Protein AF-A0A3B8M242-F1 (afdb_monomer_lite)

pLDDT: mean 89.9, std 10.39, range [32.81, 98.81]

Structure (mmCIF, N/CA/C/O backbone):
data_AF-A0A3B8M242-F1
#
_entry.id   AF-A0A3B8M242-F1
#
loop_
_atom_site.group_PDB
_atom_site.id
_atom_site.type_symbol
_atom_site.label_atom_id
_atom_site.label_alt_id
_atom_site.label_comp_id
_atom_site.label_asym_id
_atom_site.label_entity_id
_atom_site.label_seq_id
_atom_site.pdbx_PDB_ins_code
_atom_site.Cartn_x
_atom_site.Cartn_y
_atom_site.Cartn_z
_atom_site.occupancy
_atom_site.B_iso_or_equiv
_atom_site.auth_seq_id
_atom_site.auth_comp_id
_atom_site.auth_asym_id
_atom_site.auth_atom_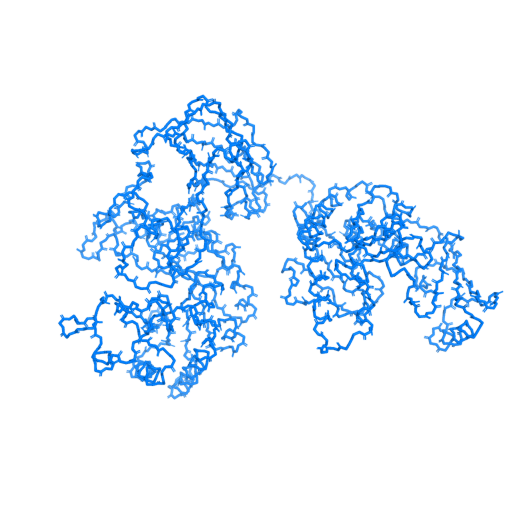id
_atom_site.pdbx_PDB_model_num
ATOM 1 N N . ALA A 1 1 ? 37.044 -14.499 -2.536 1.00 59.44 1 ALA A N 1
ATOM 2 C CA . ALA A 1 1 ? 37.801 -15.006 -1.365 1.00 59.44 1 ALA A CA 1
ATOM 3 C C . ALA A 1 1 ? 36.931 -15.316 -0.136 1.00 59.44 1 ALA A C 1
ATOM 5 O O . ALA A 1 1 ? 37.162 -16.343 0.475 1.00 59.44 1 ALA A O 1
ATOM 6 N N . LYS A 1 2 ? 35.937 -14.489 0.243 1.00 83.69 2 LYS A N 1
ATOM 7 C CA . LYS A 1 2 ? 35.113 -14.708 1.462 1.00 83.69 2 LYS A CA 1
ATOM 8 C C . LYS A 1 2 ? 33.635 -15.059 1.195 1.00 83.69 2 LYS A C 1
ATOM 10 O O . LYS A 1 2 ? 32.794 -14.796 2.044 1.00 83.69 2 LYS A O 1
ATOM 15 N N . GLY A 1 3 ? 33.305 -15.555 -0.004 1.00 87.12 3 GLY A N 1
ATOM 16 C CA . GLY A 1 3 ? 31.914 -15.853 -0.393 1.00 87.12 3 GLY A CA 1
ATOM 17 C C . GLY A 1 3 ? 30.988 -14.629 -0.471 1.00 87.12 3 GLY A C 1
ATOM 18 O O . GLY A 1 3 ? 29.780 -14.775 -0.344 1.00 87.12 3 GLY A O 1
ATOM 19 N N . LYS A 1 4 ? 31.550 -13.424 -0.639 1.00 89.69 4 LYS A N 1
ATOM 20 C CA . LYS A 1 4 ? 30.805 -12.168 -0.785 1.00 89.69 4 LYS A CA 1
ATOM 21 C C . LYS A 1 4 ? 30.819 -11.717 -2.236 1.00 89.69 4 LYS A C 1
ATOM 23 O O . LYS A 1 4 ? 31.873 -11.789 -2.865 1.00 89.69 4 LYS A O 1
ATOM 28 N N . GLU A 1 5 ? 29.680 -11.217 -2.693 1.00 92.62 5 GLU A N 1
ATOM 29 C CA . GLU A 1 5 ? 29.557 -10.488 -3.950 1.00 92.62 5 GLU A CA 1
ATOM 30 C C . GLU A 1 5 ? 30.087 -9.055 -3.779 1.00 92.62 5 GLU A C 1
ATOM 32 O O . GLU A 1 5 ? 29.845 -8.410 -2.752 1.00 92.62 5 GLU A O 1
ATOM 37 N N . VAL A 1 6 ? 30.836 -8.564 -4.763 1.00 94.75 6 VAL A N 1
ATOM 38 C CA . VAL A 1 6 ? 31.438 -7.228 -4.770 1.00 94.75 6 VAL A CA 1
ATOM 39 C C . VAL A 1 6 ? 30.874 -6.425 -5.934 1.00 94.75 6 VAL A C 1
ATOM 41 O O . VAL A 1 6 ? 31.208 -6.664 -7.091 1.00 94.75 6 VAL A O 1
ATOM 44 N N . LEU A 1 7 ? 30.045 -5.431 -5.624 1.00 96.44 7 LEU A N 1
ATOM 45 C CA . LEU A 1 7 ? 29.427 -4.554 -6.616 1.00 96.44 7 LEU A CA 1
ATOM 46 C C . LEU A 1 7 ? 30.032 -3.153 -6.546 1.00 96.44 7 LEU A C 1
ATOM 48 O O . LEU A 1 7 ? 30.237 -2.614 -5.455 1.00 96.44 7 LEU A O 1
ATOM 52 N N . ALA A 1 8 ? 30.261 -2.529 -7.700 1.00 97.69 8 ALA A N 1
ATOM 53 C CA . ALA A 1 8 ? 30.601 -1.111 -7.749 1.00 97.69 8 ALA A CA 1
ATOM 54 C C . ALA A 1 8 ? 29.322 -0.262 -7.722 1.00 97.69 8 ALA A C 1
ATOM 56 O O . ALA A 1 8 ? 28.504 -0.313 -8.642 1.00 97.69 8 ALA A O 1
ATOM 57 N N . ALA A 1 9 ? 29.143 0.528 -6.662 1.00 95.81 9 ALA A N 1
ATOM 58 C CA . ALA A 1 9 ? 27.991 1.414 -6.516 1.00 95.81 9 ALA A CA 1
ATOM 59 C C . ALA A 1 9 ? 28.267 2.795 -7.132 1.00 95.81 9 ALA A C 1
ATOM 61 O O . ALA A 1 9 ? 29.099 3.558 -6.639 1.00 95.81 9 ALA A O 1
ATOM 62 N N . ILE A 1 10 ? 27.537 3.140 -8.191 1.00 96.50 10 ILE A N 1
ATOM 63 C CA . ILE A 1 10 ? 27.750 4.344 -8.999 1.00 96.50 10 ILE A CA 1
ATOM 64 C C . ILE A 1 10 ? 26.741 5.420 -8.607 1.00 96.50 10 ILE A C 1
ATOM 66 O O . ILE A 1 10 ? 25.535 5.238 -8.761 1.00 96.50 10 ILE A O 1
ATOM 70 N N . ARG A 1 11 ? 27.216 6.575 -8.130 1.00 94.31 11 ARG A N 1
ATOM 71 C CA . ARG A 1 11 ? 26.359 7.753 -7.916 1.00 94.31 11 ARG A CA 1
ATOM 72 C C . ARG A 1 11 ? 26.086 8.417 -9.259 1.00 94.31 11 ARG A C 1
ATOM 74 O O . ARG A 1 11 ? 27.020 8.888 -9.900 1.00 94.31 11 ARG A O 1
ATOM 81 N N . LEU A 1 12 ? 24.825 8.459 -9.682 1.00 93.56 12 LEU A N 1
ATOM 82 C CA . LEU A 1 12 ? 24.495 8.960 -11.018 1.00 93.56 12 LEU A CA 1
ATOM 83 C C . LEU A 1 12 ? 24.522 10.488 -11.132 1.00 93.56 12 LEU A C 1
ATOM 85 O O . LEU A 1 12 ? 24.799 10.998 -12.217 1.00 93.56 12 LEU A O 1
ATOM 89 N N . SER A 1 13 ? 24.288 11.207 -10.034 1.00 87.94 13 SER A N 1
ATOM 90 C CA . SER A 1 13 ? 24.188 12.670 -10.031 1.00 87.94 13 SER A CA 1
ATOM 91 C C . SER A 1 13 ? 24.663 13.260 -8.702 1.00 87.94 13 SER A C 1
ATOM 93 O O . SER A 1 13 ? 23.896 13.920 -7.994 1.00 87.94 13 SER A O 1
ATOM 95 N N . ASP A 1 14 ? 25.902 12.962 -8.300 1.00 88.12 14 ASP A N 1
ATOM 96 C CA . ASP A 1 14 ? 26.467 13.549 -7.083 1.00 88.12 14 ASP A CA 1
ATOM 97 C C . ASP A 1 14 ? 26.704 15.062 -7.244 1.00 88.12 14 ASP A C 1
ATOM 99 O O . ASP A 1 14 ? 27.369 15.487 -8.182 1.00 88.12 14 ASP A O 1
ATOM 103 N N . THR A 1 15 ? 26.142 15.865 -6.334 1.00 85.94 15 THR A N 1
ATOM 104 C CA . THR A 1 15 ? 26.262 17.334 -6.329 1.00 85.94 15 THR A CA 1
ATOM 105 C C . THR A 1 15 ? 26.648 17.846 -4.939 1.00 85.94 15 THR A C 1
ATOM 107 O O . THR A 1 15 ? 25.952 18.685 -4.358 1.00 85.94 15 THR A O 1
ATOM 110 N N . HIS A 1 16 ? 27.674 17.259 -4.312 1.00 84.56 16 HIS A N 1
ATOM 111 C CA . HIS A 1 16 ? 28.218 17.824 -3.069 1.00 84.56 16 HIS A CA 1
ATOM 112 C C . HIS A 1 16 ? 28.873 19.192 -3.296 1.00 84.56 16 HIS A C 1
ATOM 114 O O . HIS A 1 16 ? 28.738 20.053 -2.427 1.00 84.56 16 HIS A O 1
ATOM 120 N N . HIS A 1 17 ? 29.492 19.396 -4.462 1.00 83.81 17 HIS A N 1
ATOM 121 C CA . HIS A 1 17 ? 29.905 20.710 -4.942 1.00 83.81 17 HIS A CA 1
ATOM 122 C C . HIS A 1 17 ? 28.659 21.546 -5.288 1.00 83.81 17 HIS A C 1
ATOM 124 O O . HIS A 1 17 ? 27.693 21.049 -5.877 1.00 83.81 17 HIS A O 1
ATOM 130 N N . THR A 1 18 ? 28.654 22.820 -4.897 1.00 77.56 18 THR A N 1
ATOM 131 C CA . THR A 1 18 ? 27.490 23.723 -5.028 1.00 77.56 18 THR A CA 1
ATOM 132 C C . THR A 1 18 ? 27.589 24.693 -6.204 1.00 77.56 18 THR A C 1
ATOM 134 O O . THR A 1 18 ? 26.662 25.464 -6.445 1.00 77.56 18 THR A O 1
ATOM 137 N N . ARG A 1 19 ? 28.709 24.663 -6.930 1.00 85.56 19 ARG A N 1
ATOM 138 C CA . ARG A 1 19 ? 28.984 25.450 -8.138 1.00 85.56 19 ARG A CA 1
ATOM 139 C C . ARG A 1 19 ? 30.021 24.728 -8.993 1.00 85.56 19 ARG A C 1
ATOM 141 O O . ARG A 1 19 ? 30.874 24.036 -8.438 1.00 85.56 19 ARG A O 1
ATOM 148 N N . LEU A 1 20 ? 29.972 24.918 -10.308 1.00 89.19 20 LEU A N 1
ATOM 149 C CA . LEU A 1 20 ? 31.036 24.463 -11.204 1.00 89.19 20 LEU A CA 1
ATOM 150 C C . LEU A 1 20 ? 32.272 25.335 -10.979 1.00 89.19 20 LEU A C 1
ATOM 152 O O . LEU A 1 20 ? 32.170 26.561 -11.027 1.00 89.19 20 LEU A O 1
ATOM 156 N N . ASN A 1 21 ? 33.403 24.720 -10.647 1.00 88.94 21 ASN A N 1
ATOM 157 C CA . ASN A 1 21 ? 34.646 25.430 -10.361 1.00 88.94 21 ASN A CA 1
ATOM 158 C C . ASN A 1 21 ? 35.853 24.482 -10.432 1.00 88.94 21 ASN A C 1
ATOM 160 O O . ASN A 1 21 ? 35.679 23.272 -10.333 1.00 88.94 21 ASN A O 1
ATOM 164 N N . THR A 1 22 ? 37.057 25.039 -10.573 1.00 90.88 22 THR A N 1
ATOM 165 C CA . THR A 1 22 ? 38.318 24.295 -10.748 1.00 90.88 22 THR A CA 1
ATOM 166 C C . THR A 1 22 ? 39.098 24.042 -9.453 1.00 90.88 22 THR A C 1
ATOM 168 O O . THR A 1 22 ? 40.159 23.434 -9.504 1.00 90.88 22 THR A O 1
ATOM 171 N N . PHE A 1 23 ? 38.612 24.516 -8.301 1.00 89.50 23 PHE A N 1
ATOM 172 C CA . PHE A 1 23 ? 39.305 24.407 -7.006 1.00 89.50 23 PHE A CA 1
ATOM 173 C C . PHE A 1 23 ? 38.638 23.423 -6.029 1.00 89.50 23 PHE A C 1
ATOM 175 O O . PHE A 1 23 ? 39.131 23.222 -4.923 1.00 89.50 23 PHE A O 1
ATOM 182 N N . ASP A 1 24 ? 37.495 22.846 -6.401 1.00 84.88 24 ASP A N 1
ATOM 183 C CA . ASP A 1 24 ? 36.798 21.790 -5.670 1.00 84.88 24 ASP A CA 1
ATOM 184 C C . ASP A 1 24 ? 37.025 20.462 -6.393 1.00 84.88 24 ASP A C 1
ATOM 186 O O . ASP A 1 24 ? 36.422 20.208 -7.437 1.00 84.88 24 ASP A O 1
ATOM 190 N N . ASP A 1 25 ? 37.856 19.597 -5.811 1.00 86.12 25 ASP A N 1
ATOM 191 C CA . ASP A 1 25 ? 38.204 18.282 -6.368 1.00 86.12 25 ASP A CA 1
ATOM 192 C C . ASP A 1 25 ? 36.984 17.359 -6.573 1.00 86.12 25 ASP A C 1
ATOM 194 O O . ASP A 1 25 ? 37.064 16.347 -7.272 1.00 86.12 25 ASP A O 1
ATOM 198 N N . LEU A 1 26 ? 35.829 17.675 -5.969 1.00 86.75 26 LEU A N 1
ATOM 199 C CA . LEU A 1 26 ? 34.577 16.942 -6.183 1.00 86.75 26 LEU A CA 1
ATOM 200 C C . LEU A 1 26 ? 33.826 17.381 -7.451 1.00 86.75 26 LEU A C 1
ATOM 202 O O . LEU A 1 26 ? 32.803 16.772 -7.791 1.00 86.75 26 LEU A O 1
ATOM 206 N N . CYS A 1 27 ? 34.270 18.442 -8.126 1.00 89.12 27 CYS A N 1
ATOM 207 C CA . CYS A 1 27 ? 33.698 18.915 -9.378 1.00 89.12 27 CYS A CA 1
ATOM 208 C C . CYS A 1 27 ? 34.391 18.220 -10.557 1.00 89.12 27 CYS A C 1
ATOM 210 O O . CYS A 1 27 ? 35.584 18.381 -10.785 1.00 89.12 27 CYS A O 1
ATOM 212 N N . SER A 1 28 ? 33.647 17.430 -11.334 1.00 89.44 28 SER A N 1
ATOM 213 C CA . SER A 1 28 ? 34.240 16.728 -12.477 1.00 89.44 28 SER A CA 1
ATOM 214 C C . SER A 1 28 ? 34.637 17.705 -13.582 1.00 89.44 28 SER A C 1
ATOM 216 O O . SER A 1 28 ? 33.789 18.497 -13.999 1.00 89.44 28 SER A O 1
ATOM 218 N N . GLN A 1 29 ? 35.839 17.548 -14.144 1.00 92.88 29 GLN A N 1
ATOM 219 C CA . GLN A 1 29 ? 36.315 18.334 -15.290 1.00 92.88 29 GLN A CA 1
ATOM 220 C C . GLN A 1 29 ? 35.313 18.339 -16.457 1.00 92.88 29 GLN A C 1
ATOM 222 O O . GLN A 1 29 ? 35.010 19.388 -17.002 1.00 92.88 29 GLN A O 1
ATOM 227 N N . PHE A 1 30 ? 34.667 17.201 -16.740 1.00 95.12 30 PHE A N 1
ATOM 228 C CA . PHE A 1 30 ? 33.619 17.097 -17.767 1.00 95.12 30 PHE A CA 1
ATOM 229 C C . PHE A 1 30 ? 32.459 18.095 -17.590 1.00 95.12 30 PHE A C 1
ATOM 231 O O . PHE A 1 30 ? 31.911 18.578 -18.572 1.00 95.12 30 PHE A O 1
ATOM 238 N N . ALA A 1 31 ? 32.068 18.404 -16.350 1.00 93.25 31 ALA A N 1
ATOM 239 C CA . ALA A 1 31 ? 31.015 19.386 -16.080 1.00 93.25 31 ALA A CA 1
ATOM 240 C C . ALA A 1 31 ? 31.533 20.832 -16.163 1.00 93.25 31 ALA A C 1
ATOM 242 O O . ALA A 1 31 ? 30.757 21.731 -16.463 1.00 93.25 31 ALA A O 1
ATOM 243 N N . ILE A 1 32 ? 32.826 21.046 -15.893 1.00 94.31 32 ILE A N 1
ATOM 244 C CA . ILE A 1 32 ? 33.499 22.347 -16.018 1.00 94.31 32 ILE A CA 1
ATOM 245 C C . ILE A 1 32 ? 33.657 22.715 -17.495 1.00 94.31 32 ILE A C 1
ATOM 247 O O . ILE A 1 32 ? 33.335 23.837 -17.870 1.00 94.31 32 ILE A O 1
ATOM 251 N N . ASP A 1 33 ? 34.099 21.763 -18.319 1.00 96.50 33 ASP A N 1
ATOM 252 C CA . ASP A 1 33 ? 34.319 21.955 -19.757 1.00 96.50 33 ASP A CA 1
ATOM 253 C C . ASP A 1 33 ? 33.003 22.080 -20.535 1.00 96.50 33 ASP A C 1
ATOM 255 O O . ASP A 1 33 ? 32.962 22.725 -21.580 1.00 96.50 33 ASP A O 1
ATOM 259 N N . HIS A 1 34 ? 31.925 21.484 -20.012 1.00 96.75 34 HIS A N 1
ATOM 260 C CA . HIS A 1 34 ? 30.601 21.473 -20.634 1.00 96.75 34 HIS A CA 1
ATOM 261 C C . HIS A 1 34 ? 29.504 21.973 -19.682 1.00 96.75 34 HIS A C 1
ATOM 263 O O . HIS A 1 34 ? 28.622 21.202 -19.274 1.00 96.75 34 HIS A O 1
ATOM 269 N N . PRO A 1 35 ? 29.504 23.264 -19.308 1.00 94.69 35 PRO A N 1
ATOM 270 C CA . PRO A 1 35 ? 28.464 23.828 -18.449 1.00 94.69 35 PRO A CA 1
ATOM 271 C C . PRO A 1 35 ? 27.065 23.742 -19.086 1.00 94.69 35 PRO A C 1
ATOM 273 O O . PRO A 1 35 ? 26.058 23.684 -18.379 1.00 94.69 35 PRO A O 1
ATOM 276 N N . GLU A 1 36 ? 26.968 23.670 -20.417 1.00 95.56 36 GLU A N 1
ATOM 277 C CA . GLU A 1 36 ? 25.728 23.435 -21.157 1.00 95.56 36 GLU A CA 1
ATOM 278 C C . GLU A 1 36 ? 25.108 22.053 -20.903 1.00 95.56 36 GLU A C 1
ATOM 280 O O . GLU A 1 36 ? 23.924 21.859 -21.190 1.00 95.56 36 GLU A O 1
ATOM 285 N N . TYR A 1 37 ? 25.871 21.109 -20.339 1.00 96.69 37 TYR A N 1
ATOM 286 C CA . TYR A 1 37 ? 25.388 19.779 -19.968 1.00 96.69 37 TYR A CA 1
ATOM 287 C C . TYR A 1 37 ? 24.749 19.713 -18.581 1.00 96.69 37 TYR A C 1
ATOM 289 O O . TYR A 1 37 ? 24.203 18.671 -18.209 1.00 96.69 37 TYR A O 1
ATOM 297 N N . VAL A 1 38 ? 24.781 20.800 -17.814 1.00 93.75 38 VAL A N 1
ATOM 298 C CA . VAL A 1 38 ? 24.122 20.894 -16.510 1.00 93.75 38 VAL A CA 1
ATOM 299 C C . VAL A 1 38 ? 22.632 21.200 -16.670 1.00 93.75 38 VAL A C 1
ATOM 301 O O . VAL A 1 38 ? 22.202 21.934 -17.561 1.00 93.75 38 VAL A O 1
ATOM 304 N N . ILE A 1 39 ? 21.816 20.618 -15.790 1.00 91.88 39 ILE A N 1
ATOM 305 C CA . ILE A 1 39 ? 20.366 20.813 -15.757 1.00 91.88 39 ILE A CA 1
ATOM 306 C C . ILE A 1 39 ? 20.031 22.303 -15.615 1.00 91.88 39 ILE A C 1
ATOM 308 O O . ILE A 1 39 ? 20.429 22.964 -14.657 1.00 91.88 39 ILE A O 1
ATOM 312 N N . LYS A 1 40 ? 19.194 22.806 -16.526 1.00 89.00 40 LYS A N 1
ATOM 313 C CA . LYS A 1 40 ? 18.588 24.139 -16.428 1.00 89.00 40 LYS A CA 1
ATOM 314 C C . LYS A 1 40 ? 17.227 24.039 -15.744 1.00 89.00 40 LYS A C 1
ATOM 316 O O . LYS A 1 40 ? 16.337 23.337 -16.229 1.00 89.00 40 LYS A O 1
ATOM 321 N N . GLN A 1 41 ? 17.067 24.717 -14.608 1.00 84.75 41 GLN A N 1
ATOM 322 C CA . GLN A 1 41 ? 15.817 24.704 -13.847 1.00 84.75 41 GLN A CA 1
ATOM 323 C C . GLN A 1 41 ? 14.797 25.700 -14.434 1.00 84.75 41 GLN A C 1
ATOM 325 O O . GLN A 1 41 ? 15.181 26.783 -14.878 1.00 84.75 41 GLN A O 1
ATOM 330 N N . PRO A 1 42 ? 13.492 25.373 -14.430 1.00 79.75 42 PRO A N 1
ATOM 331 C CA . PRO A 1 42 ? 12.459 26.192 -15.065 1.00 79.75 42 PRO A CA 1
ATOM 332 C C . PRO A 1 42 ? 12.151 27.505 -14.325 1.00 79.75 42 PRO A C 1
ATOM 334 O O . PRO A 1 42 ? 11.512 28.373 -14.903 1.00 79.75 42 PRO A O 1
ATOM 337 N N . ASP A 1 43 ? 12.596 27.685 -13.076 1.00 77.69 43 ASP A N 1
ATOM 338 C CA . ASP A 1 43 ? 12.530 28.972 -12.356 1.00 77.69 43 ASP A CA 1
ATOM 339 C C . ASP A 1 43 ? 13.769 29.854 -12.540 1.00 77.69 43 ASP A C 1
ATOM 341 O O . ASP A 1 43 ? 13.971 30.795 -11.776 1.00 77.69 43 ASP A O 1
ATOM 345 N N . GLY A 1 44 ? 14.630 29.543 -13.510 1.00 74.19 44 GLY A N 1
ATOM 346 C CA . GLY A 1 44 ? 15.801 30.364 -13.820 1.00 74.19 44 GLY A CA 1
ATOM 347 C C . GLY A 1 44 ? 16.914 30.301 -12.772 1.00 74.19 44 GLY A C 1
ATOM 348 O O . GLY A 1 44 ? 17.857 31.086 -12.835 1.00 74.19 44 GLY A O 1
ATOM 349 N N . ARG A 1 45 ? 16.846 29.377 -11.805 1.00 75.38 45 ARG A N 1
ATOM 350 C CA . ARG A 1 45 ? 17.893 29.231 -10.787 1.00 75.38 45 ARG A CA 1
ATOM 351 C C . ARG A 1 45 ? 19.169 28.639 -11.384 1.00 75.38 45 ARG A C 1
ATOM 353 O O . ARG A 1 45 ? 19.121 27.670 -12.137 1.00 75.38 45 ARG A O 1
ATOM 360 N N . THR A 1 46 ? 20.309 29.209 -10.993 1.00 76.50 46 THR A N 1
ATOM 361 C CA . THR A 1 46 ? 21.618 28.975 -11.632 1.00 76.50 46 THR A CA 1
ATOM 362 C C . THR A 1 46 ? 22.599 28.152 -10.797 1.00 76.50 46 THR A C 1
ATOM 364 O O . THR A 1 46 ? 23.649 27.773 -11.295 1.00 76.50 46 THR A O 1
ATOM 367 N N . ASN A 1 47 ? 22.272 27.826 -9.543 1.00 78.69 47 ASN A N 1
ATOM 368 C CA . ASN A 1 47 ? 23.138 27.042 -8.651 1.00 78.69 47 ASN A CA 1
ATOM 369 C C . ASN A 1 47 ? 22.995 25.516 -8.826 1.00 78.69 47 ASN A C 1
ATOM 371 O O . ASN A 1 47 ? 23.241 24.757 -7.888 1.00 78.69 47 ASN A O 1
ATOM 375 N N . GLU A 1 48 ? 22.510 25.062 -9.984 1.00 85.81 48 GLU A N 1
ATOM 376 C CA . GLU A 1 48 ? 22.474 23.635 -10.308 1.00 85.81 48 GLU A CA 1
ATOM 377 C C . GLU A 1 48 ? 23.840 23.174 -10.782 1.00 85.81 48 GLU A C 1
ATOM 379 O O . GLU A 1 48 ? 24.545 23.905 -11.469 1.00 85.81 48 GLU A O 1
ATOM 384 N N . THR A 1 49 ? 24.193 21.948 -10.417 1.00 89.12 49 THR A N 1
ATOM 385 C CA . THR A 1 49 ? 25.442 21.314 -10.849 1.00 89.12 49 THR A CA 1
ATOM 386 C C . THR A 1 49 ? 25.238 19.877 -11.326 1.00 89.12 49 THR A C 1
ATOM 388 O O . THR A 1 49 ? 26.159 19.261 -11.854 1.00 89.12 49 THR A O 1
ATOM 391 N N . ALA A 1 50 ? 24.024 19.323 -11.198 1.00 91.19 50 ALA A N 1
ATOM 392 C CA . ALA A 1 50 ? 23.705 18.005 -11.736 1.00 91.19 50 ALA A CA 1
ATOM 393 C C . ALA A 1 50 ? 23.649 18.016 -13.271 1.00 91.19 50 ALA A C 1
ATOM 395 O O . ALA A 1 50 ? 23.018 18.881 -13.876 1.00 91.19 50 ALA A O 1
ATOM 396 N N . LEU A 1 51 ? 24.251 17.001 -13.893 1.00 94.31 51 LEU A N 1
ATOM 397 C CA . LEU A 1 51 ? 24.216 16.800 -15.344 1.00 94.31 51 LEU A CA 1
ATOM 398 C C . LEU A 1 51 ? 22.818 16.386 -15.838 1.00 94.31 51 LEU A C 1
ATOM 400 O O . LEU A 1 51 ? 22.117 15.614 -15.177 1.00 94.31 51 LEU A O 1
ATOM 404 N N . ASP A 1 52 ? 22.434 16.850 -17.029 1.00 95.69 52 ASP A N 1
ATOM 405 C CA . ASP A 1 52 ? 21.161 16.530 -17.680 1.00 95.69 52 ASP A CA 1
ATOM 406 C C . ASP A 1 52 ? 21.282 15.264 -18.540 1.00 95.69 52 ASP A C 1
ATOM 408 O O . ASP A 1 52 ? 21.857 15.252 -19.631 1.00 95.69 52 ASP A O 1
ATOM 412 N N . TYR A 1 53 ? 20.649 14.183 -18.085 1.00 97.50 53 TYR A N 1
ATOM 413 C CA . TYR A 1 53 ? 20.612 12.899 -18.782 1.00 97.50 53 TYR A CA 1
ATOM 414 C C . TYR A 1 53 ? 19.778 12.927 -20.066 1.00 97.50 53 TYR A C 1
ATOM 416 O O . TYR A 1 53 ? 19.711 11.915 -20.765 1.00 97.50 53 TYR A O 1
ATOM 424 N N . SER A 1 54 ? 19.149 14.047 -20.424 1.00 97.56 54 SER A N 1
ATOM 425 C CA . SER A 1 54 ? 18.558 14.252 -21.756 1.00 97.56 54 SER A CA 1
ATOM 426 C C . SER A 1 54 ? 19.627 14.265 -22.843 1.00 97.56 54 SER A C 1
ATOM 428 O O . SER A 1 54 ? 19.381 13.817 -23.965 1.00 97.56 54 SER A O 1
ATOM 430 N N . ILE A 1 55 ? 20.834 14.699 -22.493 1.00 98.38 55 ILE A N 1
ATOM 431 C CA . ILE A 1 55 ? 21.950 14.884 -23.411 1.00 98.38 55 ILE A CA 1
ATOM 432 C C . ILE A 1 55 ? 22.675 13.549 -23.591 1.00 98.38 55 ILE A C 1
ATOM 434 O O . ILE A 1 55 ? 23.003 12.859 -22.626 1.00 98.38 55 ILE A O 1
ATOM 438 N N . ALA A 1 56 ? 22.893 13.147 -24.844 1.00 98.31 56 ALA A N 1
ATOM 439 C CA . ALA A 1 56 ? 23.523 11.864 -25.154 1.00 98.31 56 ALA A CA 1
ATOM 440 C C . ALA A 1 56 ? 24.955 11.776 -24.608 1.00 98.31 56 ALA A C 1
ATOM 442 O O . ALA A 1 56 ? 25.266 10.799 -23.933 1.00 98.31 56 ALA A O 1
ATOM 443 N N . ALA A 1 57 ? 25.755 12.835 -24.781 1.00 98.38 57 ALA A N 1
ATOM 444 C CA . ALA A 1 57 ? 27.131 12.911 -24.291 1.00 98.38 57 ALA A CA 1
ATOM 445 C C . ALA A 1 57 ? 27.247 12.659 -22.776 1.00 98.38 57 ALA A C 1
ATOM 447 O O . ALA A 1 57 ? 28.134 11.930 -22.344 1.00 98.38 57 ALA A O 1
ATOM 448 N N . VAL A 1 58 ? 26.306 13.168 -21.967 1.00 98.25 58 VAL A N 1
ATOM 449 C CA . VAL A 1 58 ? 26.248 12.896 -20.518 1.00 98.25 58 VAL A CA 1
ATOM 450 C C . VAL A 1 58 ? 26.079 11.401 -20.245 1.00 98.25 58 VAL A C 1
ATOM 452 O O . VAL A 1 58 ? 26.806 10.818 -19.439 1.00 98.25 58 VAL A O 1
ATOM 455 N N . ARG A 1 59 ? 25.126 10.758 -20.928 1.00 98.38 59 ARG A N 1
ATOM 456 C CA . ARG A 1 59 ? 24.856 9.322 -20.768 1.00 98.38 59 ARG A CA 1
ATOM 457 C C . ARG A 1 59 ? 26.033 8.469 -21.234 1.00 98.38 59 ARG A C 1
ATOM 459 O O . ARG A 1 59 ? 26.369 7.484 -20.576 1.00 98.38 59 ARG A O 1
ATOM 466 N N . ASP A 1 60 ? 26.653 8.846 -22.345 1.00 98.44 60 ASP A N 1
ATOM 467 C CA . ASP A 1 60 ? 27.776 8.123 -22.935 1.00 98.44 60 ASP A CA 1
ATOM 468 C C . ASP A 1 60 ? 29.030 8.239 -22.058 1.00 98.44 60 ASP A C 1
ATOM 470 O O . ASP A 1 60 ? 29.649 7.218 -21.762 1.00 98.44 60 ASP A O 1
ATOM 474 N N . HIS A 1 61 ? 29.319 9.428 -21.519 1.00 97.44 61 HIS A N 1
ATOM 475 C CA . HIS A 1 61 ? 30.387 9.641 -20.538 1.00 97.44 61 HIS A CA 1
ATOM 476 C C . HIS A 1 61 ? 30.209 8.748 -19.298 1.00 97.44 61 HIS A C 1
ATOM 478 O O . HIS A 1 61 ? 31.111 8.004 -18.914 1.00 97.44 61 HIS A O 1
ATOM 484 N N . ARG A 1 62 ? 29.010 8.741 -18.699 1.00 96.88 62 ARG A N 1
ATOM 485 C CA . ARG A 1 62 ? 28.717 7.905 -17.520 1.00 96.88 62 ARG A CA 1
ATOM 486 C C . ARG A 1 62 ? 28.795 6.409 -17.835 1.00 96.88 62 ARG A C 1
ATOM 488 O O . ARG A 1 62 ? 29.238 5.623 -17.000 1.00 96.88 62 ARG A O 1
ATOM 495 N N . MET A 1 63 ? 28.400 6.011 -19.044 1.00 97.81 63 MET A N 1
ATOM 496 C CA . MET A 1 63 ? 28.469 4.622 -19.498 1.00 97.81 63 MET A CA 1
ATOM 497 C C . MET A 1 63 ? 29.907 4.160 -19.744 1.00 97.81 63 MET A C 1
ATOM 499 O O . MET A 1 63 ? 30.199 2.998 -19.475 1.00 97.81 63 MET A O 1
ATOM 503 N N . ALA A 1 64 ? 30.795 5.037 -20.220 1.00 98.06 64 ALA A N 1
ATOM 504 C CA . ALA A 1 64 ? 32.210 4.724 -20.408 1.00 98.06 64 ALA A CA 1
ATOM 505 C C . ALA A 1 64 ? 32.882 4.348 -19.079 1.00 98.06 64 ALA A C 1
ATOM 507 O O . ALA A 1 64 ? 33.505 3.294 -19.002 1.00 98.06 64 ALA A O 1
ATOM 508 N N . ILE A 1 65 ? 32.629 5.121 -18.015 1.00 97.06 65 ILE A N 1
ATOM 509 C CA . ILE A 1 65 ? 33.112 4.822 -16.655 1.00 97.06 65 ILE A CA 1
ATOM 510 C C . ILE A 1 65 ? 32.586 3.461 -16.177 1.00 97.06 65 ILE A C 1
ATOM 512 O O . ILE A 1 65 ? 33.336 2.619 -15.697 1.00 97.06 65 ILE A O 1
ATOM 516 N N . MET A 1 66 ? 31.283 3.205 -16.334 1.00 98.19 66 MET A N 1
ATOM 517 C CA . MET A 1 66 ? 30.699 1.913 -15.954 1.00 98.19 66 MET A CA 1
ATOM 518 C C . MET A 1 66 ? 31.285 0.746 -16.750 1.00 98.19 66 MET A C 1
ATOM 520 O O . MET A 1 66 ? 31.432 -0.344 -16.203 1.00 98.19 66 MET A O 1
ATOM 524 N N . LYS A 1 67 ? 31.600 0.962 -18.031 1.00 97.56 67 LYS A N 1
ATOM 525 C CA . LYS A 1 67 ? 32.218 -0.042 -18.895 1.00 97.56 67 LYS A CA 1
ATOM 526 C C . LYS A 1 67 ? 33.625 -0.379 -18.410 1.00 97.56 67 LYS A C 1
ATOM 528 O O . LYS A 1 67 ? 33.874 -1.558 -18.203 1.00 97.56 67 LYS A O 1
ATOM 533 N N . GLU A 1 68 ? 34.468 0.629 -18.183 1.00 97.69 68 GLU A N 1
ATOM 534 C CA . GLU A 1 68 ? 35.815 0.473 -17.612 1.00 97.69 68 GLU A CA 1
ATOM 535 C C . GLU A 1 68 ? 35.764 -0.343 -16.313 1.00 97.69 68 GLU A C 1
ATOM 537 O O . GLU A 1 68 ? 36.436 -1.361 -16.181 1.00 97.69 68 GLU A O 1
ATOM 542 N N . ILE A 1 69 ? 34.853 0.009 -15.397 1.00 97.25 69 ILE A N 1
ATOM 543 C CA . ILE A 1 69 ? 34.678 -0.708 -14.128 1.00 97.25 69 ILE A CA 1
ATOM 544 C C . ILE A 1 69 ? 34.382 -2.200 -14.341 1.00 97.25 69 ILE A C 1
ATOM 546 O O . ILE A 1 69 ? 34.983 -3.051 -13.686 1.00 97.25 69 ILE A O 1
ATOM 550 N N . VAL A 1 70 ? 33.449 -2.551 -15.233 1.00 95.56 70 VAL A N 1
ATOM 551 C CA . VAL A 1 70 ? 33.062 -3.961 -15.419 1.00 95.56 70 VAL A CA 1
ATOM 552 C C . VAL A 1 70 ? 34.037 -4.761 -16.283 1.00 95.56 70 VAL A C 1
ATOM 554 O O . VAL A 1 70 ? 33.978 -5.995 -16.242 1.00 95.56 70 VAL A O 1
ATOM 557 N N . THR A 1 71 ? 34.885 -4.110 -17.082 1.00 93.44 71 THR A N 1
ATOM 558 C CA . THR A 1 71 ? 35.888 -4.789 -17.916 1.00 93.44 71 THR A CA 1
ATOM 559 C C . THR A 1 71 ? 37.221 -4.946 -17.204 1.00 93.44 71 THR A C 1
ATOM 561 O O . THR A 1 71 ? 37.805 -6.026 -17.282 1.00 93.44 71 THR A O 1
ATOM 564 N N . ASP A 1 72 ? 37.656 -3.921 -16.475 1.00 94.62 72 ASP A N 1
ATOM 565 C CA . ASP A 1 72 ? 39.049 -3.801 -16.040 1.00 94.62 72 ASP A CA 1
ATOM 566 C C . ASP A 1 72 ? 39.217 -4.148 -14.554 1.00 94.62 72 ASP A C 1
ATOM 568 O O . ASP A 1 72 ? 40.321 -4.452 -14.102 1.00 94.62 72 ASP A O 1
ATOM 572 N N . TYR A 1 73 ? 38.113 -4.192 -13.795 1.00 93.25 73 TYR A N 1
ATOM 573 C CA . TYR A 1 73 ? 38.117 -4.531 -12.373 1.00 93.25 73 TYR A CA 1
ATOM 574 C C . TYR A 1 73 ? 37.341 -5.826 -12.076 1.00 93.25 73 TYR A C 1
ATOM 576 O O . TYR A 1 73 ? 36.317 -6.120 -12.706 1.00 93.25 73 TYR A O 1
ATOM 584 N N . PRO A 1 74 ? 37.771 -6.610 -11.067 1.00 89.94 74 PRO A N 1
ATOM 585 C CA . PRO A 1 74 ? 37.151 -7.884 -10.702 1.00 89.94 74 PRO A CA 1
ATOM 586 C C . PRO A 1 74 ? 35.882 -7.691 -9.850 1.00 89.94 74 PRO A C 1
ATOM 588 O O . PRO A 1 74 ? 35.769 -8.233 -8.753 1.00 89.94 74 PRO A O 1
ATOM 591 N N . VAL A 1 75 ? 34.927 -6.899 -10.343 1.00 94.25 75 VAL A N 1
ATOM 592 C CA . VAL A 1 75 ? 33.612 -6.690 -9.713 1.00 94.25 75 VAL A CA 1
ATOM 593 C C . VAL A 1 75 ? 32.603 -7.715 -10.217 1.00 94.25 75 VAL A C 1
ATOM 595 O O . VAL A 1 75 ? 32.623 -8.072 -11.393 1.00 94.25 75 VAL A O 1
ATOM 598 N N . ASP A 1 76 ? 31.682 -8.157 -9.371 1.00 95.06 76 ASP A N 1
ATOM 599 C CA . ASP A 1 76 ? 30.587 -9.066 -9.736 1.00 95.06 76 ASP A CA 1
ATOM 600 C C . ASP A 1 76 ? 29.428 -8.339 -10.444 1.00 95.06 76 ASP A C 1
ATOM 602 O O . ASP A 1 76 ? 28.570 -8.965 -11.071 1.00 95.06 76 ASP A O 1
ATOM 606 N N . GLY A 1 77 ? 29.427 -7.005 -10.409 1.00 97.19 77 GLY A N 1
ATOM 607 C CA . GLY A 1 77 ? 28.379 -6.202 -11.017 1.00 97.19 77 GLY A CA 1
ATOM 608 C C . GLY A 1 77 ? 28.376 -4.739 -10.582 1.00 97.19 77 GLY A C 1
ATOM 609 O O . GLY A 1 77 ? 29.361 -4.228 -10.043 1.00 97.19 77 GLY A O 1
ATOM 610 N N . LEU A 1 78 ? 27.251 -4.069 -10.829 1.00 98.50 78 LEU A N 1
ATOM 611 C CA . LEU A 1 78 ? 27.036 -2.648 -10.551 1.00 98.50 78 LEU A CA 1
ATOM 612 C C . LEU A 1 78 ? 25.786 -2.434 -9.683 1.00 98.50 78 LEU A C 1
ATOM 614 O O . LEU A 1 78 ? 24.780 -3.119 -9.857 1.00 98.50 78 LEU A O 1
ATOM 618 N N . GLU A 1 79 ? 25.815 -1.420 -8.816 1.00 98.38 79 GLU A N 1
ATOM 619 C CA . GLU A 1 79 ? 24.613 -0.804 -8.231 1.00 98.38 79 GLU A CA 1
ATOM 620 C C . GLU A 1 79 ? 24.477 0.624 -8.777 1.00 98.38 79 GLU A C 1
ATOM 622 O O . GLU A 1 79 ? 25.342 1.466 -8.540 1.00 98.38 79 GLU A O 1
ATOM 627 N N . LEU A 1 80 ? 23.388 0.941 -9.481 1.00 98.38 80 LEU A N 1
ATOM 628 C CA . LEU A 1 80 ? 23.127 2.309 -9.942 1.00 98.38 80 LEU A CA 1
ATOM 629 C C . LEU A 1 80 ? 22.378 3.090 -8.863 1.00 98.38 80 LEU A C 1
ATOM 631 O O . LEU A 1 80 ? 21.227 2.789 -8.546 1.00 98.38 80 LEU A O 1
ATOM 635 N N . ASN A 1 81 ? 23.012 4.115 -8.303 1.00 96.25 81 ASN A N 1
ATOM 636 C CA . ASN A 1 81 ? 22.443 4.919 -7.232 1.00 96.25 81 ASN A CA 1
ATOM 637 C C . ASN A 1 81 ? 21.782 6.190 -7.774 1.00 96.25 81 ASN A C 1
ATOM 639 O O . ASN A 1 81 ? 22.430 7.228 -7.943 1.00 96.25 81 ASN A O 1
ATOM 643 N N . PHE A 1 82 ? 20.465 6.108 -7.974 1.00 94.44 82 PHE A N 1
ATOM 644 C CA . PHE A 1 82 ? 19.620 7.222 -8.402 1.00 94.44 82 PHE A CA 1
ATOM 645 C C . PHE A 1 82 ? 19.288 8.187 -7.262 1.00 94.44 82 PHE A C 1
ATOM 647 O O . PHE A 1 82 ? 18.803 9.276 -7.520 1.00 94.44 82 PHE A O 1
ATOM 654 N N . VAL A 1 83 ? 19.547 7.844 -5.998 1.00 91.25 83 VAL A N 1
ATOM 655 C CA . VAL A 1 83 ? 19.192 8.678 -4.826 1.00 91.25 83 VAL A CA 1
ATOM 656 C C . VAL A 1 83 ? 20.318 9.646 -4.447 1.00 91.25 83 VAL A C 1
ATOM 658 O O . VAL A 1 83 ? 20.207 10.454 -3.523 1.00 91.25 83 VAL A O 1
ATOM 661 N N . ARG A 1 84 ? 21.430 9.609 -5.181 1.00 88.62 84 ARG A N 1
ATOM 662 C CA . ARG A 1 84 ? 22.529 10.572 -5.093 1.00 88.62 84 ARG A CA 1
ATOM 663 C C . ARG A 1 84 ? 22.600 11.353 -6.403 1.00 88.62 84 ARG A C 1
ATOM 665 O O . ARG A 1 84 ? 23.312 10.938 -7.305 1.00 88.62 84 ARG A O 1
ATOM 672 N N . TRP A 1 85 ? 21.865 12.457 -6.565 1.00 81.56 85 TRP A N 1
ATOM 673 C CA . TRP A 1 85 ? 20.899 13.100 -5.645 1.00 81.56 85 TRP A CA 1
ATOM 674 C C . TRP A 1 85 ? 19.452 13.089 -6.163 1.00 81.56 85 TRP A C 1
ATOM 676 O O . TRP A 1 85 ? 18.664 13.953 -5.790 1.00 81.56 85 TRP A O 1
ATOM 686 N N . ALA A 1 86 ? 19.098 12.122 -7.013 1.00 87.75 86 ALA A N 1
ATOM 687 C CA . ALA A 1 86 ? 17.802 12.039 -7.699 1.00 87.75 86 ALA A CA 1
ATOM 688 C C . ALA A 1 86 ? 17.506 13.217 -8.635 1.00 87.75 86 ALA A C 1
ATOM 690 O O . ALA A 1 86 ? 16.354 13.594 -8.839 1.00 87.75 86 ALA A O 1
ATOM 691 N N . LYS A 1 87 ? 18.563 13.771 -9.237 1.00 87.69 87 LYS A N 1
ATOM 692 C CA . LYS A 1 87 ? 18.496 14.858 -10.215 1.00 87.69 87 LYS A CA 1
ATOM 693 C C . LYS A 1 87 ? 19.097 14.388 -11.530 1.00 87.69 87 LYS A C 1
ATOM 695 O O . LYS A 1 87 ? 20.312 14.358 -11.678 1.00 87.69 87 LYS A O 1
ATOM 700 N N . HIS A 1 88 ? 18.255 13.981 -12.464 1.00 92.19 88 HIS A N 1
ATOM 701 C CA . HIS A 1 88 ? 18.713 13.494 -13.773 1.00 92.19 88 HIS A CA 1
ATOM 702 C C . HIS A 1 88 ? 18.173 14.350 -14.920 1.00 92.19 88 HIS A C 1
ATOM 704 O O . HIS A 1 88 ? 18.679 14.291 -16.033 1.00 92.19 88 HIS A O 1
ATOM 710 N N . PHE A 1 89 ? 17.147 15.149 -14.637 1.00 93.00 89 PHE A N 1
ATOM 711 C CA . PHE A 1 89 ? 16.410 15.976 -15.578 1.00 93.00 89 PHE A CA 1
ATOM 712 C C . PHE A 1 89 ? 16.001 17.280 -14.875 1.00 93.00 89 PHE A C 1
ATOM 714 O O . PHE A 1 89 ? 15.969 17.297 -13.637 1.00 93.00 89 PHE A O 1
ATOM 721 N N . PRO A 1 90 ? 15.627 18.341 -15.621 1.00 89.31 90 PRO A N 1
ATOM 722 C CA . PRO A 1 90 ? 14.940 19.495 -15.045 1.00 89.31 90 PRO A CA 1
ATOM 723 C C . PRO A 1 90 ? 13.787 19.058 -14.143 1.00 89.31 90 PRO A C 1
ATOM 725 O O . PRO A 1 90 ? 13.115 18.058 -14.433 1.00 89.31 90 PRO A O 1
ATOM 728 N N . ARG A 1 91 ? 13.558 19.791 -13.048 1.00 79.62 91 ARG A N 1
ATOM 729 C CA . ARG A 1 91 ? 12.464 19.457 -12.127 1.00 79.62 91 ARG A CA 1
ATOM 730 C C . ARG A 1 91 ? 11.133 19.377 -12.881 1.00 79.62 91 ARG A C 1
ATOM 732 O O . ARG A 1 91 ? 10.947 20.031 -13.907 1.00 79.62 91 ARG A O 1
ATOM 739 N N . ASP A 1 92 ? 10.248 18.508 -12.407 1.00 81.50 92 ASP A N 1
ATOM 740 C CA . ASP A 1 92 ? 8.941 18.193 -13.006 1.00 81.50 92 ASP A CA 1
ATOM 741 C C . ASP A 1 92 ? 8.983 17.473 -14.369 1.00 81.50 92 ASP A C 1
ATOM 743 O O . ASP A 1 92 ? 7.966 16.951 -14.828 1.00 81.50 92 ASP A O 1
ATOM 747 N N . LYS A 1 93 ? 10.156 17.346 -15.005 1.00 90.38 93 LYS A N 1
ATOM 748 C CA . LYS A 1 93 ? 10.317 16.635 -16.285 1.00 90.38 93 LYS A CA 1
ATOM 749 C C . LYS A 1 93 ? 10.645 15.154 -16.145 1.00 90.38 93 LYS A C 1
ATOM 751 O O . LYS A 1 93 ? 10.668 14.456 -17.156 1.00 90.38 93 LYS A O 1
ATOM 756 N N . GLY A 1 94 ? 10.862 14.644 -14.932 1.00 91.12 94 GLY A N 1
ATOM 757 C CA . GLY A 1 94 ? 11.255 13.247 -14.724 1.00 91.12 94 GLY A CA 1
ATOM 758 C C . GLY A 1 94 ? 10.294 12.249 -15.367 1.00 91.12 94 GLY A C 1
ATOM 759 O O . GLY A 1 94 ? 10.733 11.377 -16.109 1.00 91.12 94 GLY A O 1
ATOM 760 N N . ARG A 1 95 ? 8.978 12.425 -15.190 1.00 92.56 95 ARG A N 1
ATOM 761 C CA . ARG A 1 95 ? 7.979 11.503 -15.756 1.00 92.56 95 ARG A CA 1
ATOM 762 C C . ARG A 1 95 ? 7.963 11.520 -17.286 1.00 92.56 95 ARG A C 1
ATOM 764 O O . ARG A 1 95 ? 7.924 10.463 -17.904 1.00 92.56 95 ARG A O 1
ATOM 771 N N . GLU A 1 96 ? 8.022 12.711 -17.879 1.00 95.44 96 GLU A N 1
ATOM 772 C CA . GLU A 1 96 ? 8.094 12.913 -19.334 1.00 95.44 96 GLU A CA 1
ATOM 773 C C . GLU A 1 96 ? 9.371 12.288 -19.921 1.00 95.44 96 GLU A C 1
ATOM 775 O O . GLU A 1 96 ? 9.338 11.659 -20.977 1.00 95.44 96 GLU A O 1
ATOM 780 N N . LYS A 1 97 ? 10.495 12.409 -19.203 1.00 96.25 97 LYS A N 1
ATOM 781 C CA . LYS A 1 97 ? 11.822 11.965 -19.651 1.00 96.25 97 LYS A CA 1
ATOM 782 C C . LYS A 1 97 ? 12.207 10.552 -19.197 1.00 96.25 97 LYS A C 1
ATOM 784 O O . LYS A 1 97 ? 13.237 10.037 -19.633 1.00 96.25 97 LYS A O 1
ATOM 789 N N . ALA A 1 98 ? 11.369 9.865 -18.419 1.00 96.88 98 ALA A N 1
ATOM 790 C CA . ALA A 1 98 ? 11.584 8.480 -17.991 1.00 96.88 98 ALA A CA 1
ATOM 791 C C . ALA A 1 98 ? 11.883 7.492 -19.146 1.00 96.88 98 ALA A C 1
ATOM 793 O O . ALA A 1 98 ? 12.732 6.612 -18.960 1.00 96.88 98 ALA A O 1
ATOM 794 N N . PRO A 1 99 ? 11.306 7.628 -20.365 1.00 98.44 99 PRO A N 1
ATOM 795 C CA . PRO A 1 99 ? 11.693 6.792 -21.504 1.00 98.44 99 PRO A CA 1
ATOM 796 C C . PRO A 1 99 ? 13.168 6.935 -21.914 1.00 98.44 99 PRO A C 1
ATOM 798 O O . PRO A 1 99 ? 13.768 5.965 -22.374 1.00 98.44 99 PRO A O 1
ATOM 801 N N . ILE A 1 100 ? 13.773 8.118 -21.737 1.00 98.62 100 ILE A N 1
ATOM 802 C CA . ILE A 1 100 ? 15.200 8.349 -22.017 1.00 98.62 100 ILE A CA 1
ATOM 803 C C . ILE A 1 100 ? 16.050 7.543 -21.034 1.00 98.62 100 ILE A C 1
ATOM 805 O O . ILE A 1 100 ? 16.936 6.799 -21.457 1.00 98.62 100 ILE A O 1
ATOM 809 N N . MET A 1 101 ? 15.743 7.643 -19.737 1.00 98.38 101 MET A N 1
ATOM 810 C CA . MET A 1 101 ? 16.453 6.897 -18.696 1.00 98.38 101 MET A CA 1
ATOM 811 C C . MET A 1 101 ? 16.258 5.383 -18.845 1.00 98.38 101 MET A C 1
ATOM 813 O O . MET A 1 101 ? 17.195 4.609 -18.688 1.00 98.38 101 MET A O 1
ATOM 817 N N . THR A 1 102 ? 15.062 4.947 -19.232 1.00 98.69 102 THR A N 1
ATOM 818 C CA . THR A 1 102 ? 14.757 3.526 -19.450 1.00 98.69 102 THR A CA 1
ATOM 819 C C . THR A 1 102 ? 15.584 2.929 -20.586 1.00 98.69 102 THR A C 1
ATOM 821 O O . THR A 1 102 ? 16.186 1.871 -20.411 1.00 98.69 102 THR A O 1
ATOM 824 N N . ARG A 1 103 ? 15.700 3.628 -21.724 1.00 98.75 103 ARG A N 1
ATOM 825 C CA . ARG A 1 103 ? 16.604 3.210 -22.813 1.00 98.75 103 ARG A CA 1
ATOM 826 C C . ARG A 1 103 ? 18.070 3.218 -22.384 1.00 98.75 103 ARG A C 1
ATOM 828 O O . ARG A 1 103 ? 18.863 2.424 -22.878 1.00 98.75 103 ARG A O 1
ATOM 835 N N . TYR A 1 104 ? 18.449 4.113 -21.477 1.00 98.69 104 TYR A N 1
ATOM 836 C CA . TYR A 1 104 ? 19.804 4.149 -20.941 1.00 98.69 104 TYR A CA 1
ATOM 837 C C . TYR A 1 104 ? 20.119 2.927 -20.068 1.00 98.69 104 TYR A C 1
ATOM 839 O O . TYR A 1 104 ? 21.141 2.279 -20.282 1.00 98.69 104 TYR A O 1
ATOM 847 N N . VAL A 1 105 ? 19.213 2.547 -19.164 1.00 98.69 105 VAL A N 1
ATOM 848 C CA . VAL A 1 105 ? 19.350 1.324 -18.353 1.00 98.69 105 VAL A CA 1
ATOM 849 C C . VAL A 1 105 ? 19.377 0.071 -19.230 1.00 98.69 105 VAL A C 1
ATOM 851 O O . VAL A 1 105 ? 20.189 -0.820 -18.991 1.00 98.69 105 VAL A O 1
ATOM 854 N N . GLU A 1 106 ? 18.585 0.023 -20.305 1.00 98.75 106 GLU A N 1
ATOM 855 C CA . GLU A 1 106 ? 18.675 -1.053 -21.300 1.00 98.75 106 GLU A CA 1
ATOM 856 C C . GLU A 1 106 ? 20.080 -1.151 -21.920 1.00 98.75 106 GLU A C 1
ATOM 858 O O . GLU A 1 106 ? 20.648 -2.242 -22.011 1.00 98.75 106 GLU A O 1
ATOM 863 N N . ARG A 1 107 ? 20.667 -0.015 -22.329 1.00 98.62 107 ARG A N 1
ATOM 864 C CA . ARG A 1 107 ? 22.036 0.033 -22.874 1.00 98.62 107 ARG A CA 1
ATOM 865 C C . ARG A 1 107 ? 23.067 -0.457 -21.858 1.00 98.62 107 ARG A C 1
ATOM 867 O O . ARG A 1 107 ? 23.961 -1.211 -22.241 1.00 98.62 107 ARG A O 1
ATOM 874 N N . ILE A 1 108 ? 22.931 -0.073 -20.586 1.00 98.62 108 ILE A N 1
ATOM 875 C CA . ILE A 1 108 ? 23.800 -0.544 -19.495 1.00 98.62 108 ILE A CA 1
ATOM 876 C C . ILE A 1 108 ? 23.681 -2.062 -19.345 1.00 98.62 108 ILE A C 1
ATOM 878 O O . ILE A 1 108 ? 24.700 -2.750 -19.369 1.00 98.62 108 ILE A O 1
ATOM 882 N N . ARG A 1 109 ? 22.458 -2.603 -19.276 1.00 98.38 109 ARG A N 1
ATOM 883 C CA . ARG A 1 109 ? 22.228 -4.050 -19.160 1.00 98.38 109 ARG A CA 1
ATOM 884 C C . ARG A 1 109 ? 22.870 -4.823 -20.308 1.00 98.38 109 ARG A C 1
ATOM 886 O O . ARG A 1 109 ? 23.609 -5.773 -20.061 1.00 98.38 109 ARG A O 1
ATOM 893 N N . ARG A 1 110 ? 22.649 -4.386 -21.554 1.00 98.19 110 ARG A N 1
ATOM 894 C CA . ARG A 1 110 ? 23.252 -5.010 -22.747 1.00 98.19 110 ARG A CA 1
ATOM 895 C C . ARG A 1 110 ? 24.780 -4.969 -22.702 1.00 98.19 110 ARG A C 1
ATOM 897 O O . ARG A 1 110 ? 25.427 -5.958 -23.035 1.00 98.19 110 ARG A O 1
ATOM 904 N N . MET A 1 111 ? 25.360 -3.843 -22.284 1.00 97.81 111 MET A N 1
ATOM 905 C CA . MET A 1 111 ? 26.809 -3.711 -22.117 1.00 97.81 111 MET A CA 1
ATOM 906 C C . MET A 1 111 ? 27.338 -4.702 -21.076 1.00 97.81 111 MET A C 1
ATOM 908 O O . MET A 1 111 ? 28.277 -5.437 -21.369 1.00 97.81 111 MET A O 1
ATOM 912 N N . MET A 1 112 ? 26.693 -4.794 -19.912 1.00 97.44 112 MET A N 1
ATOM 913 C CA . MET A 1 112 ? 27.087 -5.724 -18.853 1.00 97.44 112 MET A CA 1
ATOM 914 C C . MET A 1 112 ? 26.925 -7.190 -19.261 1.00 97.44 112 MET A C 1
ATOM 916 O O . MET A 1 112 ? 27.784 -8.001 -18.931 1.00 97.44 112 MET A O 1
ATOM 920 N N . ASP A 1 113 ? 25.869 -7.541 -19.998 1.00 95.94 113 ASP A N 1
ATOM 921 C CA . ASP A 1 113 ? 25.669 -8.904 -20.510 1.00 95.94 113 ASP A CA 1
ATOM 922 C C . ASP A 1 113 ? 26.769 -9.296 -21.499 1.00 95.94 113 ASP A C 1
ATOM 924 O O . ASP A 1 113 ? 27.324 -10.393 -21.412 1.00 95.94 113 ASP A O 1
ATOM 928 N N . ASN A 1 114 ? 27.137 -8.383 -22.400 1.00 94.81 114 ASN A N 1
ATOM 929 C CA . ASN A 1 114 ? 28.236 -8.598 -23.336 1.00 94.81 114 ASN A CA 1
ATOM 930 C C . ASN A 1 114 ? 29.581 -8.746 -22.612 1.00 94.81 114 ASN A C 1
ATOM 932 O O . ASN A 1 114 ? 30.368 -9.620 -22.972 1.00 94.81 114 ASN A O 1
ATOM 936 N N . SER A 1 115 ? 29.843 -7.928 -21.589 1.00 93.00 115 SER A N 1
ATOM 937 C CA . SER A 1 115 ? 31.057 -8.032 -20.771 1.00 93.00 115 SER A CA 1
ATOM 938 C C . SER A 1 115 ? 31.089 -9.330 -19.958 1.00 93.00 115 SER A C 1
ATOM 940 O O . SER A 1 115 ? 32.108 -10.013 -19.946 1.00 93.00 115 SER A O 1
ATOM 942 N N . GLY A 1 116 ? 29.970 -9.725 -19.342 1.00 91.94 116 GLY A N 1
ATOM 943 C CA . GLY A 1 116 ? 29.851 -10.964 -18.566 1.00 91.94 116 GLY A CA 1
ATOM 944 C C . GLY A 1 116 ? 30.099 -12.223 -19.401 1.00 91.94 116 GLY A C 1
ATOM 945 O O . GLY A 1 116 ? 30.857 -13.093 -18.980 1.00 91.94 116 GLY A O 1
ATOM 946 N N . ARG A 1 117 ? 29.563 -12.284 -20.631 1.00 90.62 117 ARG A N 1
ATOM 947 C CA . ARG A 1 117 ? 29.800 -13.402 -21.571 1.00 90.62 117 ARG A CA 1
ATOM 948 C C . ARG A 1 117 ? 31.272 -13.592 -21.941 1.00 90.62 117 ARG A C 1
ATOM 950 O O . ARG A 1 117 ? 31.671 -14.707 -22.251 1.00 90.62 117 ARG A O 1
ATOM 957 N N . LYS A 1 118 ? 32.071 -12.521 -21.923 1.00 87.62 118 LYS A N 1
ATOM 958 C CA . LYS A 1 118 ? 33.510 -12.570 -22.230 1.00 87.62 118 LYS A CA 1
ATOM 959 C C . LYS A 1 118 ? 34.364 -13.021 -21.043 1.00 87.62 118 LYS A C 1
ATOM 961 O O . LYS A 1 118 ? 35.545 -13.307 -21.223 1.00 87.62 118 LYS A O 1
ATOM 966 N N . ARG A 1 119 ? 33.809 -13.071 -19.827 1.00 87.31 119 ARG A N 1
ATOM 967 C CA . ARG A 1 119 ? 34.540 -13.536 -18.643 1.00 87.31 119 ARG A CA 1
ATOM 968 C C . ARG A 1 119 ? 34.675 -15.055 -18.668 1.00 87.31 119 ARG A C 1
ATOM 970 O O . ARG A 1 119 ? 33.767 -15.757 -19.099 1.00 87.31 119 ARG A O 1
ATOM 977 N N . LYS A 1 120 ? 35.775 -15.572 -18.110 1.00 75.62 120 LYS A N 1
ATOM 978 C CA . LYS A 1 120 ? 36.092 -17.016 -18.081 1.00 75.62 120 LYS A CA 1
ATOM 979 C C . LYS A 1 120 ? 34.987 -17.900 -17.482 1.00 75.62 120 LYS A C 1
ATOM 981 O O . LYS A 1 120 ? 34.903 -19.069 -17.824 1.00 75.62 120 LYS A O 1
ATOM 986 N N . ASN A 1 121 ? 34.156 -17.361 -16.587 1.00 77.31 121 ASN A N 1
ATOM 987 C CA . ASN A 1 121 ? 33.058 -18.094 -15.950 1.00 77.31 121 ASN A CA 1
ATOM 988 C C . ASN A 1 121 ? 31.689 -17.890 -16.631 1.00 77.31 121 ASN A C 1
ATOM 990 O O . ASN A 1 121 ? 30.711 -18.473 -16.170 1.00 77.31 121 ASN A O 1
ATOM 994 N N . GLY A 1 122 ? 31.601 -17.039 -17.664 1.00 76.94 122 GLY A N 1
ATOM 995 C CA . GLY A 1 122 ? 30.375 -16.730 -18.409 1.00 76.94 122 GLY A CA 1
ATOM 996 C C . GLY A 1 122 ? 29.209 -16.196 -17.568 1.00 76.94 122 GLY A C 1
ATOM 997 O O . GLY A 1 122 ? 28.076 -16.164 -18.050 1.00 76.94 122 GLY A O 1
ATOM 998 N N . LYS A 1 123 ? 29.445 -15.815 -16.304 1.00 84.44 123 LYS A N 1
ATOM 999 C CA . LYS A 1 123 ? 28.374 -15.438 -15.378 1.00 84.44 123 LYS A CA 1
ATOM 1000 C C . LYS A 1 123 ? 27.781 -14.086 -15.763 1.00 84.44 123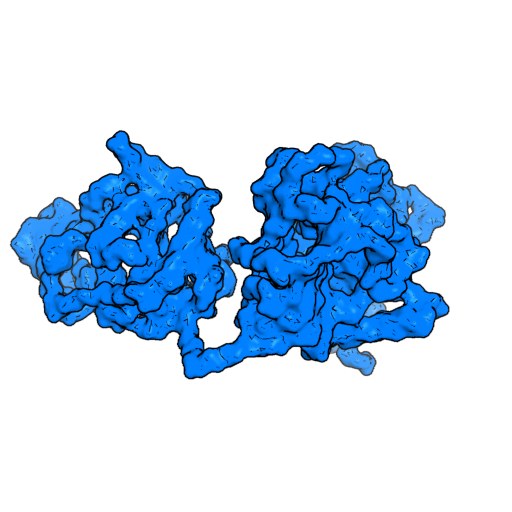 LYS A C 1
ATOM 1002 O O . LYS A 1 123 ? 28.499 -13.135 -16.077 1.00 84.44 123 LYS A O 1
ATOM 1007 N N . ARG A 1 124 ? 26.450 -13.994 -15.691 1.00 93.38 124 ARG A N 1
ATOM 1008 C CA . ARG A 1 124 ? 25.734 -12.720 -15.809 1.00 93.38 124 ARG A CA 1
ATOM 1009 C C . ARG A 1 124 ? 26.138 -11.817 -14.645 1.00 93.38 124 ARG A C 1
ATOM 1011 O O . ARG A 1 124 ? 26.092 -12.247 -13.500 1.00 93.38 124 ARG A O 1
ATOM 1018 N N . LEU A 1 125 ? 26.532 -10.585 -14.961 1.00 96.62 125 LEU A N 1
ATOM 1019 C CA . LEU A 1 125 ? 26.878 -9.581 -13.956 1.00 96.62 125 LEU A CA 1
ATOM 1020 C C . LEU A 1 125 ? 25.619 -9.030 -13.296 1.00 96.62 125 LEU A C 1
ATOM 1022 O O . LEU A 1 125 ? 24.662 -8.683 -14.004 1.00 96.62 125 LEU A O 1
ATOM 1026 N N . THR A 1 126 ? 25.666 -8.899 -11.977 1.00 97.69 126 THR A N 1
ATOM 1027 C CA . THR A 1 126 ? 24.563 -8.394 -11.161 1.00 97.69 126 THR A CA 1
ATOM 1028 C C . THR A 1 126 ? 24.351 -6.907 -11.419 1.00 97.69 126 THR A C 1
ATOM 1030 O O . THR A 1 126 ? 25.296 -6.119 -11.412 1.00 97.69 126 THR A O 1
ATOM 1033 N N . LEU A 1 127 ? 23.111 -6.502 -11.674 1.00 98.62 127 LEU A N 1
ATOM 1034 C CA . LEU A 1 127 ? 22.726 -5.100 -11.797 1.00 98.62 127 LEU A CA 1
ATOM 1035 C C . LEU A 1 127 ? 21.661 -4.763 -10.759 1.00 98.62 127 LEU A C 1
ATOM 1037 O O . LEU A 1 127 ? 20.489 -5.096 -10.915 1.00 98.62 127 LEU A O 1
ATOM 1041 N N . GLY A 1 128 ? 22.075 -4.061 -9.714 1.00 98.56 128 GLY A N 1
ATOM 1042 C CA . GLY A 1 128 ? 21.181 -3.479 -8.726 1.00 98.56 128 GLY A CA 1
ATOM 1043 C C . GLY A 1 128 ? 20.875 -2.019 -9.015 1.00 98.56 128 GLY A C 1
ATOM 1044 O O . GLY A 1 128 ? 21.651 -1.318 -9.670 1.00 98.56 128 GLY A O 1
ATOM 1045 N N . VAL A 1 129 ? 19.766 -1.519 -8.478 1.00 98.56 129 VAL A N 1
ATOM 1046 C CA . VAL A 1 129 ? 19.456 -0.084 -8.516 1.00 98.56 129 VAL A CA 1
ATOM 1047 C C . VAL A 1 129 ? 18.973 0.405 -7.159 1.00 98.56 129 VAL A C 1
ATOM 1049 O O . VAL A 1 129 ? 18.122 -0.218 -6.531 1.00 98.56 129 VAL A O 1
ATOM 1052 N N . ARG A 1 130 ? 19.480 1.554 -6.712 1.00 98.00 130 ARG A N 1
ATOM 1053 C CA . ARG A 1 130 ? 18.975 2.267 -5.537 1.00 98.00 130 ARG A CA 1
ATOM 1054 C C . ARG A 1 130 ? 18.090 3.414 -5.975 1.00 98.00 130 ARG A C 1
ATOM 1056 O O . ARG A 1 130 ? 18.528 4.267 -6.746 1.00 98.00 130 ARG A O 1
ATOM 1063 N N . ILE A 1 131 ? 16.871 3.440 -5.457 1.00 96.62 131 ILE A N 1
ATOM 1064 C CA . ILE A 1 131 ? 15.777 4.271 -5.960 1.00 96.62 131 ILE A CA 1
ATOM 1065 C C . ILE A 1 131 ? 15.091 5.073 -4.845 1.00 96.62 131 ILE A C 1
ATOM 1067 O O . ILE A 1 131 ? 15.239 4.720 -3.670 1.00 96.62 131 ILE A O 1
ATOM 1071 N N . PRO A 1 132 ? 14.354 6.143 -5.203 1.00 94.06 132 PRO A N 1
ATOM 1072 C CA . PRO A 1 132 ? 13.559 6.930 -4.261 1.00 94.06 132 PRO A CA 1
ATOM 1073 C C . PRO A 1 132 ? 12.529 6.127 -3.443 1.00 94.06 132 PRO A C 1
ATOM 1075 O O . PRO A 1 132 ? 12.236 4.967 -3.724 1.00 94.06 132 PRO A O 1
ATOM 1078 N N . GLU A 1 133 ? 11.965 6.773 -2.421 1.00 92.00 133 GLU A N 1
ATOM 1079 C CA . GLU A 1 133 ? 11.169 6.164 -1.344 1.00 92.00 133 GLU A CA 1
ATOM 1080 C C . GLU A 1 133 ? 9.863 5.497 -1.782 1.00 92.00 133 GLU A C 1
ATOM 1082 O O . GLU A 1 133 ? 9.386 4.602 -1.088 1.00 92.00 133 GLU A O 1
ATOM 1087 N N . SER A 1 134 ? 9.257 5.949 -2.880 1.00 92.62 134 SER A N 1
ATOM 1088 C CA . SER A 1 134 ? 7.973 5.454 -3.378 1.00 92.62 134 SER A CA 1
ATOM 1089 C C . SER A 1 134 ? 7.948 5.419 -4.898 1.00 92.62 134 SER A C 1
ATOM 1091 O O . SER A 1 134 ? 8.781 6.032 -5.575 1.00 92.62 134 SER A O 1
ATOM 1093 N N . LEU A 1 135 ? 6.963 4.726 -5.473 1.00 91.75 135 LEU A N 1
ATOM 1094 C CA . LEU A 1 135 ? 6.795 4.727 -6.926 1.00 91.75 135 LEU A CA 1
ATOM 1095 C C . LEU A 1 135 ? 6.520 6.132 -7.459 1.00 91.75 135 LEU A C 1
ATOM 1097 O O . LEU A 1 135 ? 6.984 6.488 -8.542 1.00 91.75 135 LEU A O 1
ATOM 1101 N N . HIS A 1 136 ? 5.797 6.947 -6.690 1.00 89.44 136 HIS A N 1
ATOM 1102 C CA . HIS A 1 136 ? 5.552 8.339 -7.041 1.00 89.44 136 HIS A CA 1
ATOM 1103 C C . HIS A 1 136 ? 6.866 9.117 -7.195 1.00 89.44 136 HIS A C 1
ATOM 1105 O O . HIS A 1 136 ? 7.080 9.736 -8.239 1.00 89.44 136 HIS A O 1
ATOM 1111 N N . THR A 1 137 ? 7.769 9.034 -6.213 1.00 90.44 137 THR A N 1
ATOM 1112 C CA . THR A 1 137 ? 9.049 9.754 -6.261 1.00 90.44 137 THR A CA 1
ATOM 1113 C C . THR A 1 137 ? 10.018 9.162 -7.289 1.00 90.44 137 THR A C 1
ATOM 1115 O O . THR A 1 137 ? 10.773 9.909 -7.909 1.00 90.44 137 THR A O 1
ATOM 1118 N N . CYS A 1 138 ? 9.936 7.858 -7.583 1.00 93.75 138 CYS A N 1
ATOM 1119 C CA . CYS A 1 138 ? 10.649 7.247 -8.713 1.00 93.75 138 CYS A CA 1
ATOM 1120 C C . CYS A 1 138 ? 10.245 7.885 -10.048 1.00 93.75 138 CYS A C 1
ATOM 1122 O O . CYS A 1 138 ? 11.107 8.323 -10.811 1.00 93.75 138 CYS A O 1
ATOM 1124 N N . TRP A 1 139 ? 8.942 8.024 -10.309 1.00 91.25 139 TRP A N 1
ATOM 1125 C CA . TRP A 1 139 ? 8.453 8.682 -11.524 1.00 91.25 139 TRP A CA 1
ATOM 1126 C C . TRP A 1 139 ? 8.878 10.150 -11.607 1.00 91.25 139 TRP A C 1
ATOM 1128 O O . TRP A 1 139 ? 9.261 10.607 -12.684 1.00 91.25 139 TRP A O 1
ATOM 1138 N N . LEU A 1 140 ? 8.862 10.880 -10.487 1.00 87.50 140 LEU A N 1
ATOM 1139 C CA . LEU A 1 140 ? 9.364 12.259 -10.437 1.00 87.50 140 LEU A CA 1
ATOM 1140 C C . LEU A 1 140 ? 10.867 12.349 -10.740 1.00 87.50 140 LEU A C 1
ATOM 1142 O O . LEU A 1 140 ? 11.300 13.318 -11.356 1.00 87.50 140 LEU A O 1
ATOM 1146 N N . ALA A 1 141 ? 11.649 11.332 -10.374 1.00 90.56 141 ALA A N 1
ATOM 1147 C CA . ALA A 1 141 ? 13.081 11.246 -10.662 1.00 90.56 141 ALA A CA 1
ATOM 1148 C C . ALA A 1 141 ? 13.412 10.680 -12.061 1.00 90.56 141 ALA A C 1
ATOM 1150 O O . ALA A 1 141 ? 14.591 10.581 -12.414 1.00 90.56 141 ALA A O 1
ATOM 1151 N N . GLY A 1 142 ? 12.399 10.305 -12.854 1.00 94.25 142 GLY A N 1
ATOM 1152 C CA . GLY A 1 142 ? 12.561 9.680 -14.171 1.00 94.25 142 GLY A CA 1
ATOM 1153 C C . GLY A 1 142 ? 12.988 8.211 -14.133 1.00 94.25 142 GLY A C 1
ATOM 1154 O O . GLY A 1 142 ? 13.615 7.727 -15.073 1.00 94.25 142 GLY A O 1
ATOM 1155 N N . VAL A 1 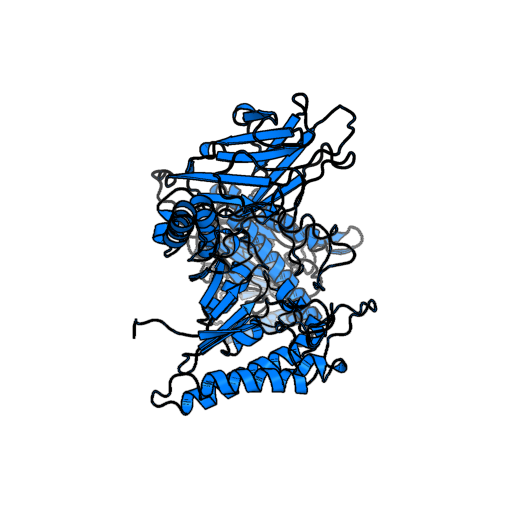143 ? 12.654 7.509 -13.052 1.00 96.31 143 VAL A N 1
ATOM 1156 C CA . VAL A 1 143 ? 12.978 6.101 -12.800 1.00 96.31 143 VAL A CA 1
ATOM 1157 C C . VAL A 1 143 ? 11.726 5.242 -13.001 1.00 96.31 143 VAL A C 1
ATOM 1159 O O . VAL A 1 143 ? 10.841 5.208 -12.148 1.00 96.31 143 VAL A O 1
ATOM 1162 N N . ASP A 1 144 ? 11.654 4.528 -14.127 1.00 97.31 144 ASP A N 1
ATOM 1163 C CA . ASP A 1 144 ? 10.580 3.567 -14.428 1.00 97.31 144 ASP A CA 1
ATOM 1164 C C . ASP A 1 144 ? 10.972 2.154 -13.970 1.00 97.31 144 ASP A C 1
ATOM 1166 O O . ASP A 1 144 ? 11.271 1.252 -14.759 1.00 97.31 144 ASP A O 1
ATOM 1170 N N . ILE A 1 145 ? 11.013 1.985 -12.650 1.00 98.12 145 ILE A N 1
ATOM 1171 C CA . ILE A 1 145 ? 11.469 0.745 -12.021 1.00 98.12 145 ILE A CA 1
ATOM 1172 C C . ILE A 1 145 ? 10.602 -0.469 -12.391 1.00 98.12 145 ILE A C 1
ATOM 1174 O O . ILE A 1 145 ? 11.132 -1.567 -12.565 1.00 98.12 145 ILE A O 1
ATOM 1178 N N . GLU A 1 146 ? 9.286 -0.286 -12.562 1.00 95.12 146 GLU A N 1
ATOM 1179 C CA . GLU A 1 146 ? 8.368 -1.375 -12.920 1.00 95.12 146 GLU A CA 1
ATOM 1180 C C . GLU A 1 146 ? 8.734 -1.967 -14.289 1.00 95.12 146 GLU A C 1
ATOM 1182 O O . GLU A 1 146 ? 8.772 -3.192 -14.446 1.00 95.12 146 GLU A O 1
ATOM 1187 N N . THR A 1 147 ? 9.069 -1.121 -15.272 1.00 97.69 147 THR A N 1
ATOM 1188 C CA . THR A 1 147 ? 9.533 -1.584 -16.586 1.00 97.69 147 THR A CA 1
ATOM 1189 C C . THR A 1 147 ? 10.849 -2.349 -16.481 1.00 97.69 147 THR A C 1
ATOM 1191 O O . THR A 1 147 ? 10.980 -3.407 -17.100 1.00 97.69 147 THR A O 1
ATOM 1194 N N . TRP A 1 148 ? 11.815 -1.864 -15.696 1.00 98.56 148 TRP A N 1
ATOM 1195 C CA . TRP A 1 148 ? 13.140 -2.491 -15.596 1.00 98.56 148 TRP A CA 1
ATOM 1196 C C . TRP A 1 148 ? 13.067 -3.877 -14.946 1.00 98.56 148 TRP A C 1
ATOM 1198 O O . TRP A 1 148 ? 13.696 -4.816 -15.438 1.00 98.56 148 TRP A O 1
ATOM 1208 N N . VAL A 1 149 ? 12.232 -4.026 -13.910 1.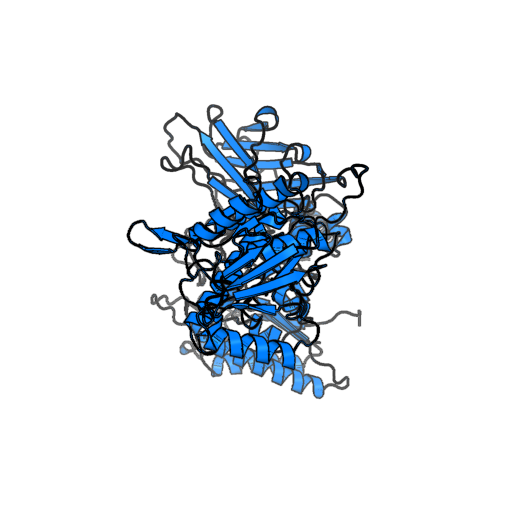00 97.62 149 VAL A N 1
ATOM 1209 C CA . VAL A 1 149 ? 11.927 -5.325 -13.290 1.00 97.62 149 VAL A CA 1
ATOM 1210 C C . VAL A 1 149 ? 11.219 -6.245 -14.277 1.00 97.62 149 VAL A C 1
ATOM 1212 O O . VAL A 1 149 ? 11.664 -7.365 -14.507 1.00 97.62 149 VAL A O 1
ATOM 1215 N N . LYS A 1 150 ? 10.152 -5.769 -14.931 1.00 94.50 150 LYS A N 1
ATOM 1216 C CA . LYS A 1 150 ? 9.379 -6.573 -15.892 1.00 94.50 150 LYS A CA 1
ATOM 1217 C C . LYS A 1 150 ? 10.229 -7.089 -17.056 1.00 94.50 150 LYS A C 1
ATOM 1219 O O . LYS A 1 150 ? 9.928 -8.137 -17.621 1.00 94.50 150 LYS A O 1
ATOM 1224 N N . LYS A 1 151 ? 11.254 -6.337 -17.454 1.00 97.56 151 LYS A N 1
ATOM 1225 C CA . LYS A 1 151 ? 12.178 -6.706 -18.530 1.00 97.56 151 LYS A CA 1
ATOM 1226 C C . LYS A 1 151 ? 13.325 -7.615 -18.072 1.00 97.56 151 LYS A C 1
ATOM 1228 O O . LYS A 1 151 ? 14.097 -8.043 -18.925 1.00 97.56 151 LYS A O 1
ATOM 1233 N N . GLY A 1 152 ? 13.445 -7.906 -16.774 1.00 97.31 152 GLY A N 1
ATOM 1234 C CA . GLY A 1 152 ? 14.533 -8.718 -16.222 1.00 97.31 152 GLY A CA 1
ATOM 1235 C C . GLY A 1 152 ? 15.902 -8.045 -16.344 1.00 97.31 152 GLY A C 1
ATOM 1236 O O . GLY A 1 152 ? 16.921 -8.716 -16.518 1.00 97.31 152 GLY A O 1
ATOM 1237 N N . TRP A 1 153 ? 15.945 -6.710 -16.338 1.00 98.38 153 TRP A N 1
ATOM 1238 C CA . TRP A 1 153 ? 17.203 -5.973 -16.486 1.00 98.38 153 TRP A CA 1
ATOM 1239 C C . TRP A 1 153 ? 17.973 -5.847 -15.178 1.00 98.38 153 TRP A C 1
ATOM 1241 O O . TRP A 1 153 ? 19.196 -5.754 -15.210 1.00 98.38 153 TRP A O 1
ATOM 1251 N N . ILE A 1 154 ? 17.279 -5.868 -14.046 1.00 98.50 154 ILE A N 1
ATOM 1252 C CA . ILE A 1 154 ? 17.876 -5.692 -12.724 1.00 98.50 154 ILE A CA 1
ATOM 1253 C C . ILE A 1 154 ? 17.645 -6.926 -11.859 1.00 98.50 154 ILE A C 1
ATOM 1255 O O . ILE A 1 154 ? 16.681 -7.657 -12.076 1.00 98.50 154 ILE A O 1
ATOM 1259 N N . ASP A 1 155 ? 18.526 -7.120 -10.887 1.00 98.19 155 ASP A N 1
ATOM 1260 C CA . ASP A 1 155 ? 18.559 -8.279 -9.990 1.00 98.19 155 ASP A CA 1
ATOM 1261 C C . ASP A 1 155 ? 18.050 -7.937 -8.590 1.00 98.19 155 ASP A C 1
ATOM 1263 O O . ASP A 1 155 ? 17.424 -8.760 -7.927 1.00 98.19 155 ASP A O 1
ATOM 1267 N N . PHE A 1 156 ? 18.237 -6.687 -8.166 1.00 98.69 156 PHE A N 1
ATOM 1268 C CA . PHE A 1 156 ? 17.663 -6.180 -6.928 1.00 98.69 156 PHE A CA 1
ATOM 1269 C C . PHE A 1 156 ? 17.333 -4.693 -7.013 1.00 98.69 156 PHE A C 1
ATOM 1271 O O . PHE A 1 156 ? 17.932 -3.924 -7.774 1.00 98.69 156 PHE A O 1
ATOM 1278 N N . VAL A 1 157 ? 16.389 -4.281 -6.173 1.00 98.56 157 VAL A N 1
ATOM 1279 C CA . VAL A 1 157 ? 16.054 -2.881 -5.936 1.00 98.56 157 VAL A CA 1
ATOM 1280 C C . VAL A 1 157 ? 16.387 -2.512 -4.496 1.00 98.56 157 VAL A C 1
ATOM 1282 O O . VAL A 1 157 ? 16.098 -3.271 -3.578 1.00 98.56 157 VAL A O 1
ATOM 1285 N N . VAL A 1 158 ? 16.968 -1.334 -4.282 1.00 98.31 158 VAL A N 1
ATOM 1286 C CA . VAL A 1 158 ? 17.210 -0.771 -2.953 1.00 98.31 158 VAL A CA 1
ATOM 1287 C C . VAL A 1 158 ? 16.344 0.470 -2.769 1.00 98.31 158 VAL A C 1
ATOM 1289 O O . VAL A 1 158 ? 16.653 1.540 -3.294 1.00 98.31 158 VAL A O 1
ATOM 1292 N N . ILE A 1 159 ? 15.262 0.343 -2.006 1.00 97.31 159 ILE A N 1
ATOM 1293 C CA . ILE A 1 159 ? 14.377 1.457 -1.655 1.00 97.31 159 ILE A CA 1
ATOM 1294 C C . ILE A 1 159 ? 15.125 2.344 -0.663 1.00 97.31 159 ILE A C 1
ATOM 1296 O O . ILE A 1 159 ? 15.602 1.870 0.375 1.00 97.31 159 ILE A O 1
ATOM 1300 N N . SER A 1 160 ? 15.279 3.625 -0.980 1.00 93.19 160 SER A N 1
ATOM 1301 C CA . SER A 1 160 ? 16.085 4.536 -0.177 1.00 93.19 160 SER A CA 1
ATOM 1302 C C . SER A 1 160 ? 15.383 5.866 0.014 1.00 93.19 160 SER A C 1
ATOM 1304 O O . SER A 1 160 ? 15.109 6.600 -0.931 1.00 93.19 160 SER A O 1
ATOM 1306 N N . THR A 1 161 ? 15.215 6.220 1.279 1.00 87.00 161 THR A N 1
ATOM 1307 C CA . THR A 1 161 ? 15.149 7.612 1.721 1.00 87.00 161 THR A CA 1
ATOM 1308 C C . THR A 1 161 ? 16.406 8.372 1.329 1.00 87.00 161 THR A C 1
ATOM 1310 O O . THR A 1 161 ? 17.461 7.808 1.013 1.00 87.00 161 THR A O 1
ATOM 1313 N N . TRP A 1 162 ? 16.307 9.694 1.390 1.00 76.81 162 TRP A N 1
ATOM 1314 C CA . TRP A 1 162 ? 17.437 10.563 1.114 1.00 76.81 162 TRP A CA 1
ATOM 1315 C C . TRP A 1 162 ? 18.604 10.361 2.112 1.00 76.81 162 TRP A C 1
ATOM 1317 O O . TRP A 1 162 ? 19.717 10.040 1.677 1.00 76.81 162 TRP A O 1
ATOM 1327 N N . ASN A 1 163 ? 18.376 10.497 3.431 1.00 77.94 163 ASN A N 1
ATOM 1328 C CA . ASN A 1 163 ? 19.443 10.372 4.448 1.00 77.94 163 ASN A CA 1
ATOM 1329 C C . ASN A 1 163 ? 18.966 9.984 5.871 1.00 77.94 163 ASN A C 1
ATOM 1331 O O . ASN A 1 163 ? 19.594 10.360 6.860 1.00 77.94 163 ASN A O 1
ATOM 1335 N N . ASN A 1 164 ? 17.845 9.275 6.008 1.00 85.62 164 ASN A N 1
ATOM 1336 C CA . ASN A 1 164 ? 17.286 8.884 7.310 1.00 85.62 164 ASN A CA 1
ATOM 1337 C C . ASN A 1 164 ? 16.601 7.514 7.251 1.00 85.62 164 ASN A C 1
ATOM 1339 O O . ASN A 1 164 ? 16.356 6.982 6.183 1.00 85.62 164 ASN A O 1
ATOM 1343 N N . THR A 1 165 ? 16.306 6.902 8.384 1.00 91.25 165 THR A N 1
ATOM 1344 C CA . THR A 1 165 ? 15.578 5.633 8.447 1.00 91.25 165 THR A CA 1
ATOM 1345 C C . THR A 1 165 ? 14.136 5.946 8.784 1.00 91.25 165 THR A C 1
ATOM 1347 O O . THR A 1 165 ? 13.840 6.308 9.919 1.00 91.25 165 THR A O 1
ATOM 1350 N N . ASP A 1 166 ? 13.245 5.820 7.805 1.00 91.81 166 ASP A N 1
ATOM 1351 C CA . ASP A 1 166 ? 11.808 5.939 8.034 1.00 91.81 166 ASP A CA 1
ATOM 1352 C C . ASP A 1 166 ? 11.196 4.535 8.164 1.00 91.81 166 ASP A C 1
ATOM 1354 O O . ASP A 1 166 ? 11.224 3.775 7.193 1.00 91.81 166 ASP A O 1
ATOM 1358 N N . PRO A 1 167 ? 10.640 4.150 9.329 1.00 92.75 167 PRO A N 1
ATOM 1359 C CA . PRO A 1 167 ? 9.993 2.851 9.482 1.00 92.75 167 PRO A CA 1
ATOM 1360 C C . PRO A 1 167 ? 8.710 2.702 8.644 1.00 92.75 167 PRO A C 1
ATOM 1362 O O . PRO A 1 167 ? 8.158 1.603 8.613 1.00 92.75 167 PRO A O 1
ATOM 1365 N N . GLN A 1 168 ? 8.210 3.761 7.995 1.00 90.50 168 GLN A N 1
ATOM 1366 C CA . GLN A 1 168 ? 6.992 3.751 7.173 1.00 90.50 168 GLN A CA 1
ATOM 1367 C C . GLN A 1 168 ? 7.245 3.762 5.665 1.00 90.50 168 GLN A C 1
ATOM 1369 O O . GLN A 1 168 ? 6.321 4.048 4.904 1.00 90.50 168 GLN A O 1
ATOM 1374 N N . LEU A 1 169 ? 8.455 3.424 5.210 1.00 92.25 169 LEU A N 1
ATOM 1375 C CA . LEU A 1 169 ? 8.691 3.243 3.778 1.00 92.25 169 LEU A CA 1
ATOM 1376 C C . LEU A 1 169 ? 7.646 2.276 3.170 1.00 92.25 169 LEU A C 1
ATOM 1378 O O . LEU A 1 169 ? 7.399 1.206 3.745 1.00 92.25 169 LEU A O 1
ATOM 1382 N N . PRO A 1 170 ? 7.032 2.618 2.022 1.00 91.94 170 PRO A N 1
ATOM 1383 C CA . PRO A 1 170 ? 6.010 1.802 1.367 1.00 91.94 170 PRO A CA 1
ATOM 1384 C C . PRO A 1 170 ? 6.641 0.618 0.612 1.00 91.94 170 PRO A C 1
ATOM 1386 O O . PRO A 1 170 ? 6.575 0.513 -0.609 1.00 91.94 170 PRO A O 1
ATOM 1389 N N . VAL A 1 171 ? 7.296 -0.287 1.343 1.00 95.69 171 VAL A N 1
ATOM 1390 C CA . VAL A 1 171 ? 8.021 -1.445 0.782 1.00 95.69 171 VAL A CA 1
ATOM 1391 C C . VAL A 1 171 ? 7.111 -2.351 -0.053 1.00 95.69 171 VAL A C 1
ATOM 1393 O O . VAL A 1 171 ? 7.535 -2.919 -1.060 1.00 95.69 171 VAL A O 1
ATOM 1396 N N . ASP A 1 172 ? 5.845 -2.447 0.336 1.00 90.06 172 ASP A N 1
ATOM 1397 C CA . ASP A 1 172 ? 4.792 -3.204 -0.332 1.00 90.06 172 ASP A CA 1
ATOM 1398 C C . ASP A 1 172 ? 4.446 -2.678 -1.735 1.00 90.06 172 ASP A C 1
ATOM 1400 O O . ASP A 1 172 ? 4.050 -3.466 -2.597 1.00 90.06 172 ASP A O 1
ATOM 1404 N N . GLU A 1 173 ? 4.671 -1.388 -2.022 1.00 90.19 173 GLU A N 1
ATOM 1405 C CA . GLU A 1 173 ? 4.532 -0.852 -3.384 1.00 90.19 173 GLU A CA 1
ATOM 1406 C C . GLU A 1 173 ? 5.512 -1.500 -4.364 1.00 90.19 173 GLU A C 1
ATOM 1408 O O . GLU A 1 173 ? 5.173 -1.674 -5.534 1.00 90.19 173 GLU A O 1
ATOM 1413 N N . PHE A 1 174 ? 6.704 -1.868 -3.892 1.00 96.69 174 PHE A N 1
ATOM 1414 C CA . PHE A 1 174 ? 7.760 -2.459 -4.709 1.00 96.69 174 PHE A CA 1
ATOM 1415 C C . PHE A 1 174 ? 7.700 -3.985 -4.686 1.00 96.69 174 PHE A C 1
ATOM 1417 O O . PHE A 1 174 ? 7.674 -4.618 -5.744 1.00 96.69 174 PHE A O 1
ATOM 1424 N N . SER A 1 175 ? 7.575 -4.571 -3.488 1.00 91.81 175 SER A N 1
ATOM 1425 C CA . SER A 1 175 ? 7.581 -6.028 -3.297 1.00 91.81 175 SER A CA 1
ATOM 1426 C C . SER A 1 175 ? 6.481 -6.744 -4.089 1.00 91.81 175 SER A C 1
ATOM 1428 O O . SER A 1 175 ? 6.657 -7.893 -4.495 1.00 91.81 175 SER A O 1
ATOM 1430 N N . ARG A 1 176 ? 5.370 -6.052 -4.395 1.00 87.62 176 ARG A N 1
ATOM 1431 C CA . ARG A 1 176 ? 4.273 -6.570 -5.231 1.00 87.62 176 ARG A CA 1
ATOM 1432 C C . ARG A 1 176 ? 4.696 -6.975 -6.649 1.00 87.62 176 ARG A C 1
ATOM 1434 O O . ARG A 1 176 ? 4.041 -7.837 -7.227 1.00 87.62 176 ARG A O 1
ATOM 1441 N N . PHE A 1 177 ? 5.731 -6.354 -7.227 1.00 88.50 177 PHE A N 1
ATOM 1442 C CA . PHE A 1 177 ? 6.178 -6.639 -8.599 1.00 88.50 177 PHE A CA 1
ATOM 1443 C C . PHE A 1 177 ? 7.614 -7.161 -8.686 1.00 88.50 177 PHE A C 1
ATOM 1445 O O . PHE A 1 177 ? 7.924 -7.874 -9.636 1.00 88.50 177 PHE A O 1
ATOM 1452 N N . THR A 1 178 ? 8.470 -6.881 -7.703 1.00 95.19 178 THR A N 1
ATOM 1453 C CA . THR A 1 178 ? 9.832 -7.438 -7.626 1.00 95.19 178 THR A CA 1
ATOM 1454 C C . THR A 1 178 ? 9.815 -8.920 -7.250 1.00 95.19 178 THR A C 1
ATOM 1456 O O . THR A 1 178 ? 10.380 -9.739 -7.972 1.00 95.19 178 THR A O 1
ATOM 1459 N N . ARG A 1 179 ? 9.064 -9.303 -6.208 1.00 86.06 179 ARG A N 1
ATOM 1460 C CA . ARG A 1 179 ? 8.965 -10.696 -5.742 1.00 86.06 179 ARG A CA 1
ATOM 1461 C C . ARG A 1 179 ? 8.508 -11.685 -6.825 1.00 86.06 179 ARG A C 1
ATOM 1463 O O . ARG A 1 179 ? 9.195 -12.686 -7.006 1.00 86.06 179 ARG A O 1
ATOM 1470 N N . PRO A 1 180 ? 7.395 -11.468 -7.559 1.00 83.38 180 PRO A N 1
ATOM 1471 C CA . PRO A 1 180 ? 6.998 -12.398 -8.620 1.00 83.38 180 PRO A CA 1
ATOM 1472 C C . PRO A 1 180 ? 7.975 -12.422 -9.806 1.00 83.38 180 PRO A C 1
ATOM 1474 O O . PRO A 1 180 ? 7.945 -13.372 -10.581 1.00 83.38 180 PRO A O 1
ATOM 1477 N N . ALA A 1 181 ? 8.823 -11.400 -9.958 1.00 88.50 181 ALA A N 1
ATOM 1478 C CA . ALA A 1 181 ? 9.860 -11.341 -10.984 1.00 88.50 181 ALA A CA 1
ATOM 1479 C C . ALA A 1 181 ? 11.203 -11.947 -10.530 1.00 88.50 181 ALA A C 1
ATOM 1481 O O . ALA A 1 181 ? 12.143 -11.959 -11.318 1.00 88.50 181 ALA A O 1
ATOM 1482 N N . GLY A 1 182 ? 11.305 -12.434 -9.286 1.00 92.44 182 GLY A N 1
ATOM 1483 C CA . GLY A 1 182 ? 12.562 -12.938 -8.725 1.00 92.44 182 GLY A CA 1
ATOM 1484 C C . GLY A 1 182 ? 13.621 -11.851 -8.518 1.00 92.44 182 GLY A C 1
ATOM 1485 O O . GLY A 1 182 ? 14.805 -12.155 -8.557 1.00 92.44 182 GLY A O 1
ATOM 1486 N N . VAL A 1 183 ? 13.197 -10.595 -8.343 1.00 98.00 183 VAL A N 1
ATOM 1487 C CA . VAL A 1 183 ? 14.072 -9.452 -8.049 1.00 98.00 183 VAL A CA 1
ATOM 1488 C C . VAL A 1 183 ? 14.028 -9.176 -6.550 1.00 98.00 183 VAL A C 1
ATOM 1490 O O . VAL A 1 183 ? 12.939 -9.019 -5.989 1.00 98.00 183 VAL A O 1
ATOM 1493 N N . ASP A 1 184 ? 15.189 -9.072 -5.905 1.00 98.31 184 ASP A N 1
ATOM 1494 C CA . ASP A 1 184 ? 15.251 -8.843 -4.460 1.00 98.31 184 ASP A CA 1
ATOM 1495 C C . ASP A 1 184 ? 14.786 -7.427 -4.096 1.00 98.31 184 ASP A C 1
ATOM 1497 O O . ASP A 1 184 ? 15.159 -6.428 -4.722 1.00 98.31 184 ASP A O 1
ATOM 1501 N N . THR A 1 185 ? 13.983 -7.326 -3.036 1.00 98.25 185 THR A N 1
ATOM 1502 C CA . THR A 1 185 ? 13.495 -6.056 -2.487 1.00 98.25 185 THR A CA 1
ATOM 1503 C C . THR A 1 185 ? 14.298 -5.687 -1.253 1.00 98.25 185 THR A C 1
ATOM 1505 O O . THR A 1 185 ? 14.074 -6.203 -0.161 1.00 98.25 185 THR A O 1
ATOM 1508 N N . ILE A 1 186 ? 15.235 -4.765 -1.397 1.00 98.06 186 ILE A N 1
ATOM 1509 C CA . ILE A 1 186 ? 16.139 -4.348 -0.329 1.00 98.06 186 ILE A CA 1
ATOM 1510 C C . ILE A 1 186 ? 15.723 -2.960 0.160 1.00 98.06 186 ILE A C 1
ATOM 1512 O O . ILE A 1 186 ? 15.286 -2.113 -0.618 1.00 98.06 186 ILE A O 1
ATOM 1516 N N . VAL A 1 187 ? 15.858 -2.699 1.460 1.00 97.50 187 VAL A N 1
ATOM 1517 C CA . VAL A 1 187 ? 15.540 -1.388 2.045 1.00 97.50 187 VAL A CA 1
ATOM 1518 C C . VAL A 1 187 ? 16.778 -0.771 2.669 1.00 97.50 187 VAL A C 1
ATOM 1520 O O . VAL A 1 187 ? 17.542 -1.439 3.362 1.00 97.50 187 VAL A O 1
ATOM 1523 N N . THR A 1 188 ? 16.984 0.518 2.432 1.00 95.00 188 THR A N 1
ATOM 1524 C CA . THR A 1 188 ? 18.093 1.256 3.031 1.00 95.00 188 THR A CA 1
ATOM 1525 C C . THR A 1 188 ? 17.844 1.492 4.515 1.00 95.00 188 THR A C 1
ATOM 1527 O O . THR A 1 188 ? 16.792 1.999 4.896 1.00 95.00 188 THR A O 1
ATOM 1530 N N . MET A 1 189 ? 18.840 1.200 5.349 1.00 94.31 189 MET A N 1
ATOM 1531 C CA . MET A 1 189 ? 18.862 1.611 6.750 1.00 94.31 189 MET A CA 1
ATOM 1532 C C . MET A 1 189 ? 20.101 2.459 7.021 1.00 94.31 189 MET A C 1
ATOM 1534 O O . MET A 1 189 ? 21.240 2.000 6.900 1.00 94.31 189 MET A O 1
ATOM 1538 N N . GLY A 1 190 ? 19.851 3.719 7.366 1.00 90.00 190 GLY A N 1
ATOM 1539 C CA . GLY A 1 190 ? 20.870 4.674 7.772 1.00 90.00 190 GLY A CA 1
ATOM 1540 C C . GLY A 1 190 ? 21.070 4.694 9.281 1.00 90.00 190 GLY A C 1
ATOM 1541 O O . GLY A 1 190 ? 20.236 4.209 10.030 1.00 90.00 190 GLY A O 1
ATOM 1542 N N . ASN A 1 191 ? 22.134 5.331 9.761 1.00 86.44 191 ASN A N 1
ATOM 1543 C CA . ASN A 1 191 ? 22.306 5.574 11.199 1.00 86.44 191 ASN A CA 1
ATOM 1544 C C . ASN A 1 191 ? 21.355 6.640 11.771 1.00 86.44 191 ASN A C 1
ATOM 1546 O O . ASN A 1 191 ? 21.163 6.684 12.981 1.00 86.44 191 ASN A O 1
ATOM 1550 N N . MET A 1 192 ? 20.787 7.506 10.934 1.00 87.06 192 MET A N 1
ATOM 1551 C CA . MET A 1 192 ? 19.844 8.555 11.331 1.00 87.06 192 MET A CA 1
ATOM 1552 C C . MET A 1 192 ? 18.418 8.009 11.349 1.00 87.06 192 MET A C 1
ATOM 1554 O O . MET A 1 192 ? 18.035 7.297 10.428 1.00 87.06 192 MET A O 1
ATOM 1558 N N . ILE A 1 193 ? 17.614 8.390 12.341 1.00 87.44 193 ILE A N 1
ATOM 1559 C CA . ILE A 1 193 ? 16.148 8.202 12.349 1.00 87.44 193 ILE A CA 1
ATOM 1560 C C . ILE A 1 193 ? 15.396 9.543 12.286 1.00 87.44 193 ILE A C 1
ATOM 1562 O O . ILE A 1 193 ? 14.192 9.577 12.073 1.00 87.44 193 ILE A O 1
ATOM 1566 N N . GLY A 1 194 ? 16.119 10.650 12.463 1.00 82.12 194 GLY A N 1
ATOM 1567 C CA . GLY A 1 194 ? 15.594 12.010 12.515 1.00 82.12 194 GLY A CA 1
ATOM 1568 C C . GLY A 1 194 ? 15.127 12.628 11.195 1.00 82.12 194 GLY A C 1
ATOM 1569 O O . GLY A 1 194 ? 15.388 12.115 10.102 1.00 82.12 194 GLY A O 1
ATOM 1570 N N . SER A 1 195 ? 14.474 13.788 11.312 1.00 80.38 195 SER A N 1
ATOM 1571 C CA . SER A 1 195 ? 14.100 14.654 10.187 1.00 80.38 195 SER A CA 1
ATOM 1572 C C . SER A 1 195 ? 15.157 15.726 9.896 1.00 80.38 195 SER A C 1
ATOM 1574 O O . SER A 1 195 ? 16.246 15.718 10.458 1.00 80.38 195 SER A O 1
ATOM 1576 N N . LEU A 1 196 ? 14.849 16.665 9.001 1.00 78.06 196 LEU A N 1
ATOM 1577 C CA . LEU A 1 196 ? 15.730 17.781 8.641 1.00 78.06 196 LEU A CA 1
ATOM 1578 C C . LEU A 1 196 ? 15.662 18.980 9.600 1.00 78.06 196 LEU A C 1
ATOM 1580 O O . LEU A 1 196 ? 16.364 19.971 9.371 1.00 78.06 196 LEU A O 1
ATOM 1584 N N . SER A 1 197 ? 14.819 18.898 10.633 1.00 82.19 197 SER A N 1
ATOM 1585 C CA . SER A 1 197 ? 14.500 19.998 11.542 1.00 82.19 197 SER A CA 1
ATOM 1586 C C . SER A 1 197 ? 15.498 20.112 12.698 1.00 82.19 197 SER A C 1
ATOM 1588 O O . SER A 1 197 ? 15.746 19.135 13.406 1.00 82.19 197 SER A O 1
ATOM 1590 N N . ALA A 1 198 ? 16.033 21.321 12.885 1.00 80.44 198 ALA A N 1
ATOM 1591 C CA . ALA A 1 198 ? 17.027 21.674 13.901 1.00 80.44 198 ALA A CA 1
ATOM 1592 C C . ALA A 1 198 ? 16.453 22.468 15.099 1.00 80.44 198 ALA A C 1
ATOM 1594 O O . ALA A 1 198 ? 17.202 23.033 15.888 1.00 80.44 198 ALA A O 1
ATOM 1595 N N . GLY A 1 199 ? 15.126 22.591 15.184 1.00 78.25 199 GLY A N 1
ATOM 1596 C CA . GLY A 1 199 ? 14.442 23.389 16.204 1.00 78.25 199 GLY A CA 1
ATOM 1597 C C . GLY A 1 199 ? 13.492 22.553 17.061 1.00 78.25 199 GLY A C 1
ATOM 1598 O O . GLY A 1 199 ? 13.372 21.342 16.843 1.00 78.25 199 GLY A O 1
ATOM 1599 N N . PRO A 1 200 ? 12.790 23.186 18.015 1.00 78.88 200 PRO A N 1
ATOM 1600 C CA . PRO A 1 200 ? 11.869 22.492 18.898 1.00 78.88 200 PRO A CA 1
ATOM 1601 C C . PRO A 1 200 ? 10.763 21.702 18.164 1.00 78.88 200 PRO A C 1
ATOM 1603 O O . PRO A 1 200 ? 10.314 22.092 17.074 1.00 78.88 200 PRO A O 1
ATOM 1606 N N . PRO A 1 201 ? 10.291 20.591 18.758 1.00 81.56 201 PRO A N 1
ATOM 1607 C CA . PRO A 1 201 ? 10.677 20.056 20.066 1.00 81.56 201 PRO A CA 1
ATOM 1608 C C . PRO A 1 201 ? 12.060 19.393 20.046 1.00 81.56 201 PRO A C 1
ATOM 1610 O O . PRO A 1 201 ? 12.428 18.723 19.085 1.00 81.56 201 PRO A O 1
ATOM 1613 N N . ILE A 1 202 ? 12.816 19.545 21.138 1.00 82.25 202 ILE A N 1
ATOM 1614 C CA . ILE A 1 202 ? 14.130 18.909 21.306 1.00 82.25 202 ILE A CA 1
ATOM 1615 C C . ILE A 1 202 ? 13.980 17.704 22.247 1.00 82.25 202 ILE A C 1
ATOM 1617 O O . ILE A 1 202 ? 13.774 17.892 23.454 1.00 82.25 202 ILE A O 1
ATOM 1621 N N . PRO A 1 203 ? 14.077 16.457 21.745 1.00 79.38 203 PRO A N 1
ATOM 1622 C CA . PRO A 1 203 ? 13.953 15.278 22.593 1.00 79.38 203 PRO A CA 1
ATOM 1623 C C . PRO A 1 203 ? 15.156 15.122 23.533 1.00 79.38 203 PRO A C 1
ATOM 1625 O O . PRO A 1 203 ? 16.291 15.008 23.068 1.00 79.38 203 PRO A O 1
ATOM 1628 N N . LYS A 1 204 ? 14.915 15.071 24.849 1.00 77.25 204 LYS A N 1
ATOM 1629 C CA . LYS A 1 204 ? 15.948 14.836 25.881 1.00 77.25 204 LYS A CA 1
ATOM 1630 C C . LYS A 1 204 ? 15.779 13.498 26.621 1.00 77.25 204 LYS A C 1
ATOM 1632 O O . LYS A 1 204 ? 16.660 13.094 27.366 1.00 77.25 204 LYS A O 1
ATOM 1637 N N . ASP A 1 205 ? 14.675 12.786 26.392 1.00 69.31 205 ASP A N 1
ATOM 1638 C CA . ASP A 1 205 ? 14.305 11.538 27.084 1.00 69.31 205 ASP A CA 1
ATOM 1639 C C . ASP A 1 205 ? 14.674 10.251 26.327 1.00 69.31 205 ASP A C 1
ATOM 1641 O O . ASP A 1 205 ? 14.159 9.173 26.631 1.00 69.31 205 ASP A O 1
ATOM 1645 N N . ARG A 1 206 ? 15.563 10.352 25.332 1.00 72.62 206 ARG A N 1
ATOM 1646 C CA . ARG A 1 206 ? 16.011 9.223 24.506 1.00 72.62 206 ARG A CA 1
ATOM 1647 C C . ARG A 1 206 ? 17.482 8.898 24.748 1.00 72.62 206 ARG A C 1
ATOM 1649 O O . ARG A 1 206 ? 18.282 9.786 25.023 1.00 72.62 206 ARG A O 1
ATOM 1656 N N . GLY A 1 207 ? 17.850 7.626 24.579 1.00 59.22 207 GLY A N 1
ATOM 1657 C CA . GLY A 1 207 ? 19.228 7.155 24.741 1.00 59.22 207 GLY A CA 1
ATOM 1658 C C . GLY A 1 207 ? 20.239 7.964 23.914 1.00 59.22 207 GLY A C 1
ATOM 1659 O O . GLY A 1 207 ? 20.029 8.183 22.720 1.00 59.22 207 GLY A O 1
ATOM 1660 N N . THR A 1 208 ? 21.340 8.333 24.568 1.00 53.06 208 THR A N 1
ATOM 1661 C CA . THR A 1 208 ? 22.418 9.314 24.282 1.00 53.06 208 THR A CA 1
ATOM 1662 C C . THR A 1 208 ? 23.005 9.472 22.867 1.00 53.06 208 THR A C 1
ATOM 1664 O O . THR A 1 208 ? 23.926 10.269 22.705 1.00 53.06 208 THR A O 1
ATOM 1667 N N . ALA A 1 209 ? 22.534 8.799 21.811 1.00 60.22 209 ALA A N 1
ATOM 1668 C CA . ALA A 1 209 ? 23.051 9.086 20.469 1.00 60.22 209 ALA A CA 1
ATOM 1669 C C . ALA A 1 209 ? 22.336 10.278 19.849 1.00 60.22 209 ALA A C 1
ATOM 1671 O O . ALA A 1 209 ? 21.311 10.161 19.167 1.00 60.22 209 ALA A O 1
ATOM 1672 N N . GLN A 1 210 ? 22.929 11.428 20.100 1.00 64.75 210 GLN A N 1
ATOM 1673 C CA . GLN A 1 210 ? 22.783 12.616 19.288 1.00 64.75 210 GLN A CA 1
ATOM 1674 C C . GLN A 1 210 ? 24.113 12.837 18.575 1.00 64.75 210 GLN A C 1
ATOM 1676 O O . GLN A 1 210 ? 25.184 12.645 19.157 1.00 64.75 210 GLN A O 1
ATOM 1681 N N . SER A 1 211 ? 24.070 13.177 17.291 1.00 65.19 211 SER A N 1
ATOM 1682 C CA . SER A 1 211 ? 25.303 13.542 16.602 1.00 65.19 211 SER A CA 1
ATOM 1683 C C . SER A 1 211 ? 25.795 14.887 17.129 1.00 65.19 211 SER A C 1
ATOM 1685 O O . SER A 1 211 ? 25.107 15.883 16.951 1.00 65.19 211 SER A O 1
ATOM 1687 N N . LYS A 1 212 ? 27.014 14.942 17.688 1.00 62.78 212 LYS A N 1
ATOM 1688 C CA . LYS A 1 212 ? 27.674 16.218 18.038 1.00 62.78 212 LYS A CA 1
ATOM 1689 C C . LYS A 1 212 ? 27.885 17.138 16.822 1.00 62.78 212 LYS A C 1
ATOM 1691 O O . LYS A 1 212 ? 28.118 18.324 16.994 1.00 62.78 212 LYS A O 1
ATOM 1696 N N . LYS A 1 213 ? 27.845 16.586 15.599 1.00 59.97 213 LYS A N 1
ATOM 1697 C CA . LYS A 1 213 ? 28.006 17.327 14.335 1.00 59.97 213 LYS A CA 1
ATOM 1698 C C . LYS A 1 213 ? 26.722 18.004 13.845 1.00 59.97 213 LYS A C 1
ATOM 1700 O O . LYS A 1 213 ? 26.803 18.796 12.911 1.00 59.97 213 LYS A O 1
ATOM 1705 N N . HIS A 1 214 ? 25.563 17.666 14.410 1.00 62.56 214 HIS A N 1
ATOM 1706 C CA . HIS A 1 214 ? 24.272 18.216 13.997 1.00 62.56 214 HIS A CA 1
ATOM 1707 C C . HIS A 1 214 ? 23.700 19.110 15.090 1.00 62.56 214 HIS A C 1
ATOM 1709 O O . HIS A 1 214 ? 23.936 18.870 16.270 1.00 62.56 214 HIS A O 1
ATOM 1715 N N . ALA A 1 215 ? 22.937 20.119 14.676 1.00 71.00 215 ALA A N 1
ATOM 1716 C CA . ALA A 1 215 ? 22.196 20.989 15.581 1.00 71.00 215 ALA A CA 1
ATOM 1717 C C . ALA A 1 215 ? 21.185 20.202 16.442 1.00 71.00 215 ALA A C 1
ATOM 1719 O O . ALA A 1 215 ? 20.869 19.043 16.154 1.00 71.00 215 ALA A O 1
ATOM 1720 N N . ASP A 1 216 ? 20.669 20.847 17.489 1.00 76.62 216 ASP A N 1
ATOM 1721 C CA . ASP A 1 216 ? 19.620 20.300 18.351 1.00 76.62 216 ASP A CA 1
ATOM 1722 C C . ASP A 1 216 ? 18.353 19.882 17.571 1.00 76.62 216 ASP A C 1
ATOM 1724 O O . ASP A 1 216 ? 18.180 20.166 16.389 1.00 76.62 216 ASP A O 1
ATOM 1728 N N . GLY A 1 217 ? 17.444 19.161 18.229 1.00 81.44 217 GLY A N 1
ATOM 1729 C CA . GLY A 1 217 ? 16.169 18.744 17.635 1.00 81.44 217 GLY A CA 1
ATOM 1730 C C . GLY A 1 217 ? 16.246 17.423 16.867 1.00 81.44 217 GLY A C 1
ATOM 1731 O O . GLY A 1 217 ? 17.100 16.570 17.128 1.00 81.44 217 GLY A O 1
ATOM 1732 N N . TYR A 1 218 ? 15.312 17.216 15.936 1.00 86.06 218 TYR A N 1
ATOM 1733 C CA . TYR A 1 218 ? 15.165 15.940 15.232 1.00 86.06 218 TYR A CA 1
ATOM 1734 C C . TYR A 1 218 ? 16.358 15.594 14.337 1.00 86.06 218 TYR A C 1
ATOM 1736 O O . TYR A 1 218 ? 16.691 14.418 14.216 1.00 86.06 218 TYR A O 1
ATOM 1744 N N . VAL A 1 219 ? 17.052 16.580 13.769 1.00 82.31 219 VAL A N 1
ATOM 1745 C CA . VAL A 1 219 ? 18.199 16.370 12.869 1.00 82.31 219 VAL A CA 1
ATOM 1746 C C . VAL A 1 219 ? 19.398 15.686 13.526 1.00 82.31 219 VAL A C 1
ATOM 1748 O O . VAL A 1 219 ? 20.220 15.097 12.834 1.00 82.31 219 VAL A O 1
ATOM 1751 N N . SER A 1 220 ? 19.502 15.683 14.854 1.00 79.25 220 SER A N 1
ATOM 1752 C CA . SER A 1 220 ? 20.579 14.973 15.555 1.00 79.25 220 SER A CA 1
ATOM 1753 C C . SER A 1 220 ? 20.246 13.513 15.879 1.00 79.25 220 SER A C 1
ATOM 1755 O O . SER A 1 220 ? 21.100 12.799 16.411 1.00 79.25 220 SER A O 1
ATOM 1757 N N . MET A 1 221 ? 19.028 13.040 15.584 1.00 85.50 221 MET A N 1
ATOM 1758 C CA . MET A 1 221 ? 18.556 11.742 16.064 1.00 85.50 221 MET A CA 1
ATOM 1759 C C . MET A 1 221 ? 19.168 10.552 15.311 1.00 85.50 221 MET A C 1
ATOM 1761 O O . MET A 1 221 ? 18.798 10.250 14.175 1.00 85.50 221 MET A O 1
ATOM 1765 N N . LEU A 1 222 ? 20.031 9.806 16.004 1.00 86.31 222 LEU A N 1
ATOM 1766 C CA . LEU A 1 222 ? 20.595 8.523 15.575 1.00 86.31 222 LEU A CA 1
ATOM 1767 C C . LEU A 1 222 ? 19.807 7.308 16.100 1.00 86.31 222 LEU A C 1
ATOM 1769 O O . LEU A 1 222 ? 19.205 7.369 17.175 1.00 86.31 222 LEU A O 1
ATOM 1773 N N . LEU A 1 223 ? 19.845 6.191 15.375 1.00 87.56 223 LEU A N 1
ATOM 1774 C CA . LEU A 1 223 ? 19.204 4.933 15.757 1.00 87.56 223 LEU A CA 1
ATOM 1775 C C . LEU A 1 223 ? 19.756 4.381 17.076 1.00 87.56 223 LEU A C 1
ATOM 1777 O O . LEU A 1 223 ? 20.953 4.462 17.379 1.00 87.56 223 LEU A O 1
ATOM 1781 N N . ASN A 1 224 ? 18.874 3.785 17.870 1.00 89.25 224 ASN A N 1
ATOM 1782 C CA . ASN A 1 224 ? 19.235 2.755 18.845 1.00 89.25 224 ASN A CA 1
ATOM 1783 C C . ASN A 1 224 ? 18.796 1.367 18.348 1.00 89.25 224 ASN A C 1
ATOM 1785 O O . ASN A 1 224 ? 18.083 1.246 17.353 1.00 89.25 224 ASN A O 1
ATOM 1789 N N . THR A 1 225 ? 19.195 0.319 19.067 1.00 93.38 225 THR A N 1
ATOM 1790 C CA . THR A 1 225 ? 18.897 -1.074 18.715 1.00 93.38 225 THR A CA 1
ATOM 1791 C C . THR A 1 225 ? 17.400 -1.367 18.597 1.00 93.38 225 THR A C 1
ATOM 1793 O O . THR A 1 225 ? 16.979 -2.006 17.637 1.00 93.38 225 THR A O 1
ATOM 1796 N N . ALA A 1 226 ? 16.574 -0.880 19.528 1.00 94.62 226 ALA A N 1
ATOM 1797 C CA . ALA A 1 226 ? 15.131 -1.114 19.480 1.00 94.62 226 ALA A CA 1
ATOM 1798 C C . ALA A 1 226 ? 14.469 -0.367 18.309 1.00 94.62 226 ALA A C 1
ATOM 1800 O O . ALA A 1 226 ? 13.573 -0.906 17.666 1.00 94.62 226 ALA A O 1
ATOM 1801 N N . GLU A 1 227 ? 14.930 0.845 17.991 1.00 94.69 227 GLU A N 1
ATOM 1802 C CA . GLU A 1 227 ? 14.470 1.623 16.832 1.00 94.69 227 GLU A CA 1
ATOM 1803 C C . GLU A 1 227 ? 14.858 0.959 15.506 1.00 94.69 227 GLU A C 1
ATOM 1805 O O . GLU A 1 227 ? 14.021 0.838 14.611 1.00 94.69 227 GLU A O 1
ATOM 1810 N N . ALA A 1 228 ? 16.089 0.448 15.402 1.00 95.81 228 ALA A N 1
ATOM 1811 C CA . ALA A 1 228 ? 16.535 -0.314 14.239 1.00 95.81 228 ALA A CA 1
ATOM 1812 C C . ALA A 1 228 ? 15.679 -1.575 14.046 1.00 95.81 228 ALA A C 1
ATOM 1814 O O . ALA A 1 228 ? 15.205 -1.839 12.940 1.00 95.81 228 ALA A O 1
ATOM 1815 N N . ARG A 1 229 ? 15.393 -2.309 15.132 1.00 97.69 229 ARG A N 1
ATOM 1816 C CA . ARG A 1 229 ? 14.483 -3.462 15.100 1.00 97.69 229 ARG A CA 1
ATOM 1817 C C . ARG A 1 229 ? 13.063 -3.078 14.699 1.00 97.69 229 ARG A C 1
ATOM 1819 O O . ARG A 1 229 ? 12.474 -3.784 13.894 1.00 97.69 229 ARG A O 1
ATOM 1826 N N . GLY A 1 230 ? 12.512 -1.980 15.217 1.00 97.75 230 GLY A N 1
ATOM 1827 C CA . GLY A 1 230 ? 11.171 -1.512 14.846 1.00 97.75 230 GLY A CA 1
ATOM 1828 C C . GLY A 1 230 ? 11.062 -1.186 13.353 1.00 97.75 230 GLY A C 1
ATOM 1829 O O . GLY A 1 230 ? 10.148 -1.658 12.678 1.00 97.75 230 GLY A O 1
ATOM 1830 N N . ALA A 1 231 ? 12.039 -0.456 12.805 1.00 97.25 231 ALA A N 1
ATOM 1831 C CA . ALA A 1 231 ? 12.099 -0.178 11.371 1.00 97.25 231 ALA A CA 1
ATOM 1832 C C . ALA A 1 231 ? 12.252 -1.461 10.538 1.00 97.25 231 ALA A C 1
ATOM 1834 O O . ALA A 1 231 ? 11.470 -1.697 9.618 1.00 97.25 231 ALA A O 1
ATOM 1835 N N . ALA A 1 232 ? 13.191 -2.337 10.906 1.00 98.25 232 ALA A N 1
ATOM 1836 C CA . ALA A 1 232 ? 13.406 -3.611 10.223 1.00 98.25 232 ALA A CA 1
ATOM 1837 C C . ALA A 1 232 ? 12.175 -4.532 10.281 1.00 98.25 232 ALA A C 1
ATOM 1839 O O . ALA A 1 232 ? 11.842 -5.179 9.290 1.00 98.25 232 ALA A O 1
ATOM 1840 N N . ALA A 1 233 ? 11.472 -4.573 11.417 1.00 98.19 233 ALA A N 1
ATOM 1841 C CA . ALA A 1 233 ? 10.261 -5.367 11.595 1.00 98.19 233 ALA A CA 1
ATOM 1842 C C . ALA A 1 233 ? 9.174 -4.938 10.607 1.00 98.19 233 ALA A C 1
ATOM 1844 O O . ALA A 1 233 ? 8.547 -5.802 9.989 1.00 98.19 233 ALA A O 1
ATOM 1845 N N . ASN A 1 234 ? 9.001 -3.628 10.391 1.00 97.75 234 ASN A N 1
ATOM 1846 C CA . ASN A 1 234 ? 8.154 -3.116 9.317 1.00 97.75 234 ASN A CA 1
ATOM 1847 C C . ASN A 1 234 ? 8.687 -3.536 7.944 1.00 97.75 234 ASN A C 1
ATOM 1849 O O . ASN A 1 234 ? 7.957 -4.184 7.198 1.00 97.75 234 ASN A O 1
ATOM 1853 N N . PHE A 1 235 ? 9.948 -3.252 7.618 1.00 97.81 235 PHE A N 1
ATOM 1854 C CA . PHE A 1 235 ? 10.502 -3.553 6.292 1.00 97.81 235 PHE A CA 1
ATOM 1855 C C . PHE A 1 235 ? 10.286 -5.016 5.888 1.00 97.81 235 PHE A C 1
ATOM 1857 O O . PHE A 1 235 ? 9.677 -5.289 4.852 1.00 97.81 235 PHE A O 1
ATOM 1864 N N . TYR A 1 236 ? 10.682 -5.963 6.741 1.00 96.75 236 TYR A N 1
ATOM 1865 C CA . TYR A 1 236 ? 10.497 -7.391 6.479 1.00 96.75 236 TYR A CA 1
ATOM 1866 C C . TYR A 1 236 ? 9.019 -7.785 6.403 1.00 96.75 236 TYR A C 1
ATOM 1868 O O . TYR A 1 236 ? 8.621 -8.577 5.549 1.00 96.75 236 TYR A O 1
ATOM 1876 N N . SER A 1 237 ? 8.177 -7.209 7.261 1.00 93.19 237 SER A N 1
ATOM 1877 C CA . SER A 1 237 ? 6.745 -7.517 7.300 1.00 93.19 237 SER A CA 1
ATOM 1878 C C . SER A 1 237 ? 5.977 -7.086 6.056 1.00 93.19 237 SER A C 1
ATOM 1880 O O . SER A 1 237 ? 4.952 -7.709 5.761 1.00 93.19 237 SER A O 1
ATOM 1882 N N . TYR A 1 238 ? 6.458 -6.058 5.353 1.00 90.69 238 TYR A N 1
ATOM 1883 C CA . TYR A 1 238 ? 5.859 -5.504 4.132 1.00 90.69 238 TYR A CA 1
ATOM 1884 C C . TYR A 1 238 ? 6.637 -5.859 2.857 1.00 90.69 238 TYR A C 1
ATOM 1886 O O . TYR A 1 238 ? 6.347 -5.356 1.774 1.00 90.69 238 TYR A O 1
ATOM 1894 N N . GLY A 1 239 ? 7.565 -6.810 2.962 1.00 90.19 239 GLY A N 1
ATOM 1895 C CA . GLY A 1 239 ? 8.088 -7.527 1.808 1.00 90.19 239 GLY A CA 1
ATOM 1896 C C . GLY A 1 239 ? 9.547 -7.274 1.470 1.00 90.19 239 GLY A C 1
ATOM 1897 O O . GLY A 1 239 ? 9.966 -7.742 0.420 1.00 90.19 239 GLY A O 1
ATOM 1898 N N . ALA A 1 240 ? 10.316 -6.612 2.339 1.00 96.62 240 ALA A N 1
ATOM 1899 C CA . ALA A 1 240 ? 11.763 -6.564 2.181 1.00 96.62 240 ALA A CA 1
ATOM 1900 C C . ALA A 1 240 ? 12.370 -7.965 2.338 1.00 96.62 240 ALA A C 1
ATOM 1902 O O . ALA A 1 240 ? 12.008 -8.739 3.235 1.00 96.62 240 ALA A O 1
ATOM 1903 N N . ASP A 1 241 ? 13.339 -8.265 1.493 1.00 95.69 241 ASP A N 1
ATOM 1904 C CA . ASP A 1 241 ? 14.148 -9.474 1.536 1.00 95.69 241 ASP A CA 1
ATOM 1905 C C . ASP A 1 241 ? 15.405 -9.241 2.380 1.00 95.69 241 ASP A C 1
ATOM 1907 O O . ASP A 1 241 ? 15.790 -10.117 3.154 1.00 95.69 241 ASP A O 1
ATOM 1911 N N . SER A 1 242 ? 15.969 -8.026 2.339 1.00 95.88 242 SER A N 1
ATOM 1912 C CA . SER A 1 242 ? 17.169 -7.652 3.098 1.00 95.88 242 SER A CA 1
ATOM 1913 C C . SER A 1 242 ? 17.242 -6.150 3.422 1.00 95.88 242 SER A C 1
ATOM 1915 O O . SER A 1 242 ? 16.398 -5.350 3.004 1.00 95.88 242 SER A O 1
ATOM 1917 N N . ILE A 1 243 ? 18.278 -5.761 4.169 1.00 96.44 243 ILE A N 1
ATOM 1918 C CA . ILE A 1 243 ? 18.602 -4.381 4.543 1.00 96.44 243 ILE A CA 1
ATOM 1919 C C . ILE A 1 243 ? 19.955 -3.985 3.937 1.00 96.44 243 ILE A C 1
ATOM 1921 O O . ILE A 1 243 ? 20.963 -4.660 4.131 1.00 96.44 243 ILE A O 1
ATOM 1925 N N . SER A 1 244 ? 19.986 -2.847 3.242 1.00 94.88 244 SER A N 1
ATOM 1926 C CA . SER A 1 244 ? 21.208 -2.203 2.754 1.00 94.88 244 SER A CA 1
ATOM 1927 C C . SER A 1 244 ? 21.633 -1.121 3.742 1.00 94.88 244 SER A C 1
ATOM 1929 O O . SER A 1 244 ? 20.951 -0.108 3.907 1.00 94.88 244 SER A O 1
ATOM 1931 N N . PHE A 1 245 ? 22.764 -1.313 4.411 1.00 93.06 245 PHE A N 1
ATOM 1932 C CA . PHE A 1 245 ? 23.296 -0.298 5.314 1.00 93.06 245 PHE A CA 1
ATOM 1933 C C . PHE A 1 245 ? 23.868 0.896 4.544 1.00 93.06 245 PHE A C 1
ATOM 1935 O O . PHE A 1 245 ? 24.647 0.736 3.606 1.00 93.06 245 PHE A O 1
ATOM 1942 N N . TRP A 1 246 ? 23.523 2.109 4.975 1.00 88.19 246 TRP A N 1
ATOM 1943 C CA . TRP A 1 246 ? 24.004 3.348 4.367 1.00 88.19 246 TRP A CA 1
ATOM 1944 C C . TRP A 1 246 ? 24.492 4.334 5.433 1.00 88.19 246 TRP A C 1
ATOM 1946 O O . TRP A 1 246 ? 23.878 4.482 6.482 1.00 88.19 246 TRP A O 1
ATOM 1956 N N . ASN A 1 247 ? 25.593 5.049 5.185 1.00 84.38 247 ASN A N 1
ATOM 1957 C CA . ASN A 1 247 ? 26.107 6.091 6.091 1.00 84.38 247 ASN A CA 1
ATOM 1958 C C . ASN A 1 247 ? 26.333 5.659 7.558 1.00 84.38 247 ASN A C 1
ATOM 1960 O O . ASN A 1 247 ? 26.398 6.516 8.432 1.00 84.38 247 ASN A O 1
ATOM 1964 N N . VAL A 1 248 ? 26.514 4.368 7.854 1.00 81.81 248 VAL A N 1
ATOM 1965 C CA . VAL A 1 248 ? 26.564 3.839 9.233 1.00 81.81 248 VAL A CA 1
ATOM 1966 C C . VAL A 1 248 ? 27.531 4.612 10.144 1.00 81.81 248 VAL A C 1
ATOM 1968 O O . VAL A 1 248 ? 27.132 5.019 11.231 1.00 81.81 248 VAL A O 1
ATOM 1971 N N . GLY A 1 249 ? 28.751 4.919 9.691 1.00 69.88 249 GLY A N 1
ATOM 1972 C CA . GLY A 1 249 ? 29.755 5.635 10.497 1.00 69.88 249 GLY A CA 1
ATOM 1973 C C . GLY A 1 249 ? 29.674 7.169 10.474 1.00 69.88 249 GLY A C 1
ATOM 1974 O O . GLY A 1 249 ? 30.224 7.831 11.345 1.00 69.88 249 GLY A O 1
ATOM 1975 N N . ILE A 1 250 ? 28.977 7.799 9.522 1.00 74.81 250 ILE A N 1
ATOM 1976 C CA . ILE A 1 250 ? 29.201 9.235 9.241 1.00 74.81 250 ILE A CA 1
ATOM 1977 C C . ILE A 1 250 ? 28.894 10.170 10.432 1.00 74.81 250 ILE A C 1
ATOM 1979 O O . ILE A 1 250 ? 29.566 11.189 10.607 1.00 74.81 250 ILE A O 1
ATOM 1983 N N . HIS A 1 251 ? 27.922 9.804 11.275 1.00 72.56 251 HIS A N 1
ATOM 1984 C CA . HIS A 1 251 ? 27.480 10.591 12.434 1.00 72.56 251 HIS A CA 1
ATOM 1985 C C . HIS A 1 251 ? 27.924 10.021 13.786 1.00 72.56 251 HIS A C 1
ATOM 1987 O O . HIS A 1 251 ? 27.778 10.702 14.800 1.00 72.56 251 HIS A O 1
ATOM 1993 N N . PHE A 1 252 ? 28.487 8.811 13.780 1.00 69.38 252 PHE A N 1
ATOM 1994 C CA . PHE A 1 252 ? 29.056 8.124 14.940 1.00 69.38 252 PHE A CA 1
ATOM 1995 C C . PHE A 1 252 ? 30.592 8.234 14.993 1.00 69.38 252 PHE A C 1
ATOM 1997 O O . PHE A 1 252 ? 31.194 7.696 15.907 1.00 69.38 252 PHE A O 1
ATOM 2004 N N . GLY A 1 253 ? 31.222 8.922 14.035 1.00 62.16 253 GLY A N 1
ATOM 2005 C CA . GLY A 1 253 ? 32.679 8.941 13.868 1.00 62.16 253 GLY A CA 1
ATOM 2006 C C . GLY A 1 253 ? 33.147 7.923 12.821 1.00 62.16 253 GLY A C 1
ATOM 2007 O O . GLY A 1 253 ? 32.497 6.910 12.570 1.00 62.16 253 GLY A O 1
ATOM 2008 N N . ARG A 1 254 ? 34.272 8.207 12.158 1.00 64.69 254 ARG A N 1
ATOM 2009 C CA . ARG A 1 254 ? 34.926 7.239 11.256 1.00 64.69 254 ARG A CA 1
ATOM 2010 C C . ARG A 1 254 ? 35.603 6.161 12.105 1.00 64.69 254 ARG A C 1
ATOM 2012 O O . ARG A 1 254 ? 35.778 6.374 13.295 1.00 64.69 254 ARG A O 1
ATOM 2019 N N . GLU A 1 255 ? 36.022 5.042 11.520 1.00 63.19 255 GLU A N 1
ATOM 2020 C CA . GLU A 1 255 ? 36.690 3.946 12.252 1.00 63.19 255 GLU A CA 1
ATOM 2021 C C . GLU A 1 255 ? 37.779 4.442 13.226 1.00 63.19 255 GLU A C 1
ATOM 2023 O O . GLU A 1 255 ? 37.799 4.048 14.393 1.00 63.19 255 GLU A O 1
ATOM 2028 N N . VAL A 1 256 ? 38.577 5.414 12.771 1.00 69.12 256 VAL A N 1
ATOM 2029 C CA . VAL A 1 256 ? 39.660 6.058 13.532 1.00 69.12 256 VAL A CA 1
ATOM 2030 C C . VAL A 1 256 ? 39.214 7.158 14.510 1.00 69.12 256 VAL A C 1
ATOM 2032 O O . VAL A 1 256 ? 39.982 7.517 15.392 1.00 69.12 256 VAL A O 1
ATOM 2035 N N . THR A 1 257 ? 38.000 7.715 14.381 1.00 72.00 257 THR A N 1
ATOM 2036 C CA . THR A 1 257 ? 37.504 8.821 15.236 1.00 72.00 257 THR A CA 1
ATOM 2037 C C . THR A 1 257 ? 36.294 8.476 16.102 1.00 72.00 257 THR A C 1
ATOM 2039 O O . THR A 1 257 ? 35.898 9.284 16.940 1.00 72.00 257 THR A O 1
ATOM 2042 N N . ALA A 1 258 ? 35.684 7.308 15.908 1.00 76.69 258 ALA A N 1
ATOM 2043 C CA . ALA A 1 258 ? 34.577 6.833 16.724 1.00 76.69 258 ALA A CA 1
ATOM 2044 C C . ALA A 1 258 ? 35.079 6.409 18.112 1.00 76.69 258 ALA A C 1
ATOM 2046 O O . ALA A 1 258 ? 36.073 5.688 18.228 1.00 76.69 258 ALA A O 1
ATOM 2047 N N . THR A 1 259 ? 34.373 6.812 19.169 1.00 82.06 259 THR A N 1
ATOM 2048 C CA . THR A 1 259 ? 34.643 6.309 20.523 1.00 82.06 259 THR A CA 1
ATOM 2049 C C . THR A 1 259 ? 34.281 4.819 20.625 1.00 82.06 259 THR A C 1
ATOM 2051 O O . THR A 1 259 ? 33.480 4.321 19.820 1.00 82.06 259 THR A O 1
ATOM 2054 N N . PRO A 1 260 ? 34.825 4.073 21.605 1.00 84.94 260 PRO A N 1
ATOM 2055 C CA . PRO A 1 260 ? 34.428 2.686 21.849 1.00 84.94 260 PRO A CA 1
ATOM 2056 C C . PRO A 1 260 ? 32.908 2.505 21.986 1.00 84.94 260 PRO A C 1
ATOM 2058 O O . PRO A 1 260 ? 32.345 1.576 21.412 1.00 84.94 260 PRO A O 1
ATOM 2061 N N . GLU A 1 261 ? 32.219 3.435 22.646 1.00 82.50 261 GLU A N 1
ATOM 2062 C CA . GLU A 1 261 ? 30.763 3.411 22.829 1.00 82.50 261 GLU A CA 1
ATOM 2063 C C . GLU A 1 261 ? 30.022 3.610 21.503 1.00 82.50 261 GLU A C 1
ATOM 2065 O O . GLU A 1 261 ? 29.001 2.968 21.251 1.00 82.50 261 GLU A O 1
ATOM 2070 N N . GLN A 1 262 ? 30.535 4.483 20.629 1.00 80.69 262 GLN A N 1
ATOM 2071 C CA . GLN A 1 262 ? 29.970 4.706 19.298 1.00 80.69 262 GLN A CA 1
ATOM 2072 C C . GLN A 1 262 ? 30.142 3.474 18.405 1.00 80.69 262 GLN A C 1
ATOM 2074 O O . GLN A 1 262 ? 29.182 3.072 17.742 1.00 80.69 262 GLN A O 1
ATOM 2079 N N . ARG A 1 263 ? 31.324 2.840 18.426 1.00 84.88 263 ARG A N 1
ATOM 2080 C CA . ARG A 1 263 ? 31.577 1.582 17.704 1.00 84.88 263 ARG A CA 1
ATOM 2081 C C . ARG A 1 263 ? 30.688 0.456 18.214 1.00 84.88 263 ARG A C 1
ATOM 2083 O O . ARG A 1 263 ? 29.992 -0.159 17.411 1.00 84.88 263 ARG A O 1
ATOM 2090 N N . LYS A 1 264 ? 30.628 0.260 19.535 1.00 86.88 264 LYS A N 1
ATOM 2091 C CA . LYS A 1 264 ? 29.754 -0.741 20.156 1.00 86.88 264 LYS A CA 1
ATOM 2092 C C . LYS A 1 264 ? 28.296 -0.513 19.770 1.00 86.88 264 LYS A C 1
ATOM 2094 O O . LYS A 1 264 ? 27.589 -1.451 19.431 1.00 86.88 264 LYS A O 1
ATOM 2099 N N . ARG A 1 265 ? 27.832 0.737 19.757 1.00 84.62 265 ARG A N 1
ATOM 2100 C CA . ARG A 1 265 ? 26.461 1.040 19.344 1.00 84.62 265 ARG A CA 1
ATOM 2101 C C . ARG A 1 265 ? 26.208 0.690 17.884 1.00 84.62 265 ARG A C 1
ATOM 2103 O O . ARG A 1 265 ? 25.164 0.108 17.601 1.00 84.62 265 ARG A O 1
ATOM 2110 N N . ILE A 1 266 ? 27.118 1.060 16.975 1.00 87.31 266 ILE A N 1
ATOM 2111 C CA . ILE A 1 266 ? 27.041 0.673 15.559 1.00 87.31 266 ILE A CA 1
ATOM 2112 C C . ILE A 1 266 ? 26.901 -0.844 15.444 1.00 87.31 266 ILE A C 1
ATOM 2114 O O . ILE A 1 266 ? 25.990 -1.326 14.771 1.00 87.31 266 ILE A O 1
ATOM 2118 N N . GLU A 1 267 ? 27.773 -1.579 16.126 1.00 90.38 267 GLU A N 1
ATOM 2119 C CA . GLU A 1 267 ? 27.763 -3.035 16.155 1.00 90.38 267 GLU A CA 1
ATOM 2120 C C . GLU A 1 267 ? 26.434 -3.581 16.695 1.00 90.38 267 GLU A C 1
ATOM 2122 O O . GLU A 1 267 ? 25.790 -4.386 16.026 1.00 90.38 267 GLU A O 1
ATOM 2127 N N . ASP A 1 268 ? 25.963 -3.088 17.842 1.00 92.25 268 ASP A N 1
ATOM 2128 C CA . ASP A 1 268 ? 24.741 -3.557 18.498 1.00 92.25 268 ASP A CA 1
ATOM 2129 C C . ASP A 1 268 ? 23.515 -3.451 17.572 1.00 92.25 268 ASP A C 1
ATOM 2131 O O . ASP A 1 268 ? 22.761 -4.418 17.419 1.00 92.25 268 ASP A O 1
ATOM 2135 N N . TRP A 1 269 ? 23.285 -2.288 16.945 1.00 91.69 269 TRP A N 1
ATOM 2136 C CA . TRP A 1 269 ? 22.080 -2.099 16.129 1.00 91.69 269 TRP A CA 1
ATOM 2137 C C . TRP A 1 269 ? 22.185 -2.781 14.763 1.00 91.69 269 TRP A C 1
ATOM 2139 O O . TRP A 1 269 ? 21.189 -3.337 14.300 1.00 91.69 269 TRP A O 1
ATOM 2149 N N . THR A 1 270 ? 23.367 -2.790 14.133 1.00 93.69 270 THR A N 1
ATOM 2150 C CA . THR A 1 270 ? 23.565 -3.483 12.847 1.00 93.69 270 THR A CA 1
ATOM 2151 C C . THR A 1 270 ? 23.455 -4.998 13.019 1.00 93.69 270 THR A C 1
ATOM 2153 O O . THR A 1 270 ? 22.761 -5.653 12.238 1.00 93.69 270 THR A O 1
ATOM 2156 N N . ASN A 1 271 ? 24.015 -5.561 14.095 1.00 95.06 271 ASN A N 1
ATOM 2157 C CA . ASN A 1 271 ? 23.871 -6.980 14.424 1.00 95.06 271 ASN A CA 1
ATOM 2158 C C . ASN A 1 271 ? 22.419 -7.366 14.719 1.00 95.06 271 ASN A C 1
ATOM 2160 O O . ASN A 1 271 ? 21.980 -8.441 14.299 1.00 95.06 271 ASN A O 1
ATOM 2164 N N . ALA A 1 272 ? 21.666 -6.499 15.402 1.00 96.00 272 ALA A N 1
ATOM 2165 C CA . ALA A 1 272 ? 20.268 -6.743 15.750 1.00 96.00 272 ALA A CA 1
ATOM 2166 C C . ALA A 1 272 ? 19.325 -6.815 14.542 1.00 96.00 272 ALA A C 1
ATOM 2168 O O . ALA A 1 272 ? 18.250 -7.403 14.659 1.00 96.00 272 ALA A O 1
ATOM 2169 N N . VAL A 1 273 ? 19.714 -6.241 13.399 1.00 96.56 273 VAL A N 1
ATOM 2170 C CA . VAL A 1 273 ? 18.925 -6.273 12.154 1.00 96.56 273 VAL A CA 1
ATOM 2171 C C . VAL A 1 273 ? 19.549 -7.132 11.053 1.00 96.56 273 VAL A C 1
ATOM 2173 O O . VAL A 1 273 ? 18.970 -7.258 9.975 1.00 96.56 273 VAL A O 1
ATOM 2176 N N . GLY A 1 274 ? 20.694 -7.766 11.332 1.00 92.25 274 GLY A N 1
ATOM 2177 C CA . GLY A 1 274 ? 21.421 -8.613 10.382 1.00 92.25 274 GLY A CA 1
ATOM 2178 C C . GLY A 1 274 ? 20.703 -9.911 9.995 1.00 92.25 274 GLY A C 1
ATOM 2179 O O . GLY A 1 274 ? 21.106 -10.564 9.040 1.00 92.25 274 GLY A O 1
ATOM 2180 N N . SER A 1 275 ? 19.639 -10.295 10.706 1.00 92.75 275 SER A N 1
ATOM 2181 C CA . SER A 1 275 ? 18.731 -11.367 10.289 1.00 92.75 275 SER A CA 1
ATOM 2182 C C . SER A 1 275 ? 17.308 -11.108 10.777 1.00 92.75 275 SER A C 1
ATOM 2184 O O . SER A 1 275 ? 17.096 -10.383 11.753 1.00 92.75 275 SER A O 1
ATOM 2186 N N . ARG A 1 276 ? 16.324 -11.736 10.123 1.00 93.62 276 ARG A N 1
ATOM 2187 C CA . ARG A 1 276 ? 14.911 -11.647 10.522 1.00 93.62 276 ARG A CA 1
ATOM 2188 C C . ARG A 1 276 ? 14.709 -12.103 11.968 1.00 93.62 276 ARG A C 1
ATOM 2190 O O . ARG A 1 276 ? 14.079 -11.387 12.736 1.00 93.62 276 ARG A O 1
ATOM 2197 N N . ASP A 1 277 ? 15.302 -13.221 12.371 1.00 93.25 277 ASP A N 1
ATOM 2198 C CA . ASP A 1 277 ? 15.134 -13.749 13.732 1.00 93.25 277 ASP A CA 1
ATOM 2199 C C . ASP A 1 277 ? 15.651 -12.775 14.794 1.00 93.25 277 ASP A C 1
ATOM 2201 O O . ASP A 1 277 ? 14.975 -12.509 15.788 1.00 93.25 277 ASP A O 1
ATOM 2205 N N . ARG A 1 278 ? 16.811 -12.149 14.553 1.00 96.25 278 ARG A N 1
ATOM 2206 C CA . ARG A 1 278 ? 17.394 -11.166 15.479 1.00 96.25 278 ARG A CA 1
ATOM 2207 C C . ARG A 1 278 ? 16.549 -9.904 15.620 1.00 96.25 278 ARG A C 1
ATOM 2209 O O . ARG A 1 278 ? 16.568 -9.302 16.697 1.00 96.25 278 ARG A O 1
ATOM 2216 N N . VAL A 1 279 ? 15.797 -9.527 14.583 1.00 96.69 279 VAL A N 1
ATOM 2217 C CA . VAL A 1 279 ? 14.845 -8.407 14.642 1.00 96.69 279 VAL A CA 1
ATOM 2218 C C . VAL A 1 279 ? 13.719 -8.701 15.628 1.00 96.69 279 VAL A C 1
ATOM 2220 O O . VAL A 1 279 ? 13.367 -7.844 16.441 1.00 96.69 279 VAL A O 1
ATOM 2223 N N . TRP A 1 280 ? 13.182 -9.920 15.592 1.00 95.19 280 TRP A N 1
ATOM 2224 C CA . TRP A 1 280 ? 12.057 -10.333 16.434 1.00 95.19 280 TRP A CA 1
ATOM 2225 C C . TRP A 1 280 ? 12.474 -10.792 17.839 1.00 95.19 280 TRP A C 1
ATOM 2227 O O . TRP A 1 280 ? 11.647 -10.777 18.750 1.00 95.19 280 TRP A O 1
ATOM 2237 N N . ALA A 1 281 ? 13.755 -11.110 18.046 1.00 94.38 281 ALA A N 1
ATOM 2238 C CA . ALA A 1 281 ? 14.302 -11.638 19.300 1.00 94.38 281 ALA A CA 1
ATOM 2239 C C . ALA A 1 281 ? 14.341 -10.654 20.487 1.00 94.38 281 ALA A C 1
ATOM 2241 O O . ALA A 1 281 ? 14.777 -11.020 21.574 1.00 94.38 281 ALA A O 1
ATOM 2242 N N . GLY A 1 282 ? 13.931 -9.397 20.328 1.00 94.19 282 GLY A N 1
ATOM 2243 C CA . GLY A 1 282 ? 13.812 -8.503 21.480 1.00 94.19 282 GLY A CA 1
ATOM 2244 C C . GLY A 1 282 ? 13.137 -7.179 21.156 1.00 94.19 282 GLY A C 1
ATOM 2245 O O . GLY A 1 282 ? 12.529 -7.065 20.094 1.00 94.19 282 GLY A O 1
ATOM 2246 N N . PRO A 1 283 ? 13.232 -6.177 22.046 1.00 96.81 283 PRO A N 1
ATOM 2247 C CA . PRO A 1 283 ? 12.362 -5.007 22.000 1.00 96.81 283 PRO A CA 1
ATOM 2248 C C . PRO A 1 283 ? 12.413 -4.251 20.673 1.00 96.81 283 PRO A C 1
ATOM 2250 O O . PRO A 1 283 ? 13.476 -4.123 20.055 1.00 96.81 283 PRO A O 1
ATOM 2253 N N . ARG A 1 284 ? 11.258 -3.723 20.266 1.00 97.25 284 ARG A N 1
ATOM 2254 C CA . ARG A 1 284 ? 11.062 -2.970 19.021 1.00 97.25 284 ARG A CA 1
ATOM 2255 C C . ARG A 1 284 ? 10.445 -1.619 19.344 1.00 97.25 284 ARG A C 1
ATOM 2257 O O . ARG A 1 284 ? 9.433 -1.547 20.032 1.00 97.25 284 ARG A O 1
ATOM 2264 N N . THR A 1 285 ? 11.038 -0.550 18.834 1.00 96.44 285 THR A N 1
ATOM 2265 C CA . THR A 1 285 ? 10.503 0.808 18.939 1.00 96.44 285 THR A CA 1
ATOM 2266 C C . THR A 1 285 ? 10.167 1.309 17.545 1.00 96.44 285 THR A C 1
ATOM 2268 O O . THR A 1 285 ? 11.060 1.601 16.756 1.00 96.44 285 THR A O 1
ATOM 2271 N N . TYR A 1 286 ? 8.883 1.442 17.240 1.00 96.81 286 TYR A N 1
ATOM 2272 C CA . TYR A 1 286 ? 8.426 2.107 16.026 1.00 96.81 286 TYR A CA 1
ATOM 2273 C C . TYR A 1 286 ? 8.342 3.604 16.305 1.00 96.81 286 TYR A C 1
ATOM 2275 O O . TYR A 1 286 ? 7.573 4.034 17.165 1.00 96.81 286 TYR A O 1
ATOM 2283 N N . ARG A 1 287 ? 9.170 4.390 15.617 1.00 93.44 287 ARG A N 1
ATOM 2284 C CA . ARG A 1 287 ? 9.296 5.833 15.825 1.00 93.44 287 ARG A CA 1
ATOM 2285 C C . ARG A 1 287 ? 8.850 6.578 14.579 1.00 93.44 287 ARG A C 1
ATOM 2287 O O . ARG A 1 287 ? 9.454 6.441 13.522 1.00 93.44 287 ARG A O 1
ATOM 2294 N N . PHE A 1 288 ? 7.847 7.422 14.735 1.00 93.75 288 PHE A N 1
ATOM 2295 C CA . PHE A 1 288 ? 7.267 8.201 13.656 1.00 93.75 288 PHE A CA 1
ATOM 2296 C C . PHE A 1 288 ? 7.559 9.677 13.902 1.00 93.75 288 PHE A C 1
ATOM 2298 O O . PHE A 1 288 ? 7.161 10.229 14.927 1.00 93.75 288 PHE A O 1
ATOM 2305 N N . LEU A 1 289 ? 8.299 10.288 12.976 1.00 90.75 289 LEU A N 1
ATOM 2306 C CA . LEU A 1 289 ? 8.720 11.690 13.023 1.00 90.75 289 LEU A CA 1
ATOM 2307 C C . LEU A 1 289 ? 8.284 12.421 11.749 1.00 90.75 289 LEU A C 1
ATOM 2309 O O . LEU A 1 289 ? 8.084 11.769 10.717 1.00 90.75 289 LEU A O 1
ATOM 2313 N N . PRO A 1 290 ? 8.169 13.759 11.778 1.00 88.75 290 PRO A N 1
ATOM 2314 C CA . PRO A 1 290 ? 7.787 14.534 10.608 1.00 88.75 290 PRO A CA 1
ATOM 2315 C C . PRO A 1 290 ? 9.013 14.716 9.701 1.00 88.75 290 PRO A C 1
ATOM 2317 O O . PRO A 1 290 ? 9.725 15.718 9.766 1.00 88.75 290 PRO A O 1
ATOM 2320 N N . MET A 1 291 ? 9.314 13.713 8.871 1.00 85.56 291 MET A N 1
ATOM 2321 C CA . MET A 1 291 ? 10.579 13.648 8.117 1.00 85.56 291 MET A CA 1
ATOM 2322 C C . MET A 1 291 ? 10.787 14.813 7.139 1.00 85.56 291 MET A C 1
ATOM 2324 O O . MET A 1 291 ? 11.929 15.182 6.873 1.00 85.56 291 MET A O 1
ATOM 2328 N N . GLY A 1 292 ? 9.701 15.404 6.633 1.00 81.75 292 GLY A N 1
ATOM 2329 C CA . GLY A 1 292 ? 9.728 16.592 5.775 1.00 81.75 292 GLY A CA 1
ATOM 2330 C C . GLY A 1 292 ? 9.701 17.932 6.518 1.00 81.75 292 GLY A C 1
ATOM 2331 O O . GLY A 1 292 ? 9.592 18.973 5.874 1.00 81.75 292 GLY A O 1
ATOM 2332 N N . LYS A 1 293 ? 9.750 17.935 7.859 1.00 85.62 293 LYS A N 1
ATOM 2333 C CA . LYS A 1 293 ? 9.754 19.171 8.653 1.00 85.62 293 LYS A CA 1
ATOM 2334 C C . LYS A 1 293 ? 11.069 19.931 8.477 1.00 85.62 293 LYS A C 1
ATOM 2336 O O . LYS A 1 293 ? 12.148 19.341 8.578 1.00 85.62 293 LYS A O 1
ATOM 2341 N N . GLY A 1 294 ? 10.981 21.243 8.288 1.00 78.44 294 GLY A N 1
ATOM 2342 C CA . GLY A 1 294 ? 12.117 22.140 8.092 1.00 78.44 294 GLY A CA 1
ATOM 2343 C C . GLY A 1 294 ? 12.702 22.082 6.683 1.00 78.44 294 GLY A C 1
ATOM 2344 O O . GLY A 1 294 ? 13.846 22.488 6.481 1.00 78.44 294 GLY A O 1
ATOM 2345 N N . VAL A 1 295 ? 11.959 21.549 5.709 1.00 79.44 295 VAL A N 1
ATOM 2346 C CA . VAL A 1 295 ? 12.366 21.590 4.299 1.00 79.44 295 VAL A CA 1
ATOM 2347 C C . VAL A 1 295 ? 12.093 22.977 3.724 1.00 79.44 295 VAL A C 1
ATOM 2349 O O . VAL A 1 295 ? 12.956 23.522 3.032 1.00 79.44 295 VAL A O 1
ATOM 2352 N N . SER A 1 296 ? 10.964 23.604 4.072 1.00 76.62 296 SER A N 1
ATOM 2353 C CA . SER A 1 296 ? 10.606 24.916 3.525 1.00 76.62 296 SER A CA 1
ATOM 2354 C C . SER A 1 296 ? 11.412 26.068 4.122 1.00 76.62 296 SER A C 1
ATOM 2356 O O . SER A 1 296 ? 11.490 27.130 3.509 1.00 76.62 296 SER A O 1
ATOM 2358 N N . SER A 1 297 ? 12.000 25.890 5.311 1.00 70.00 297 SER A N 1
ATOM 2359 C CA . SER A 1 297 ? 12.860 26.895 5.956 1.00 70.00 297 SER A CA 1
ATOM 2360 C C . SER A 1 297 ? 14.254 26.985 5.329 1.00 70.00 297 SER A C 1
ATOM 2362 O O . SER A 1 297 ? 15.018 27.889 5.646 1.00 70.00 297 SER A O 1
ATOM 2364 N N . ARG A 1 298 ? 14.588 26.090 4.393 1.00 67.62 298 ARG A N 1
ATOM 2365 C CA . ARG A 1 298 ? 15.867 26.084 3.669 1.00 67.62 298 ARG A CA 1
ATOM 2366 C C . ARG A 1 298 ? 15.855 27.001 2.430 1.00 67.62 298 ARG A C 1
ATOM 2368 O O . ARG A 1 298 ? 16.450 26.642 1.419 1.00 67.62 298 ARG A O 1
ATOM 2375 N N . LYS A 1 299 ? 15.174 28.156 2.469 1.00 53.44 299 LYS A N 1
ATOM 2376 C CA . LYS A 1 299 ? 15.105 29.144 1.361 1.00 53.44 299 LYS A CA 1
ATOM 2377 C C . LYS A 1 299 ? 16.204 30.226 1.491 1.00 53.44 299 LYS A C 1
ATOM 2379 O O . LYS A 1 299 ? 16.370 30.703 2.609 1.00 53.44 299 LYS A O 1
ATOM 2384 N N . PRO A 1 300 ? 16.876 30.698 0.409 1.00 53.22 300 PRO A N 1
ATOM 2385 C CA . PRO A 1 300 ? 17.055 30.098 -0.919 1.00 53.22 300 PRO A CA 1
ATOM 2386 C C . PRO A 1 300 ? 18.112 28.975 -0.859 1.00 53.22 300 PRO A C 1
ATOM 2388 O O . PRO A 1 300 ? 19.075 29.070 -0.100 1.00 53.22 300 PRO A O 1
ATOM 2391 N N . PRO A 1 301 ? 17.940 27.861 -1.587 1.00 54.03 301 PRO A N 1
ATOM 2392 C CA . PRO A 1 301 ? 18.428 26.595 -1.078 1.00 54.03 301 PRO A CA 1
ATOM 2393 C C . PRO A 1 301 ? 19.891 26.331 -1.386 1.00 54.03 301 PRO A C 1
ATOM 2395 O O . PRO A 1 301 ? 20.366 26.453 -2.513 1.00 54.03 301 PRO A O 1
ATOM 2398 N N . VAL A 1 302 ? 20.555 25.825 -0.352 1.00 51.81 302 VAL A N 1
ATOM 2399 C CA . VAL A 1 302 ? 21.938 25.343 -0.369 1.00 51.81 302 VAL A CA 1
ATOM 2400 C C . VAL A 1 302 ? 22.151 24.226 -1.412 1.00 51.81 302 VAL A C 1
ATOM 2402 O O . VAL A 1 302 ? 23.277 24.013 -1.846 1.00 51.81 302 VAL A O 1
ATOM 2405 N N . ARG A 1 303 ? 21.097 23.492 -1.825 1.00 61.19 303 ARG A N 1
ATOM 2406 C CA . ARG A 1 303 ? 21.147 22.387 -2.813 1.00 61.19 303 ARG A CA 1
ATOM 2407 C C . ARG A 1 303 ? 19.843 22.283 -3.599 1.00 61.19 303 ARG A C 1
ATOM 2409 O O . ARG A 1 303 ? 18.806 22.384 -2.970 1.00 61.19 303 ARG A O 1
ATOM 2416 N N . ASN A 1 304 ? 19.887 21.976 -4.900 1.00 62.84 304 ASN A N 1
ATOM 2417 C CA . ASN A 1 304 ? 18.715 21.926 -5.798 1.00 62.84 304 ASN A CA 1
ATOM 2418 C C . ASN A 1 304 ? 17.862 20.640 -5.762 1.00 62.84 304 ASN A C 1
ATOM 2420 O O . ASN A 1 304 ? 17.864 19.861 -6.707 1.00 62.84 304 ASN A O 1
ATOM 2424 N N . TYR A 1 305 ? 17.131 20.387 -4.682 1.00 71.06 305 TYR A N 1
ATOM 2425 C CA . TYR A 1 305 ? 16.187 19.263 -4.621 1.00 71.06 305 TYR A CA 1
ATOM 2426 C C . TYR A 1 305 ? 14.989 19.422 -5.571 1.00 71.06 305 TYR A C 1
ATOM 2428 O O . TYR A 1 305 ? 14.610 20.554 -5.878 1.00 71.06 305 TYR A O 1
ATOM 2436 N N . PRO A 1 306 ? 14.360 18.312 -6.002 1.00 62.06 306 PRO A N 1
ATOM 2437 C CA . PRO A 1 306 ? 13.129 18.365 -6.787 1.00 62.06 306 PRO A CA 1
ATOM 2438 C C . PRO A 1 306 ? 11.919 18.876 -5.986 1.00 62.06 306 PRO A C 1
ATOM 2440 O O . PRO A 1 306 ? 10.956 19.319 -6.602 1.00 62.06 306 PRO A O 1
ATOM 2443 N N . TRP A 1 307 ? 11.951 18.844 -4.645 1.00 70.69 307 TRP A N 1
ATOM 2444 C CA . TRP A 1 307 ? 10.807 19.211 -3.803 1.00 70.69 307 TRP A CA 1
ATOM 2445 C C . TRP A 1 307 ? 11.204 20.032 -2.563 1.00 70.69 307 TRP A C 1
ATOM 2447 O O . TRP A 1 307 ? 12.167 19.685 -1.877 1.00 70.69 307 TRP A O 1
ATOM 2457 N N . TYR A 1 308 ? 10.446 21.097 -2.256 1.00 72.50 308 TYR A N 1
ATOM 2458 C CA . TYR A 1 308 ? 10.698 21.997 -1.109 1.00 72.50 308 TYR A CA 1
ATOM 2459 C C . TYR A 1 308 ? 9.490 22.258 -0.205 1.00 72.50 308 TYR A C 1
ATOM 2461 O O . TYR A 1 308 ? 9.583 23.072 0.720 1.00 72.50 308 TYR A O 1
ATOM 2469 N N . ASP A 1 309 ? 8.359 21.600 -0.449 1.00 78.62 309 ASP A N 1
ATOM 2470 C CA . ASP A 1 309 ? 7.179 21.847 0.371 1.00 78.62 309 ASP A CA 1
ATOM 2471 C C . ASP A 1 309 ? 7.341 21.231 1.758 1.00 78.62 309 ASP A C 1
ATOM 2473 O O . ASP A 1 309 ? 7.747 20.074 1.914 1.00 78.62 309 ASP A O 1
ATOM 2477 N N . GLU A 1 310 ? 6.965 22.012 2.768 1.00 83.50 310 GLU A N 1
ATOM 2478 C CA . GLU A 1 310 ? 6.966 21.581 4.159 1.00 83.50 310 GLU A CA 1
ATOM 2479 C C . GLU A 1 310 ? 6.137 20.299 4.333 1.00 83.50 310 GLU A C 1
ATOM 2481 O O . GLU A 1 310 ? 5.040 20.155 3.785 1.00 83.50 310 GLU A O 1
ATOM 2486 N N . GLY A 1 311 ? 6.672 19.342 5.094 1.00 81.38 311 GLY A N 1
ATOM 2487 C CA . GLY A 1 311 ? 6.020 18.049 5.327 1.00 81.38 311 GLY A CA 1
ATOM 2488 C C . GLY A 1 311 ? 6.249 17.007 4.226 1.00 81.38 311 GLY A C 1
ATOM 2489 O O . GLY A 1 311 ? 5.753 15.886 4.339 1.00 81.38 311 GLY A O 1
ATOM 2490 N N . SER A 1 312 ? 7.038 17.327 3.200 1.00 84.56 312 SER A N 1
ATOM 2491 C CA . SER A 1 312 ? 7.485 16.367 2.183 1.00 84.56 312 SER A CA 1
ATOM 2492 C C . SER A 1 312 ? 8.994 16.137 2.286 1.00 84.56 312 SER A C 1
ATOM 2494 O O . SER A 1 312 ? 9.741 17.033 2.672 1.00 84.56 312 SER A O 1
ATOM 2496 N N . SER A 1 313 ? 9.468 14.933 1.963 1.00 83.06 313 SER A N 1
ATOM 2497 C CA . SER A 1 313 ? 10.902 14.668 1.837 1.00 83.06 313 SER A CA 1
ATOM 2498 C C . SER A 1 313 ? 11.493 15.510 0.696 1.00 83.06 313 SER A C 1
ATOM 2500 O O . SER A 1 313 ? 10.751 15.937 -0.194 1.00 83.06 313 SER A O 1
ATOM 2502 N N . PRO A 1 314 ? 12.824 15.706 0.646 1.00 79.94 314 PRO A N 1
ATOM 2503 C CA . PRO A 1 314 ? 13.473 16.366 -0.491 1.00 79.94 314 PRO A CA 1
ATOM 2504 C C . PRO A 1 314 ? 13.181 15.722 -1.858 1.00 79.94 314 PRO A C 1
ATOM 2506 O O . PRO A 1 314 ? 13.410 16.346 -2.889 1.00 79.94 314 PRO A O 1
ATOM 2509 N N . LEU A 1 315 ? 12.693 14.476 -1.877 1.00 81.56 315 LEU A N 1
ATOM 2510 C CA . LEU A 1 315 ? 12.320 13.730 -3.081 1.00 81.56 315 LEU A CA 1
ATOM 2511 C C . LEU A 1 315 ? 10.810 13.761 -3.371 1.00 81.56 315 LEU A C 1
ATOM 2513 O O . LEU A 1 315 ? 10.374 13.197 -4.369 1.00 81.56 315 LEU A O 1
ATOM 2517 N N . GLY A 1 316 ? 10.020 14.430 -2.525 1.00 81.69 316 GLY A N 1
ATOM 2518 C CA . GLY A 1 316 ? 8.572 14.599 -2.677 1.00 81.69 316 GLY A CA 1
ATOM 2519 C C . GLY A 1 316 ? 7.721 13.584 -1.913 1.00 81.69 316 GLY A C 1
ATOM 2520 O O . GLY A 1 316 ? 6.494 13.645 -1.980 1.00 81.69 316 GLY A O 1
ATOM 2521 N N . GLN A 1 317 ? 8.324 12.663 -1.154 1.00 86.75 317 GLN A N 1
ATOM 2522 C CA . GLN A 1 317 ? 7.556 11.690 -0.378 1.00 86.75 317 GLN A CA 1
ATOM 2523 C C . GLN A 1 317 ? 6.908 12.372 0.829 1.00 86.75 317 GLN A C 1
ATOM 2525 O O . GLN A 1 317 ? 7.599 12.925 1.686 1.00 86.75 317 GLN A O 1
ATOM 2530 N N . LYS A 1 318 ? 5.579 12.302 0.940 1.00 82.81 318 LYS A N 1
ATOM 2531 C CA . LYS A 1 318 ? 4.886 12.751 2.151 1.00 82.81 318 LYS A CA 1
ATOM 2532 C C . LYS A 1 318 ? 5.104 11.739 3.262 1.00 82.81 318 LYS A C 1
ATOM 2534 O O . LYS A 1 318 ? 4.659 10.598 3.167 1.00 82.81 318 LYS A O 1
ATOM 2539 N N . ASN A 1 319 ? 5.768 12.200 4.309 1.00 76.38 319 ASN A N 1
ATOM 2540 C CA . ASN A 1 319 ? 6.005 11.434 5.522 1.00 76.38 319 ASN A CA 1
ATOM 2541 C C . ASN A 1 319 ? 5.121 11.990 6.645 1.00 76.38 319 ASN A C 1
ATOM 2543 O O . ASN A 1 319 ? 4.435 12.995 6.458 1.00 76.38 319 ASN A O 1
ATOM 2547 N N . ASN A 1 320 ? 5.100 11.301 7.783 1.00 84.38 320 ASN A N 1
ATOM 2548 C CA . ASN A 1 320 ? 4.135 11.472 8.876 1.00 84.38 320 ASN A CA 1
ATOM 2549 C C . ASN A 1 320 ? 3.737 12.939 9.133 1.00 84.38 320 ASN A C 1
ATOM 2551 O O . ASN A 1 320 ? 4.617 13.790 9.291 1.00 84.38 320 ASN A O 1
ATOM 2555 N N . PRO A 1 321 ? 2.430 13.250 9.188 1.00 87.38 321 PRO A N 1
ATOM 2556 C CA . PRO A 1 321 ? 1.961 14.627 9.226 1.00 87.38 321 PRO A CA 1
ATOM 2557 C C . PRO A 1 321 ? 2.153 15.263 10.606 1.00 87.38 321 PRO A C 1
ATOM 2559 O O . PRO A 1 321 ? 1.930 14.614 11.625 1.00 87.38 321 PRO A O 1
ATOM 2562 N N . SER A 1 322 ? 2.413 16.570 10.648 1.00 90.94 322 SER A N 1
ATOM 2563 C CA . SER A 1 322 ? 2.155 17.365 11.853 1.00 90.94 322 SER A CA 1
ATOM 2564 C C . SER A 1 322 ? 0.661 17.710 11.919 1.00 90.94 322 SER A C 1
ATOM 2566 O O . SER A 1 322 ? 0.090 18.330 11.016 1.00 90.94 322 SER A O 1
ATOM 2568 N N . LEU A 1 323 ? -0.011 17.297 12.990 1.00 94.75 323 LEU A N 1
ATOM 2569 C CA . LEU A 1 323 ? -1.406 17.627 13.258 1.00 94.75 323 LEU A CA 1
ATOM 2570 C C . LEU A 1 323 ? -1.490 18.971 13.970 1.00 94.75 323 LEU A C 1
ATOM 2572 O O . LEU A 1 323 ? -1.164 19.059 15.145 1.00 94.75 323 LEU A O 1
ATOM 2576 N N . LEU A 1 324 ? -1.963 19.998 13.265 1.00 94.56 324 LEU A N 1
ATOM 2577 C CA . LEU A 1 324 ? -2.194 21.335 13.817 1.00 94.56 324 LEU A CA 1
ATOM 2578 C C . LEU A 1 324 ? -3.660 21.500 14.245 1.00 94.56 324 LEU A C 1
ATOM 2580 O O . LEU A 1 324 ? -4.562 21.450 13.401 1.00 94.56 324 LEU A O 1
ATOM 2584 N N . PHE A 1 325 ? -3.905 21.744 15.530 1.00 94.94 325 PHE A N 1
ATOM 2585 C CA . PHE A 1 325 ? -5.235 21.977 16.102 1.00 94.94 325 PHE A CA 1
ATOM 2586 C C . PHE A 1 325 ? -5.606 23.468 16.060 1.00 94.94 325 PHE A C 1
ATOM 2588 O O . PHE A 1 325 ? -5.811 24.102 17.088 1.00 94.94 325 PHE A O 1
ATOM 2595 N N . THR A 1 326 ? -5.683 24.037 14.854 1.00 93.69 326 THR A N 1
ATOM 2596 C CA . THR A 1 326 ? -6.164 25.416 14.623 1.00 93.69 326 THR A CA 1
ATOM 2597 C C . THR A 1 326 ? -7.604 25.596 15.110 1.00 93.69 326 THR A C 1
ATOM 2599 O O . THR A 1 326 ? -8.342 24.612 15.129 1.00 93.69 326 THR A O 1
ATOM 2602 N N . ASP A 1 327 ? -8.077 26.827 15.300 1.00 89.62 327 ASP A N 1
ATOM 2603 C CA . ASP A 1 327 ? -9.465 27.119 15.708 1.00 89.62 327 ASP A CA 1
ATOM 2604 C C . ASP A 1 327 ? -10.524 26.407 14.855 1.00 89.62 327 ASP A C 1
ATOM 2606 O O . ASP A 1 327 ? -11.441 25.773 15.369 1.00 89.62 327 ASP A O 1
ATOM 2610 N N . LYS A 1 328 ? -10.328 26.368 13.530 1.00 91.81 328 LYS A N 1
ATOM 2611 C CA . LYS A 1 328 ? -11.224 25.665 12.587 1.00 91.81 328 LYS A CA 1
ATOM 2612 C C . LYS A 1 328 ? -11.220 24.132 12.720 1.00 91.81 328 LYS A C 1
ATOM 2614 O O . LYS A 1 328 ? -12.032 23.459 12.073 1.00 91.81 328 LYS A O 1
ATOM 2619 N N . ARG A 1 329 ? -10.274 23.567 13.472 1.00 94.31 329 ARG A N 1
ATOM 2620 C CA . ARG A 1 329 ? -9.996 22.127 13.627 1.00 94.31 329 ARG A CA 1
ATOM 2621 C C . ARG A 1 329 ? -10.171 21.634 15.065 1.00 94.31 329 ARG A C 1
ATOM 2623 O O . ARG A 1 329 ? -10.265 20.424 15.253 1.00 94.31 329 ARG A O 1
ATOM 2630 N N . ILE A 1 330 ? -10.253 22.524 16.053 1.00 92.94 330 ILE A N 1
ATOM 2631 C CA . ILE A 1 330 ? -10.634 22.171 17.426 1.00 92.94 330 ILE A CA 1
ATOM 2632 C C . ILE A 1 330 ? -12.013 21.496 17.414 1.00 92.94 330 ILE A C 1
ATOM 2634 O O . ILE A 1 330 ? -12.886 21.830 16.614 1.00 92.94 330 ILE A O 1
ATOM 2638 N N . GLY A 1 331 ? -12.186 20.470 18.250 1.00 93.56 331 GLY A N 1
ATOM 2639 C CA . GLY A 1 331 ? -13.396 19.647 18.288 1.00 93.56 331 GLY A CA 1
ATOM 2640 C C . GLY A 1 331 ? -13.566 18.688 17.102 1.00 93.56 331 GLY A C 1
ATOM 2641 O O . GLY A 1 331 ? -14.437 17.821 17.158 1.00 93.56 331 GLY A O 1
ATOM 2642 N N . LYS A 1 332 ? -12.724 18.774 16.061 1.00 96.31 332 LYS A N 1
ATOM 2643 C CA . LYS A 1 332 ? -12.725 17.843 14.923 1.00 96.31 332 LYS A CA 1
ATOM 2644 C C . LYS A 1 332 ? -11.701 16.733 15.127 1.00 96.31 332 LYS A C 1
ATOM 2646 O O . LYS A 1 332 ? -10.656 16.924 15.746 1.00 96.31 332 LYS A O 1
ATOM 2651 N N . ARG A 1 333 ? -11.998 15.563 14.559 1.00 96.75 333 ARG A N 1
ATOM 2652 C CA . ARG A 1 333 ? -11.093 14.411 14.570 1.00 96.75 333 ARG A CA 1
ATOM 2653 C C . ARG A 1 333 ? -9.971 14.608 13.558 1.00 96.75 333 ARG A C 1
ATOM 2655 O O . ARG A 1 333 ? -10.221 14.636 12.354 1.00 96.75 333 ARG A O 1
ATOM 2662 N N . LEU A 1 334 ? -8.743 14.721 14.053 1.00 97.81 334 LEU A N 1
ATOM 2663 C CA . LEU A 1 334 ? -7.519 14.704 13.256 1.00 97.81 334 LEU A CA 1
ATOM 2664 C C . LEU A 1 334 ? -6.898 13.307 13.298 1.00 97.81 334 LEU A C 1
ATOM 2666 O O . LEU A 1 334 ? -7.129 12.561 14.246 1.00 97.81 334 LEU A O 1
ATOM 2670 N N . VAL A 1 335 ? -6.151 12.935 12.259 1.00 95.81 335 VAL A N 1
ATOM 2671 C CA . VAL A 1 335 ? -5.672 11.559 12.077 1.00 95.81 335 VAL A CA 1
ATOM 2672 C C . VAL A 1 335 ? -4.180 11.535 11.801 1.00 95.81 335 VAL A C 1
ATOM 2674 O O . VAL A 1 335 ? -3.735 12.119 10.816 1.00 95.81 335 VAL A O 1
ATOM 2677 N N . TYR A 1 336 ? -3.437 10.809 12.635 1.00 96.75 336 TYR A N 1
ATOM 2678 C CA . TYR A 1 336 ? -2.025 10.505 12.431 1.00 96.75 336 TYR A CA 1
ATOM 2679 C C . TYR A 1 336 ? -1.878 9.042 11.969 1.00 96.75 336 TYR A C 1
ATOM 2681 O O . TYR A 1 336 ? -2.178 8.131 12.749 1.00 96.75 336 TYR A O 1
ATOM 2689 N N . PRO A 1 337 ? -1.484 8.780 10.709 1.00 93.81 337 PRO A N 1
ATOM 2690 C CA . PRO A 1 337 ? -1.257 7.427 10.213 1.00 93.81 337 PRO A CA 1
ATOM 2691 C C . PRO A 1 337 ? 0.050 6.844 10.763 1.00 93.81 337 PRO A C 1
ATOM 2693 O O . PRO A 1 337 ? 1.072 7.531 10.826 1.00 93.81 337 PRO A O 1
ATOM 2696 N N . PHE A 1 338 ? 0.020 5.569 11.148 1.00 95.88 338 PHE A N 1
ATOM 2697 C CA . PHE A 1 338 ? 1.203 4.867 11.632 1.00 95.88 338 PHE A CA 1
ATOM 2698 C C . PHE A 1 338 ? 1.166 3.363 11.331 1.00 95.88 338 PHE A C 1
ATOM 2700 O O . PHE A 1 338 ? 0.171 2.676 11.573 1.00 95.88 338 PHE A O 1
ATOM 2707 N N . ARG A 1 339 ? 2.280 2.840 10.822 1.00 93.88 339 ARG A N 1
ATOM 2708 C CA . ARG A 1 339 ? 2.446 1.445 10.403 1.00 93.88 339 ARG A CA 1
ATOM 2709 C C . ARG A 1 339 ? 3.250 0.656 11.431 1.00 93.88 339 ARG A C 1
ATOM 2711 O O . ARG A 1 339 ? 4.390 1.008 11.712 1.00 93.88 339 ARG A O 1
ATOM 2718 N N . VAL A 1 340 ? 2.685 -0.420 11.974 1.00 96.38 340 VAL A N 1
ATOM 2719 C CA . VAL A 1 340 ? 3.323 -1.270 13.000 1.00 96.38 340 VAL A CA 1
ATOM 2720 C C . VAL A 1 340 ? 3.146 -2.733 12.632 1.00 96.38 340 VAL A C 1
ATOM 2722 O O . VAL A 1 340 ? 2.024 -3.193 12.424 1.00 96.38 340 VAL A O 1
ATOM 2725 N N . ALA A 1 341 ? 4.249 -3.471 12.554 1.00 95.12 341 ALA A N 1
ATOM 2726 C CA . ALA A 1 341 ? 4.215 -4.887 12.227 1.00 95.12 341 ALA A CA 1
ATOM 2727 C C . ALA A 1 341 ? 3.738 -5.770 13.392 1.00 95.12 341 ALA A C 1
ATOM 2729 O O . ALA A 1 341 ? 2.997 -6.724 13.160 1.00 95.12 341 ALA A O 1
ATOM 2730 N N . ASP A 1 342 ? 4.134 -5.454 14.628 1.00 95.50 342 ASP A N 1
ATOM 2731 C C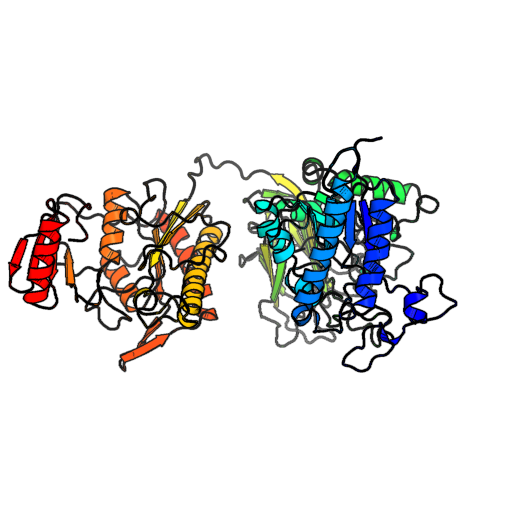A . ASP A 1 342 ? 3.637 -6.128 15.834 1.00 95.50 342 ASP A CA 1
ATOM 2732 C C . ASP A 1 342 ? 2.115 -5.939 16.000 1.00 95.50 342 ASP A C 1
ATOM 2734 O O . ASP A 1 342 ? 1.570 -4.856 15.781 1.00 95.50 342 ASP A O 1
ATOM 2738 N N . GLY A 1 343 ? 1.413 -7.000 16.405 1.00 90.12 343 GLY A N 1
ATOM 2739 C CA . GLY A 1 343 ? -0.026 -6.971 16.692 1.00 90.12 343 GLY A CA 1
ATOM 2740 C C . GLY A 1 343 ? -0.926 -7.047 15.458 1.00 90.12 343 GLY A C 1
ATOM 2741 O O . GLY A 1 343 ? -2.132 -7.228 15.603 1.00 90.12 343 GLY A O 1
ATOM 2742 N N . ARG A 1 344 ? -0.370 -6.958 14.239 1.00 87.44 344 ARG A N 1
ATOM 2743 C CA . ARG A 1 344 ? -1.147 -6.956 12.985 1.00 87.44 344 ARG A CA 1
ATOM 2744 C C . ARG A 1 344 ? -1.925 -8.246 12.723 1.00 87.44 344 ARG A C 1
ATOM 2746 O O . ARG A 1 344 ? -2.833 -8.235 11.897 1.00 87.44 344 ARG A O 1
ATOM 2753 N N . LYS A 1 345 ? -1.562 -9.356 13.374 1.00 78.50 345 LYS A N 1
ATOM 2754 C CA . LYS A 1 345 ? -2.279 -10.638 13.299 1.00 78.50 345 LYS A CA 1
ATOM 2755 C C . LYS A 1 345 ? -3.121 -10.885 14.557 1.00 78.50 345 LYS A C 1
ATOM 2757 O O . LYS A 1 345 ? -3.559 -12.008 14.797 1.00 78.50 345 LYS A O 1
ATOM 2762 N N . GLY A 1 346 ? -3.373 -9.840 15.346 1.00 79.31 346 GLY A N 1
ATOM 2763 C CA . GLY A 1 346 ? -4.163 -9.896 16.570 1.00 79.31 346 GLY A CA 1
ATOM 2764 C C . GLY A 1 346 ? -3.383 -10.359 17.799 1.00 79.31 346 GLY A C 1
ATOM 2765 O O . GLY A 1 346 ? -4.014 -10.754 18.779 1.00 79.31 346 GLY A O 1
ATOM 2766 N N . GLU A 1 347 ? -2.048 -10.345 17.756 1.00 86.31 347 GLU A N 1
ATOM 2767 C CA . GLU A 1 347 ? -1.200 -10.605 18.919 1.00 86.31 347 GLU A CA 1
ATOM 2768 C C . GLU A 1 347 ? -1.438 -9.566 20.024 1.00 86.31 347 GLU A C 1
ATOM 2770 O O . GLU A 1 347 ? -1.687 -8.389 19.755 1.00 86.31 347 GLU A O 1
ATOM 2775 N N . LEU A 1 348 ? -1.334 -10.000 21.281 1.00 89.62 348 LEU A N 1
ATOM 2776 C CA . LEU A 1 348 ? -1.385 -9.104 22.430 1.00 89.62 348 LEU A CA 1
ATOM 2777 C C . LEU A 1 348 ? 0.007 -8.528 22.669 1.00 89.62 348 LEU A C 1
ATOM 2779 O O . LEU A 1 348 ? 0.994 -9.263 22.715 1.00 89.62 348 LEU A O 1
ATOM 2783 N N . LEU A 1 349 ? 0.083 -7.211 22.822 1.00 95.75 349 LEU A N 1
ATOM 2784 C CA . LEU A 1 349 ? 1.347 -6.498 22.932 1.00 95.75 349 LEU A CA 1
ATOM 2785 C C . LEU A 1 349 ? 1.569 -5.990 24.352 1.00 95.75 349 LEU A C 1
ATOM 2787 O O . LEU A 1 349 ? 0.669 -5.436 24.982 1.00 95.75 349 LEU A O 1
ATOM 2791 N N . GLU A 1 350 ? 2.801 -6.125 24.821 1.00 97.38 350 GLU A N 1
ATOM 2792 C CA . GLU A 1 350 ? 3.298 -5.480 26.029 1.00 97.38 350 GLU A CA 1
ATOM 2793 C C . GLU A 1 350 ? 4.212 -4.320 25.651 1.00 97.38 350 GLU A C 1
ATOM 2795 O O . GLU A 1 350 ? 4.975 -4.397 24.684 1.00 97.38 350 GLU A O 1
ATOM 2800 N N . GLY A 1 351 ? 4.136 -3.244 26.429 1.00 97.44 351 GLY A N 1
ATOM 2801 C CA . GLY A 1 351 ? 4.899 -2.025 26.204 1.00 97.44 351 GLY A CA 1
ATOM 2802 C C . GLY A 1 351 ? 3.999 -0.795 26.206 1.00 97.44 351 GLY A C 1
ATOM 2803 O O . GLY A 1 351 ? 2.950 -0.797 26.855 1.00 97.44 351 GLY A O 1
ATOM 2804 N N . ARG A 1 352 ? 4.395 0.270 25.499 1.00 97.56 352 ARG A N 1
ATOM 2805 C CA . ARG A 1 352 ? 3.660 1.547 25.501 1.00 97.56 352 ARG A CA 1
ATOM 2806 C C . ARG A 1 352 ? 3.536 2.186 24.124 1.00 97.56 352 ARG A C 1
ATOM 2808 O O . ARG A 1 352 ? 4.482 2.192 23.342 1.00 97.56 352 ARG A O 1
ATOM 2815 N N . LEU A 1 353 ? 2.382 2.796 23.884 1.00 98.25 353 LEU A N 1
ATOM 2816 C CA . LEU A 1 353 ? 2.169 3.819 22.866 1.00 98.25 353 LEU A CA 1
ATOM 2817 C C . LEU A 1 353 ? 2.356 5.185 23.529 1.00 98.25 353 LEU A C 1
ATOM 2819 O O . LEU A 1 353 ? 1.748 5.449 24.568 1.00 98.25 353 LEU A O 1
ATOM 2823 N N . ARG A 1 354 ? 3.189 6.049 22.944 1.00 96.00 354 ARG A N 1
ATOM 2824 C CA . ARG A 1 354 ? 3.486 7.388 23.463 1.00 96.00 354 ARG A CA 1
ATOM 2825 C C . ARG A 1 354 ? 3.462 8.429 22.356 1.00 96.00 354 ARG A C 1
ATOM 2827 O O . ARG A 1 354 ? 4.028 8.210 21.292 1.00 96.00 354 ARG A O 1
ATOM 2834 N N . PHE A 1 355 ? 2.884 9.587 22.622 1.00 95.75 355 PHE A N 1
ATOM 2835 C CA . PHE A 1 355 ? 2.996 10.746 21.738 1.00 95.75 355 PHE A CA 1
ATOM 2836 C C . PHE A 1 355 ? 2.917 12.035 22.541 1.00 95.75 355 PHE A C 1
ATOM 2838 O O . PHE A 1 355 ? 2.436 12.051 23.676 1.00 95.75 355 PHE A O 1
ATOM 2845 N N . TRP A 1 356 ? 3.385 13.118 21.937 1.00 93.25 356 TRP A N 1
ATOM 2846 C CA . TRP A 1 356 ? 3.306 14.446 22.524 1.00 93.25 356 TRP A CA 1
ATOM 2847 C C . TRP A 1 356 ? 2.285 15.296 21.791 1.00 93.25 356 TRP A C 1
ATOM 2849 O O . TRP A 1 356 ? 2.200 15.271 20.563 1.00 93.25 356 TRP A O 1
ATOM 2859 N N . VAL A 1 357 ? 1.535 16.075 22.562 1.00 94.31 357 VAL A N 1
ATOM 2860 C CA . VAL A 1 357 ? 0.831 17.245 22.048 1.00 94.31 357 VAL A CA 1
ATOM 2861 C C . VAL A 1 357 ? 1.477 18.462 22.698 1.00 94.31 357 VAL A C 1
ATOM 2863 O O . VAL A 1 357 ? 1.588 18.519 23.920 1.00 94.31 357 VAL A O 1
ATOM 2866 N N . TYR A 1 358 ? 1.954 19.404 21.896 1.00 92.19 358 TYR A N 1
ATOM 2867 C CA . TYR A 1 358 ? 2.589 20.641 22.346 1.00 92.19 358 TYR A CA 1
ATOM 2868 C C . TYR A 1 358 ? 1.571 21.778 22.412 1.00 92.19 358 TYR A C 1
ATOM 2870 O O . TYR A 1 358 ? 0.520 21.720 21.770 1.00 92.19 358 TYR A O 1
ATOM 2878 N N . HIS A 1 359 ? 1.880 22.799 23.211 1.00 90.88 359 HIS A N 1
ATOM 2879 C CA . HIS A 1 359 ? 1.020 23.946 23.524 1.00 90.88 359 HIS A CA 1
ATOM 2880 C C . HIS A 1 359 ? -0.363 23.564 24.082 1.00 90.88 359 HIS A C 1
ATOM 2882 O O . HIS A 1 359 ? -1.339 24.302 23.928 1.00 90.88 359 HIS A O 1
ATOM 2888 N N . VAL A 1 360 ? -0.452 22.399 24.729 1.00 89.62 360 VAL A N 1
ATOM 2889 C CA . VAL A 1 360 ? -1.597 22.000 25.557 1.00 89.62 360 VAL A CA 1
ATOM 2890 C C . VAL A 1 360 ? -1.296 22.191 27.032 1.00 89.62 360 VAL A C 1
ATOM 2892 O O . VAL A 1 360 ? -0.141 22.138 27.452 1.00 89.62 360 VAL A O 1
ATOM 2895 N N . THR A 1 361 ? -2.362 22.399 27.791 1.00 84.00 361 THR A N 1
ATOM 2896 C CA . THR A 1 361 ? -2.378 22.584 29.239 1.00 84.00 361 THR A CA 1
ATOM 2897 C C . THR A 1 361 ? -3.148 21.443 29.894 1.00 84.00 361 THR A C 1
ATOM 2899 O O . THR A 1 361 ? -3.856 20.658 29.256 1.00 84.00 361 THR A O 1
ATOM 2902 N N . ASP A 1 362 ? -3.059 21.377 31.210 1.00 81.56 362 ASP A N 1
ATOM 2903 C CA . ASP A 1 362 ? -3.667 20.352 32.053 1.00 81.56 362 ASP A CA 1
ATOM 2904 C C . ASP A 1 362 ? -5.203 20.369 31.931 1.00 81.56 362 ASP A C 1
ATOM 2906 O O . ASP A 1 362 ? -5.862 19.328 31.960 1.00 81.56 362 ASP A O 1
ATOM 2910 N N . THR A 1 363 ? -5.762 21.560 31.693 1.00 84.25 363 THR A N 1
ATOM 2911 C CA . THR A 1 363 ? -7.194 21.821 31.501 1.00 84.25 363 THR A CA 1
ATOM 2912 C C . THR A 1 363 ? -7.742 21.343 30.154 1.00 84.25 363 THR A C 1
ATOM 2914 O O . THR A 1 363 ? -8.959 21.203 30.005 1.00 84.25 363 THR A O 1
ATOM 2917 N N . ASP A 1 364 ? -6.883 21.046 29.173 1.00 89.88 364 ASP A N 1
ATOM 2918 C CA . ASP A 1 364 ? -7.328 20.484 27.900 1.00 89.88 364 ASP A CA 1
ATOM 2919 C C . ASP A 1 364 ? -7.849 19.068 28.049 1.00 89.88 364 ASP A C 1
ATOM 2921 O O . ASP A 1 364 ? -7.305 18.262 28.806 1.00 89.88 364 ASP A O 1
ATOM 2925 N N . LYS A 1 365 ? -8.848 18.724 27.235 1.00 91.88 365 LYS A N 1
ATOM 2926 C CA . LYS A 1 365 ? -9.300 17.343 27.077 1.00 91.88 365 LYS A CA 1
ATOM 2927 C C . LYS A 1 365 ? -8.937 16.844 25.689 1.00 91.88 365 LYS A C 1
ATOM 2929 O O . LYS A 1 365 ? -9.267 17.473 24.686 1.00 91.88 365 LYS A O 1
ATOM 2934 N N . LEU A 1 366 ? -8.300 15.681 25.627 1.00 94.81 366 LEU A N 1
ATOM 2935 C CA . LEU A 1 366 ? -7.949 15.021 24.376 1.00 94.81 366 LEU A CA 1
ATOM 2936 C C . LEU A 1 366 ? -8.666 13.675 24.311 1.00 94.81 366 LEU A C 1
ATOM 2938 O O . LEU A 1 366 ? -8.376 12.782 25.103 1.00 94.81 366 LEU A O 1
ATOM 2942 N N . ALA A 1 367 ? -9.607 13.529 23.378 1.00 97.12 367 ALA A N 1
ATOM 2943 C CA . ALA A 1 367 ? -10.174 12.219 23.086 1.00 97.12 367 ALA A CA 1
ATOM 2944 C C . ALA A 1 367 ? -9.266 11.493 22.090 1.00 97.12 367 ALA A C 1
ATOM 2946 O O . ALA A 1 367 ? -8.861 12.075 21.080 1.00 97.12 367 ALA A O 1
ATOM 2947 N N . ILE A 1 368 ? -8.958 10.234 22.400 1.00 98.25 368 ILE A N 1
ATOM 2948 C CA . ILE A 1 368 ? -8.012 9.405 21.656 1.00 98.25 368 ILE A CA 1
ATOM 2949 C C . ILE A 1 368 ? -8.738 8.150 21.175 1.00 98.25 368 ILE A C 1
ATOM 2951 O O . ILE A 1 368 ? -9.417 7.473 21.952 1.00 98.25 368 ILE A O 1
ATOM 2955 N N . ASP A 1 369 ? -8.592 7.832 19.895 1.00 97.69 369 ASP A N 1
ATOM 2956 C CA . ASP A 1 369 ? -9.026 6.568 19.313 1.00 97.69 369 ASP A CA 1
ATOM 2957 C C . ASP A 1 369 ? -7.907 5.936 18.483 1.00 97.69 369 ASP A C 1
ATOM 2959 O O . ASP A 1 369 ? -7.044 6.624 17.938 1.00 97.69 369 ASP A O 1
ATOM 2963 N N . ILE A 1 370 ? -7.932 4.612 18.387 1.00 96.56 370 ILE A N 1
ATOM 2964 C CA . ILE A 1 370 ? -7.060 3.852 17.495 1.00 96.56 370 ILE A CA 1
ATOM 2965 C C . ILE A 1 370 ? -7.963 3.083 16.543 1.00 96.56 370 ILE A C 1
ATOM 2967 O O . ILE A 1 370 ? -8.841 2.331 16.972 1.00 96.56 370 ILE A O 1
ATOM 2971 N N . ASN A 1 371 ? -7.780 3.297 15.240 1.00 92.06 371 ASN A N 1
ATOM 2972 C CA . ASN A 1 371 ? -8.600 2.691 14.189 1.00 92.06 371 ASN A CA 1
ATOM 2973 C C . ASN A 1 371 ? -10.112 2.955 14.368 1.00 92.06 371 ASN A C 1
ATOM 2975 O O . ASN A 1 371 ? -10.939 2.105 14.041 1.00 92.06 371 ASN A O 1
ATOM 2979 N N . GLY A 1 372 ? -10.484 4.127 14.901 1.00 90.56 372 GLY A N 1
ATOM 2980 C CA . GLY A 1 372 ? -11.875 4.506 15.172 1.00 90.56 372 GLY A CA 1
ATOM 2981 C C . GLY A 1 372 ? -12.437 3.963 16.489 1.00 90.56 372 GLY A C 1
ATOM 2982 O O . GLY A 1 372 ? -13.556 4.310 16.855 1.00 90.56 372 GLY A O 1
ATOM 2983 N N . THR A 1 373 ? -11.680 3.139 17.220 1.00 93.75 373 THR A N 1
ATOM 2984 C CA . THR A 1 373 ? -12.096 2.601 18.521 1.00 93.75 373 THR A CA 1
ATOM 2985 C C . THR A 1 373 ? -11.548 3.479 19.637 1.00 93.75 373 THR A C 1
ATOM 2987 O O . THR A 1 373 ? -10.333 3.637 19.772 1.00 93.75 373 THR A O 1
ATOM 2990 N N . ARG A 1 374 ? -12.442 4.073 20.432 1.00 96.06 374 ARG A N 1
ATOM 2991 C CA . ARG A 1 374 ? -12.074 4.999 21.512 1.00 96.06 374 ARG A CA 1
ATOM 2992 C C . ARG A 1 374 ? -11.273 4.284 22.602 1.00 96.06 374 ARG A C 1
ATOM 2994 O O . ARG A 1 374 ? -11.673 3.221 23.068 1.00 96.06 374 ARG A O 1
ATOM 3001 N N . VAL A 1 375 ? -10.189 4.910 23.051 1.00 96.38 375 VAL A N 1
ATOM 3002 C CA . VAL A 1 375 ? -9.436 4.484 24.237 1.00 96.38 375 VAL A CA 1
ATOM 3003 C C . VAL A 1 375 ? -10.083 5.107 25.475 1.00 96.38 375 VAL A C 1
ATOM 3005 O O . VAL A 1 375 ? -10.409 6.296 25.485 1.00 96.38 375 VAL A O 1
ATOM 3008 N N . SER A 1 376 ? -10.309 4.303 26.515 1.00 95.31 376 SER A N 1
ATOM 3009 C CA . SER A 1 376 ? -10.893 4.793 27.769 1.00 95.31 376 SER A CA 1
ATOM 3010 C C . SER A 1 376 ? -9.935 5.745 28.486 1.00 95.31 376 SER A C 1
ATOM 3012 O O . SER A 1 376 ? -8.750 5.449 28.609 1.00 95.31 376 SER A O 1
ATOM 3014 N N . GLU A 1 377 ? -10.457 6.852 29.019 1.00 93.38 377 GLU A N 1
ATOM 3015 C CA . GLU A 1 377 ? -9.663 7.891 29.695 1.00 93.38 377 GLU A CA 1
ATOM 3016 C C . GLU A 1 377 ? -8.870 7.350 30.894 1.00 93.38 377 GLU A C 1
ATOM 3018 O O . GLU A 1 377 ? -7.744 7.779 31.120 1.00 93.38 377 GLU A O 1
ATOM 3023 N N . LYS A 1 378 ? -9.380 6.321 31.587 1.00 95.62 378 LYS A N 1
ATOM 3024 C CA . LYS A 1 378 ? -8.676 5.653 32.698 1.00 95.62 378 LYS A CA 1
ATOM 3025 C C . LYS A 1 378 ? -7.377 4.944 32.289 1.00 95.62 378 LYS A C 1
ATOM 3027 O O . LYS A 1 378 ? -6.552 4.642 33.142 1.00 95.62 378 LYS A O 1
ATOM 3032 N N . HIS A 1 379 ? -7.207 4.640 31.000 1.00 96.75 379 HIS A N 1
ATOM 3033 C CA . HIS A 1 379 ? -6.014 3.978 30.461 1.00 96.75 379 HIS A CA 1
ATOM 3034 C C . HIS A 1 379 ? -5.016 4.963 29.843 1.00 96.75 379 HIS A C 1
ATOM 3036 O O . HIS A 1 379 ? -3.989 4.539 29.314 1.00 96.75 379 HIS A O 1
ATOM 3042 N N . ILE A 1 380 ? -5.309 6.265 29.894 1.00 96.44 380 ILE A N 1
ATOM 3043 C CA . ILE A 1 380 ? -4.509 7.315 29.270 1.00 96.44 380 ILE A CA 1
ATOM 3044 C C . ILE A 1 380 ? -3.777 8.071 30.373 1.00 96.44 380 ILE A C 1
ATOM 3046 O O . ILE A 1 380 ? -4.382 8.795 31.162 1.00 96.44 380 ILE A O 1
ATOM 3050 N N . ARG A 1 381 ? -2.452 7.934 30.414 1.00 95.19 381 ARG A N 1
ATOM 3051 C CA . ARG A 1 381 ? -1.603 8.690 31.340 1.00 95.19 381 ARG A CA 1
ATOM 3052 C C . ARG A 1 381 ? -1.178 9.994 30.682 1.00 95.19 381 ARG A C 1
ATOM 3054 O O . ARG A 1 381 ? -0.774 9.993 29.520 1.00 95.19 381 ARG A O 1
ATOM 3061 N N . ARG A 1 382 ? -1.247 11.092 31.432 1.00 92.94 382 ARG A N 1
ATOM 3062 C CA . ARG A 1 382 ? -0.856 12.436 30.992 1.00 92.94 382 ARG A CA 1
ATOM 3063 C C . ARG A 1 382 ? 0.324 12.905 31.823 1.00 92.94 382 ARG A C 1
ATOM 3065 O O . ARG A 1 382 ? 0.263 12.858 33.046 1.00 92.94 382 ARG A O 1
ATOM 3072 N N . LEU A 1 383 ? 1.392 13.331 31.162 1.00 89.06 383 LEU A N 1
ATOM 3073 C CA . LEU A 1 383 ? 2.611 13.799 31.814 1.00 89.06 383 LEU A CA 1
ATOM 3074 C C . LEU A 1 383 ? 2.988 15.158 31.214 1.00 89.06 383 LEU A C 1
ATOM 3076 O O . LEU A 1 383 ? 3.142 15.231 29.992 1.00 89.06 383 LEU A O 1
ATOM 3080 N N . PRO A 1 384 ? 3.114 16.230 32.011 1.00 84.38 384 PRO A N 1
ATOM 3081 C CA . PRO A 1 384 ? 3.459 17.544 31.484 1.00 84.38 384 PRO A CA 1
ATOM 3082 C C . PRO A 1 384 ? 4.859 17.544 30.859 1.00 84.38 384 PRO A C 1
ATOM 3084 O O . PRO A 1 384 ? 5.736 16.750 31.217 1.00 84.38 384 PRO A O 1
ATOM 3087 N N . ALA A 1 385 ? 5.071 18.452 29.909 1.00 72.81 385 ALA A N 1
ATOM 3088 C CA . ALA A 1 385 ? 6.399 18.766 29.413 1.00 72.81 385 ALA A CA 1
ATOM 3089 C C . ALA A 1 385 ? 7.250 19.302 30.571 1.00 72.81 385 ALA A C 1
ATOM 3091 O O . ALA A 1 385 ? 6.820 20.154 31.341 1.00 72.81 385 ALA A O 1
ATOM 3092 N N . GLY A 1 386 ? 8.455 18.759 30.696 1.00 68.00 386 GLY A N 1
ATOM 3093 C CA . GLY A 1 386 ? 9.445 19.136 31.701 1.00 68.00 386 GLY A CA 1
ATOM 3094 C C . GLY A 1 386 ? 10.838 18.945 31.111 1.00 68.00 386 GLY A C 1
ATOM 3095 O O . GLY A 1 386 ? 11.031 19.141 29.914 1.00 68.00 386 GLY A O 1
ATOM 3096 N N . LYS A 1 387 ? 11.798 18.433 31.890 1.00 62.16 387 LYS A N 1
ATOM 3097 C CA . LYS A 1 387 ? 13.176 18.163 31.417 1.00 62.16 387 LYS A CA 1
ATOM 3098 C C . LYS A 1 387 ? 13.280 17.213 30.200 1.00 62.16 387 LYS A C 1
ATOM 3100 O O . LYS A 1 387 ? 14.348 17.094 29.614 1.00 62.16 387 LYS A O 1
ATOM 3105 N N . LEU A 1 388 ? 12.193 16.534 29.817 1.00 67.44 388 LEU A N 1
ATOM 3106 C CA . LEU A 1 388 ? 12.132 15.541 28.733 1.00 67.44 388 LEU A CA 1
ATOM 3107 C C . LEU A 1 388 ? 11.965 16.150 27.324 1.00 67.44 388 LEU A C 1
ATOM 3109 O O . LEU A 1 388 ? 12.351 15.524 26.330 1.00 67.44 388 LEU A O 1
ATOM 3113 N N . ARG A 1 389 ? 11.380 17.350 27.217 1.00 75.38 389 ARG A N 1
ATOM 3114 C CA . ARG A 1 389 ? 11.171 18.092 25.961 1.00 75.38 389 ARG A CA 1
ATOM 3115 C C . ARG A 1 389 ? 11.519 19.551 26.224 1.00 75.38 389 ARG A C 1
ATOM 3117 O O . ARG A 1 389 ? 10.735 20.263 26.840 1.00 75.38 389 ARG A O 1
ATOM 3124 N N . ALA A 1 390 ? 12.714 19.964 25.812 1.00 66.50 390 ALA A N 1
ATOM 3125 C CA . ALA A 1 390 ? 13.140 21.342 26.016 1.00 66.50 390 ALA A CA 1
ATOM 3126 C C . ALA A 1 390 ? 12.338 22.294 25.110 1.00 66.50 390 ALA A C 1
ATOM 3128 O O . ALA A 1 390 ? 11.936 21.910 24.008 1.00 66.50 390 ALA A O 1
ATOM 3129 N N . GLU A 1 391 ? 12.137 23.522 25.594 1.00 68.75 391 GLU A N 1
ATOM 3130 C CA . GLU A 1 391 ? 11.717 24.700 24.812 1.00 68.75 391 GLU A CA 1
ATOM 3131 C C . GLU A 1 391 ? 10.275 24.714 24.272 1.00 68.75 391 GLU A C 1
ATOM 3133 O O . GLU A 1 391 ? 9.860 25.723 23.709 1.00 68.75 391 GLU A O 1
ATOM 3138 N N . LEU A 1 392 ? 9.469 23.665 24.490 1.00 79.62 392 LEU A N 1
ATOM 3139 C CA . LEU A 1 392 ? 8.038 23.676 24.156 1.00 79.62 392 LEU A CA 1
ATOM 3140 C C . LEU A 1 392 ? 7.169 23.079 25.275 1.00 79.62 392 LEU A C 1
ATOM 3142 O O . LEU A 1 392 ? 7.307 21.888 25.574 1.00 79.62 392 LEU A O 1
ATOM 3146 N N . PRO A 1 393 ? 6.225 23.851 25.857 1.00 85.56 393 PRO A N 1
ATOM 3147 C CA . PRO A 1 393 ? 5.246 23.297 26.782 1.00 85.56 393 PRO A CA 1
ATOM 3148 C C . PRO A 1 393 ? 4.345 22.298 26.050 1.00 85.56 393 PRO A C 1
ATOM 3150 O O . PRO A 1 393 ? 4.104 22.405 24.845 1.00 85.56 393 PRO A O 1
ATOM 3153 N N . GLY A 1 394 ? 3.820 21.318 26.771 1.00 88.88 394 GLY A N 1
ATOM 3154 C CA . GLY A 1 394 ? 3.007 20.265 26.182 1.00 88.88 394 GLY A CA 1
ATOM 3155 C C . GLY A 1 394 ? 2.652 19.178 27.177 1.00 88.88 394 GLY A C 1
ATOM 3156 O O . GLY A 1 394 ? 2.927 19.274 28.369 1.00 88.88 394 GLY A O 1
ATOM 3157 N N . THR A 1 395 ? 2.035 18.116 26.681 1.00 91.94 395 THR A N 1
ATOM 3158 C CA . THR A 1 395 ? 1.680 16.935 27.462 1.00 91.94 395 THR A CA 1
ATOM 3159 C C . THR A 1 395 ? 2.020 15.687 26.662 1.00 91.94 395 THR A C 1
ATOM 3161 O O . THR A 1 395 ? 1.627 15.548 25.500 1.00 91.94 395 THR A O 1
ATOM 3164 N N . ARG A 1 396 ? 2.736 14.758 27.295 1.00 92.56 396 ARG A N 1
ATOM 3165 C CA . ARG A 1 396 ? 2.926 13.399 26.804 1.00 92.56 396 ARG A CA 1
ATOM 3166 C C . ARG A 1 396 ? 1.728 12.558 27.198 1.00 92.56 396 ARG A C 1
ATOM 3168 O O . ARG A 1 396 ? 1.349 12.520 28.369 1.00 92.56 396 ARG A O 1
ATOM 3175 N N . PHE A 1 397 ? 1.182 11.852 26.225 1.00 95.38 397 PHE A N 1
ATOM 3176 C CA . PHE A 1 397 ? 0.132 10.869 26.416 1.00 95.38 397 PHE A CA 1
ATOM 3177 C C . PHE A 1 397 ? 0.756 9.482 26.310 1.00 95.38 397 PHE A C 1
ATOM 3179 O O . PHE A 1 397 ? 1.467 9.203 25.345 1.00 95.38 397 PHE A O 1
ATOM 3186 N N . GLU A 1 398 ? 0.513 8.627 27.303 1.00 96.75 398 GLU A N 1
ATOM 3187 C CA . GLU A 1 398 ? 0.943 7.229 27.286 1.00 96.75 398 GLU A CA 1
ATOM 3188 C C . GLU A 1 398 ? -0.246 6.286 27.466 1.00 96.75 398 GLU A C 1
ATOM 3190 O O . GLU A 1 398 ? -1.108 6.511 28.318 1.00 96.75 398 GLU A O 1
ATOM 3195 N N . ILE A 1 399 ? -0.259 5.209 26.684 1.00 98.31 399 ILE A N 1
ATOM 3196 C CA . ILE A 1 399 ? -1.234 4.121 26.771 1.00 98.31 399 ILE A CA 1
ATOM 3197 C C . ILE A 1 399 ? -0.446 2.810 26.793 1.00 98.31 399 ILE A C 1
ATOM 3199 O O . ILE A 1 399 ? 0.415 2.592 25.936 1.00 98.31 399 ILE A O 1
ATOM 3203 N N . ASP A 1 400 ? -0.707 1.936 27.767 1.00 98.19 400 ASP A N 1
ATOM 3204 C CA . ASP A 1 400 ? -0.126 0.588 27.743 1.00 98.19 400 ASP A CA 1
ATOM 3205 C C . ASP A 1 400 ? -0.683 -0.174 26.539 1.00 98.19 400 ASP A C 1
ATOM 3207 O O . ASP A 1 400 ? -1.892 -0.157 26.305 1.00 98.19 400 ASP A O 1
ATOM 3211 N N . LEU A 1 401 ? 0.170 -0.876 25.790 1.00 97.94 401 LEU A N 1
ATOM 3212 C CA . LEU A 1 401 ? -0.263 -1.540 24.554 1.00 97.94 401 LEU A CA 1
ATOM 3213 C C . LEU A 1 401 ? -1.345 -2.603 24.784 1.00 97.94 401 LEU A C 1
ATOM 3215 O O . LEU A 1 401 ? -2.187 -2.801 23.914 1.00 97.94 401 LEU A O 1
ATOM 3219 N N . ALA A 1 402 ? -1.391 -3.208 25.973 1.00 95.31 402 ALA A N 1
ATOM 3220 C CA . ALA A 1 402 ? -2.447 -4.135 26.376 1.00 95.31 402 ALA A CA 1
ATOM 3221 C C . ALA A 1 402 ? -3.844 -3.483 26.454 1.00 95.31 402 ALA A C 1
ATOM 3223 O O . ALA A 1 402 ? -4.851 -4.178 26.358 1.00 95.31 402 ALA A O 1
ATOM 3224 N N . ASN A 1 403 ? -3.905 -2.156 26.609 1.00 96.12 403 ASN A N 1
ATOM 3225 C CA . ASN A 1 403 ? -5.139 -1.368 26.658 1.00 96.12 403 ASN A CA 1
ATOM 3226 C C . ASN A 1 403 ? -5.457 -0.678 25.317 1.00 96.12 403 ASN A C 1
ATOM 3228 O O . ASN A 1 403 ? -6.454 0.042 25.213 1.00 96.12 403 ASN A O 1
ATOM 3232 N N . CYS A 1 404 ? -4.621 -0.863 24.292 1.00 95.00 404 CYS A N 1
ATOM 3233 C CA . CYS A 1 404 ? -4.889 -0.364 22.950 1.00 95.00 404 CYS A CA 1
ATOM 3234 C C . CYS A 1 404 ? -5.872 -1.292 22.210 1.00 95.00 404 CYS A C 1
ATOM 3236 O O . CYS A 1 404 ? -5.782 -2.515 22.331 1.00 95.00 404 CYS A O 1
ATOM 3238 N N . PRO A 1 405 ? -6.772 -0.743 21.373 1.00 91.12 405 PRO A N 1
ATOM 3239 C CA . PRO A 1 405 ? -7.470 -1.524 20.359 1.00 91.12 405 PRO A CA 1
ATOM 3240 C C . PRO A 1 405 ? -6.493 -2.297 19.454 1.00 91.12 405 PRO A C 1
ATOM 3242 O O . PRO A 1 405 ? -5.359 -1.845 19.268 1.00 91.12 405 PRO A O 1
ATOM 3245 N N . PRO A 1 406 ? -6.925 -3.415 18.838 1.00 86.00 406 PRO A N 1
ATOM 3246 C CA . PRO A 1 406 ? -6.058 -4.222 17.988 1.00 86.00 406 PRO A CA 1
ATOM 3247 C C . PRO A 1 406 ? -5.407 -3.418 16.858 1.00 86.00 406 PRO A C 1
ATOM 3249 O O . PRO A 1 406 ? -6.074 -2.671 16.129 1.00 86.00 406 PRO A O 1
ATOM 3252 N N . PHE A 1 407 ? -4.100 -3.612 16.692 1.00 90.12 407 PHE A N 1
ATOM 3253 C CA . PHE A 1 407 ? -3.372 -3.101 15.539 1.00 90.12 407 PHE A CA 1
ATOM 3254 C C . PHE A 1 407 ? -3.614 -3.990 14.315 1.00 90.12 407 PHE A C 1
ATOM 3256 O O . PHE A 1 407 ? -3.878 -5.182 14.431 1.00 90.12 407 PHE A O 1
ATOM 3263 N N . ARG A 1 408 ? -3.543 -3.404 13.118 1.00 88.38 408 ARG A N 1
ATOM 3264 C CA . ARG A 1 408 ? -3.866 -4.085 11.848 1.00 88.38 408 ARG A CA 1
ATOM 3265 C C . ARG A 1 408 ? -2.798 -3.902 10.771 1.00 88.38 408 ARG A C 1
ATOM 3267 O O . ARG A 1 408 ? -3.085 -3.986 9.581 1.00 88.38 408 ARG A O 1
ATOM 3274 N N . GLY A 1 409 ? -1.571 -3.605 11.187 1.00 90.06 409 GLY A N 1
ATOM 3275 C CA . GLY A 1 409 ? -0.512 -3.194 10.277 1.00 90.06 409 GLY A CA 1
ATOM 3276 C C . GLY A 1 409 ? -0.556 -1.691 10.035 1.00 90.06 409 GLY A C 1
ATOM 3277 O O . GLY A 1 409 ? 0.201 -0.957 10.664 1.00 90.06 409 GLY A O 1
ATOM 3278 N N . ASP A 1 410 ? -1.486 -1.245 9.191 1.00 90.06 410 ASP A N 1
ATOM 3279 C CA . ASP A 1 410 ? -1.747 0.174 8.926 1.00 90.06 410 ASP A CA 1
ATOM 3280 C C . ASP A 1 410 ? -2.802 0.731 9.881 1.00 90.06 410 ASP A C 1
ATOM 3282 O O . ASP A 1 410 ? -3.995 0.407 9.812 1.00 90.06 410 ASP A O 1
ATOM 3286 N N . ASN A 1 411 ? -2.354 1.580 10.802 1.00 94.75 411 ASN A N 1
ATOM 3287 C CA . ASN A 1 411 ? -3.172 2.096 11.887 1.00 94.75 411 ASN A CA 1
ATOM 3288 C C . ASN A 1 411 ? -3.390 3.603 11.772 1.00 94.75 411 ASN A C 1
ATOM 3290 O O . ASN A 1 411 ? -2.611 4.335 11.162 1.00 94.75 411 ASN A O 1
ATOM 3294 N N . LEU A 1 412 ? -4.468 4.067 12.398 1.00 95.94 412 LEU A N 1
ATOM 3295 C CA . LEU A 1 412 ? -4.829 5.476 12.486 1.00 95.94 412 LEU A CA 1
ATOM 3296 C C . LEU A 1 412 ? -4.962 5.869 13.956 1.00 95.94 412 LEU A C 1
ATOM 3298 O O . LEU A 1 412 ? -5.824 5.329 14.649 1.00 95.94 412 LEU A O 1
ATOM 3302 N N . LEU A 1 413 ? -4.152 6.823 14.414 1.00 98.25 413 LEU A N 1
ATOM 3303 C CA . LEU A 1 413 ? -4.330 7.478 15.709 1.00 98.25 413 LEU A CA 1
ATOM 3304 C C . LEU A 1 413 ? -5.249 8.683 15.499 1.00 98.25 413 LEU A C 1
ATOM 3306 O O . LEU A 1 413 ? -4.870 9.662 14.853 1.00 98.25 413 LEU A O 1
ATOM 3310 N N . GLY A 1 414 ? -6.480 8.582 15.989 1.00 98.12 414 GLY A N 1
ATOM 3311 C CA . GLY A 1 414 ? -7.460 9.656 15.946 1.00 98.12 414 GLY A CA 1
ATOM 3312 C C . GLY A 1 414 ? -7.392 10.512 17.204 1.00 98.12 414 GLY A C 1
ATOM 3313 O O . GLY A 1 414 ? -7.438 9.991 18.316 1.00 98.12 414 GLY A O 1
ATOM 3314 N N . LEU A 1 415 ? -7.288 11.827 17.021 1.00 98.44 415 LEU A N 1
ATOM 3315 C CA . LEU A 1 415 ? -7.185 12.805 18.100 1.00 98.44 415 LEU A CA 1
ATOM 3316 C C . LEU A 1 415 ? -8.262 13.880 17.943 1.00 98.44 415 LEU A C 1
ATOM 3318 O O . LEU A 1 415 ? -8.387 14.494 16.881 1.00 98.44 415 LEU A O 1
ATOM 3322 N N . VAL A 1 416 ? -9.017 14.144 19.009 1.00 97.69 416 VAL A N 1
ATOM 3323 C CA . VAL A 1 416 ? -9.950 15.276 19.097 1.00 97.69 416 VAL A CA 1
ATOM 3324 C C . VAL A 1 416 ? -9.561 16.125 20.296 1.00 97.69 416 VAL A C 1
ATOM 3326 O O . VAL A 1 416 ? -9.816 15.744 21.442 1.00 97.69 416 VAL A O 1
ATOM 3329 N N . LEU A 1 417 ? -8.959 17.284 20.033 1.00 95.44 417 LEU A N 1
ATOM 3330 C CA . LEU A 1 417 ? -8.672 18.262 21.075 1.00 95.44 417 LEU A CA 1
ATOM 3331 C C . LEU A 1 417 ? -9.938 19.062 21.380 1.00 95.44 417 LEU A C 1
ATOM 3333 O O . LEU A 1 417 ? -10.511 19.706 20.498 1.00 95.44 417 LEU A O 1
ATOM 3337 N N . LYS A 1 418 ? -10.366 19.017 22.639 1.00 91.81 418 LYS A N 1
ATOM 3338 C CA . LYS A 1 418 ? -11.436 19.837 23.197 1.00 91.81 418 LYS A CA 1
ATOM 3339 C C . LYS A 1 418 ? -10.803 20.831 24.163 1.00 91.81 418 LYS A C 1
ATOM 3341 O O . LYS A 1 418 ? -10.402 20.463 25.265 1.00 91.81 418 LYS A O 1
ATOM 3346 N N . THR A 1 419 ? -10.744 22.081 23.731 1.00 82.50 419 THR A N 1
ATOM 3347 C CA . THR A 1 419 ? -10.305 23.219 24.543 1.00 82.50 419 THR A CA 1
ATOM 3348 C C . THR A 1 419 ? -11.431 24.247 24.622 1.00 82.50 419 THR A C 1
ATOM 3350 O O . THR A 1 419 ? -12.290 24.299 23.740 1.00 82.50 419 THR A O 1
ATOM 3353 N N . ARG A 1 420 ? -11.438 25.037 25.698 1.00 66.00 420 ARG A N 1
ATOM 3354 C CA . ARG A 1 420 ? -12.317 26.202 25.892 1.00 66.00 420 ARG A CA 1
ATOM 3355 C C . ARG A 1 420 ? -11.537 27.520 26.011 1.00 66.00 420 ARG A C 1
ATOM 3357 O O . ARG A 1 420 ? -12.156 28.559 26.183 1.00 66.00 420 ARG A O 1
ATOM 3364 N N . ALA A 1 421 ? -10.205 27.475 25.940 1.00 67.81 421 ALA A N 1
ATOM 3365 C CA . ALA A 1 421 ? -9.332 28.621 26.181 1.00 67.81 421 ALA A CA 1
ATOM 3366 C C . ALA A 1 421 ? -8.696 29.141 24.884 1.00 67.81 421 ALA A C 1
ATOM 3368 O O . ALA A 1 421 ? -8.238 28.346 24.057 1.00 67.81 421 ALA A O 1
ATOM 3369 N N . THR A 1 422 ? -8.628 30.465 24.748 1.00 69.62 422 THR A N 1
ATOM 3370 C CA . THR A 1 422 ? -7.856 31.189 23.727 1.00 69.62 422 THR A CA 1
ATOM 3371 C C . THR A 1 422 ? -6.356 30.963 23.937 1.00 69.62 422 THR A C 1
ATOM 3373 O O . THR A 1 422 ? -5.907 30.829 25.077 1.00 69.62 422 THR A O 1
ATOM 3376 N N . ARG A 1 423 ? -5.562 30.887 22.858 1.00 73.56 423 ARG A N 1
ATOM 3377 C CA . ARG A 1 423 ? -4.135 30.512 22.935 1.00 73.56 423 ARG A CA 1
ATOM 3378 C C . ARG A 1 423 ? -3.236 31.418 22.123 1.00 73.56 423 ARG A C 1
ATOM 3380 O O . ARG A 1 423 ? -3.588 31.803 21.016 1.00 73.56 423 ARG A O 1
ATOM 3387 N N . ALA A 1 424 ? -2.032 31.640 22.647 1.00 81.38 424 ALA A N 1
ATOM 3388 C CA . ALA A 1 424 ? -0.955 32.315 21.929 1.00 81.38 424 ALA A CA 1
ATOM 3389 C C . ALA A 1 424 ? -0.361 31.455 20.794 1.00 81.38 424 ALA A C 1
ATOM 3391 O O . ALA A 1 424 ? 0.120 31.992 19.800 1.00 81.38 424 ALA A O 1
ATOM 3392 N N . HIS A 1 425 ? -0.407 30.122 20.920 1.00 88.44 425 HIS A N 1
ATOM 3393 C CA . HIS A 1 425 ? 0.167 29.189 19.945 1.00 88.44 425 HIS A CA 1
ATOM 3394 C C . HIS A 1 425 ? -0.793 28.045 19.612 1.00 88.44 425 HIS A C 1
ATOM 3396 O O . HIS A 1 425 ? -1.528 27.559 20.476 1.00 88.44 425 HIS A O 1
ATOM 3402 N N . VAL A 1 426 ? -0.757 27.592 18.355 1.00 92.31 426 VAL A N 1
ATOM 3403 C CA . VAL A 1 426 ? -1.583 26.483 17.860 1.00 92.31 426 VAL A CA 1
ATOM 3404 C C . VAL A 1 426 ? -1.075 25.161 18.449 1.00 92.31 426 VAL A C 1
ATOM 3406 O O . VAL A 1 426 ? 0.083 24.809 18.209 1.00 92.31 426 VAL A O 1
ATOM 3409 N N . PRO A 1 427 ? -1.911 24.389 19.171 1.00 93.62 427 PRO A N 1
ATOM 3410 C CA . PRO A 1 427 ? -1.509 23.077 19.655 1.00 93.62 427 PRO A CA 1
ATOM 3411 C C . PRO A 1 427 ? -1.177 22.135 18.504 1.00 93.62 427 PRO A C 1
ATOM 3413 O O . PRO A 1 427 ? -1.853 22.149 17.470 1.00 93.62 427 PRO A O 1
ATOM 3416 N N . LEU A 1 428 ? -0.158 21.294 18.682 1.00 93.62 428 LEU A N 1
ATOM 3417 C CA . LEU A 1 428 ? 0.275 20.379 17.629 1.00 93.62 428 LEU A CA 1
ATOM 3418 C C . LEU A 1 428 ? 0.761 19.030 18.142 1.00 93.62 428 LEU A C 1
ATOM 3420 O O . LEU A 1 428 ? 1.308 18.933 19.234 1.00 93.62 428 LEU A O 1
ATOM 3424 N N . MET A 1 429 ? 0.599 17.996 17.322 1.00 94.94 429 MET A N 1
ATOM 3425 C CA . MET A 1 429 ? 1.192 16.674 17.526 1.00 94.94 429 MET A CA 1
ATOM 3426 C C . MET A 1 429 ? 1.950 16.264 16.269 1.00 94.94 429 MET A C 1
ATOM 3428 O O . MET A 1 429 ? 1.418 16.377 15.169 1.00 94.94 429 MET A O 1
ATOM 3432 N N . GLU A 1 430 ? 3.184 15.798 16.422 1.00 92.50 430 GLU A N 1
ATOM 3433 C CA . GLU A 1 430 ? 4.022 15.429 15.273 1.00 92.50 430 GLU A CA 1
ATOM 3434 C C . GLU A 1 430 ? 4.909 14.198 15.496 1.00 92.50 430 GLU A C 1
ATOM 3436 O O . GLU A 1 430 ? 5.471 13.672 14.536 1.00 92.50 430 GLU A O 1
ATOM 3441 N N . GLU A 1 431 ? 4.973 13.676 16.725 1.00 92.00 431 GLU A N 1
ATOM 3442 C CA . GLU A 1 431 ? 5.747 12.478 17.054 1.00 92.00 431 GLU A CA 1
ATOM 3443 C C . GLU A 1 431 ? 4.913 11.390 17.728 1.00 92.00 431 GLU A C 1
ATOM 3445 O O . GLU A 1 431 ? 4.140 11.656 18.650 1.00 92.00 431 GLU A O 1
ATOM 3450 N N . LEU A 1 432 ? 5.112 10.150 17.283 1.00 95.56 432 LEU A N 1
ATOM 3451 C CA . LEU A 1 432 ? 4.504 8.950 17.853 1.00 95.56 432 LEU A CA 1
ATOM 3452 C C . LEU A 1 432 ? 5.571 7.866 18.045 1.00 95.56 432 LEU A C 1
ATOM 3454 O O . LEU A 1 432 ? 6.432 7.643 17.195 1.00 95.56 432 LEU A O 1
ATOM 3458 N N . GLU A 1 433 ? 5.499 7.179 19.175 1.00 95.25 433 GLU A N 1
ATOM 3459 C CA . GLU A 1 433 ? 6.351 6.061 19.558 1.00 95.25 433 GLU A CA 1
ATOM 3460 C C . GLU A 1 433 ? 5.482 4.865 19.938 1.00 95.25 433 GLU A C 1
ATOM 3462 O O . GLU A 1 433 ? 4.591 4.988 20.776 1.00 95.25 433 GLU A O 1
ATOM 3467 N N . ILE A 1 434 ? 5.783 3.697 19.378 1.00 97.69 434 ILE A N 1
ATOM 3468 C CA . ILE A 1 434 ? 5.245 2.411 19.826 1.00 97.69 434 ILE A CA 1
ATOM 3469 C C . ILE A 1 434 ? 6.424 1.571 20.294 1.00 97.69 434 ILE A C 1
ATOM 3471 O O . ILE A 1 434 ? 7.205 1.087 19.477 1.00 97.69 434 ILE A O 1
ATOM 3475 N N . HIS A 1 435 ? 6.577 1.419 21.603 1.00 97.31 435 HIS A N 1
ATOM 3476 C CA . HIS A 1 435 ? 7.621 0.599 22.197 1.00 97.31 435 HIS A CA 1
ATOM 3477 C C . HIS A 1 435 ? 7.036 -0.743 22.625 1.00 97.31 435 HIS A C 1
ATOM 3479 O O . HIS A 1 435 ? 6.252 -0.795 23.568 1.00 97.31 435 HIS A O 1
ATOM 3485 N N . VAL A 1 436 ? 7.416 -1.810 21.928 1.00 98.12 436 VAL A N 1
ATOM 3486 C CA . VAL A 1 436 ? 6.999 -3.191 22.181 1.00 98.12 436 VAL A CA 1
ATOM 3487 C C . VAL A 1 436 ? 8.109 -3.909 22.941 1.00 98.12 436 VAL A C 1
ATOM 3489 O O . VAL A 1 436 ? 9.229 -4.042 22.440 1.00 98.12 436 VAL A O 1
ATOM 3492 N N . THR A 1 437 ? 7.797 -4.388 24.142 1.00 97.12 437 THR A N 1
ATOM 3493 C CA . THR A 1 437 ? 8.714 -5.156 25.002 1.00 97.12 437 THR A CA 1
ATOM 3494 C C . THR A 1 437 ? 8.392 -6.643 25.015 1.00 97.12 437 THR A C 1
ATOM 3496 O O . THR A 1 437 ? 9.280 -7.452 25.262 1.00 97.12 437 THR A O 1
ATOM 3499 N N . GLY A 1 438 ? 7.146 -7.006 24.709 1.00 93.31 438 GLY A N 1
ATOM 3500 C CA . GLY A 1 438 ? 6.680 -8.385 24.686 1.00 93.31 438 GLY A CA 1
ATOM 3501 C C . GLY A 1 438 ? 5.553 -8.571 23.679 1.00 93.31 438 GLY A C 1
ATOM 3502 O O . GLY A 1 438 ? 4.770 -7.658 23.415 1.00 93.31 438 GLY A O 1
ATOM 3503 N N . VAL A 1 439 ? 5.484 -9.768 23.104 1.00 90.25 439 VAL A N 1
ATOM 3504 C CA . VAL A 1 439 ? 4.400 -10.189 22.213 1.00 90.25 439 VAL A CA 1
ATOM 3505 C C . VAL A 1 439 ? 3.892 -11.508 22.740 1.00 90.25 439 VAL A C 1
ATOM 3507 O O . VAL A 1 439 ? 4.623 -12.496 22.778 1.00 90.25 439 VAL A O 1
ATOM 3510 N N . LYS A 1 440 ? 2.632 -11.521 23.149 1.00 84.62 440 LYS A N 1
ATOM 3511 C CA . LYS A 1 440 ? 1.935 -12.741 23.514 1.00 84.62 440 LYS A CA 1
ATOM 3512 C C . LYS A 1 440 ? 1.090 -13.156 22.318 1.00 84.62 440 LYS A C 1
ATOM 3514 O O . LYS A 1 440 ? 0.283 -12.351 21.836 1.00 84.62 440 LYS A O 1
ATOM 3519 N N . PRO A 1 441 ? 1.231 -14.401 21.831 1.00 68.69 441 PRO A N 1
ATOM 3520 C CA . PRO A 1 441 ? 0.229 -14.961 20.944 1.00 68.69 441 PRO A CA 1
ATOM 3521 C C . PRO A 1 441 ? -1.123 -14.761 21.617 1.00 68.69 441 PRO A C 1
ATOM 3523 O O . PRO A 1 441 ? -1.252 -14.968 22.828 1.00 68.69 441 PRO A O 1
ATOM 3526 N N . ARG A 1 442 ? -2.130 -14.329 20.861 1.00 57.25 442 ARG A N 1
ATOM 3527 C CA . ARG A 1 442 ? -3.487 -14.313 21.397 1.00 57.25 442 ARG A CA 1
ATOM 3528 C C . ARG A 1 442 ? -3.769 -15.713 21.938 1.00 57.25 442 ARG A C 1
ATOM 3530 O O . ARG A 1 442 ? -3.530 -16.685 21.218 1.00 57.25 442 ARG A O 1
ATOM 3537 N N . ALA A 1 443 ? -4.213 -15.812 23.196 1.00 45.44 443 ALA A N 1
ATOM 3538 C CA . ALA A 1 443 ? -4.610 -17.091 23.771 1.00 45.44 443 ALA A CA 1
ATOM 3539 C C . ALA A 1 443 ? -5.510 -17.784 22.749 1.00 45.44 443 ALA A C 1
ATOM 3541 O O . ALA A 1 443 ? -6.466 -17.168 22.262 1.00 45.44 443 ALA A O 1
ATOM 3542 N N . LYS A 1 444 ? -5.154 -19.016 22.367 1.00 37.78 444 LYS A N 1
ATOM 3543 C CA . LYS A 1 444 ? -6.041 -19.861 21.576 1.00 37.78 444 LYS A CA 1
ATOM 3544 C C . LYS A 1 444 ? -7.318 -19.976 22.399 1.00 37.78 444 LYS A C 1
ATOM 3546 O O . LYS A 1 444 ? -7.382 -20.777 23.324 1.00 37.78 444 LYS A O 1
ATOM 3551 N N . THR A 1 445 ? -8.324 -19.157 22.099 1.00 36.44 445 THR A N 1
ATOM 3552 C CA . THR A 1 445 ? -9.700 -19.510 22.420 1.00 36.44 445 THR A CA 1
ATOM 3553 C C . THR A 1 445 ? -9.854 -20.925 21.896 1.00 36.44 445 THR A C 1
ATOM 3555 O O . THR A 1 445 ? -9.577 -21.160 20.722 1.00 36.44 445 THR A O 1
ATOM 3558 N N . SER A 1 446 ? -10.202 -21.864 22.764 1.00 32.81 446 SER A N 1
ATOM 3559 C CA . SER A 1 446 ? -10.292 -23.305 22.507 1.00 32.81 446 SER A CA 1
ATOM 3560 C C . SER A 1 446 ? -11.318 -23.704 21.432 1.00 32.81 446 SER A C 1
ATOM 3562 O O . SER A 1 446 ? -11.635 -24.876 21.287 1.00 32.81 446 SER A O 1
ATOM 3564 N N . GLY A 1 447 ? -11.799 -22.765 20.618 1.00 36.12 447 GLY A N 1
ATOM 3565 C CA . GLY A 1 447 ? -12.335 -23.057 19.301 1.00 36.12 447 GLY A CA 1
ATOM 3566 C C . GLY A 1 447 ? -11.214 -22.928 18.282 1.00 36.12 447 GLY A C 1
ATOM 3567 O O . GLY A 1 447 ? -10.683 -21.837 18.080 1.00 36.12 447 GLY A O 1
ATOM 3568 N N . THR A 1 448 ? -10.866 -24.020 17.609 1.00 33.94 448 THR A N 1
ATOM 3569 C CA . THR A 1 448 ? -10.200 -23.952 16.308 1.00 33.94 448 THR A CA 1
ATOM 3570 C C . THR A 1 448 ? -10.846 -22.827 15.486 1.00 33.94 448 THR A C 1
ATOM 3572 O O . THR A 1 448 ? -12.016 -22.917 15.116 1.00 33.94 448 THR A O 1
ATOM 3575 N N . SER A 1 449 ? -10.139 -21.712 15.245 1.00 40.81 449 SER A N 1
ATOM 3576 C CA . SER A 1 449 ? -10.669 -20.679 14.354 1.00 40.81 449 SER A CA 1
ATOM 3577 C C . SER A 1 449 ? -10.656 -21.271 12.952 1.00 40.81 449 SER A C 1
ATOM 3579 O O . SER A 1 449 ? -9.648 -21.216 12.247 1.00 40.81 449 SER A O 1
ATOM 3581 N N . ARG A 1 450 ? -11.759 -21.910 12.565 1.00 51.50 450 ARG A N 1
ATOM 3582 C CA . ARG A 1 450 ? -12.035 -22.251 11.172 1.00 51.50 450 ARG A CA 1
ATOM 3583 C C . ARG A 1 450 ? -11.767 -20.989 10.350 1.00 51.50 450 ARG A C 1
ATOM 3585 O O . ARG A 1 450 ? -12.234 -19.913 10.729 1.00 51.50 450 ARG A O 1
ATOM 3592 N N . ALA A 1 451 ? -10.978 -21.105 9.284 1.00 62.16 451 ALA A N 1
ATOM 3593 C CA . ALA A 1 451 ? -10.731 -20.002 8.362 1.00 62.16 451 ALA A CA 1
ATOM 3594 C C . ALA A 1 451 ? -12.067 -19.325 8.000 1.00 62.16 451 ALA A C 1
ATOM 3596 O O . ALA A 1 451 ? -13.000 -19.997 7.562 1.00 62.16 451 ALA A O 1
ATOM 3597 N N . ARG A 1 452 ? -12.185 -18.006 8.207 1.00 85.88 452 ARG A N 1
ATOM 3598 C CA . ARG A 1 452 ? -13.351 -17.225 7.770 1.00 85.88 452 ARG A CA 1
ATOM 3599 C C . ARG A 1 452 ? -13.166 -16.876 6.303 1.00 85.88 452 ARG A C 1
ATOM 3601 O O . ARG A 1 452 ? -12.659 -15.800 5.973 1.00 85.88 452 ARG A O 1
ATOM 3608 N N . LYS A 1 453 ? -13.530 -17.823 5.443 1.00 95.94 453 LYS A N 1
ATOM 3609 C CA . LYS A 1 453 ? -13.487 -17.658 3.993 1.00 95.94 453 LYS A CA 1
ATOM 3610 C C . LYS A 1 453 ? -14.758 -16.971 3.508 1.00 95.94 453 LYS A C 1
ATOM 3612 O O . LYS A 1 453 ? -15.857 -17.379 3.881 1.00 95.94 453 LYS A O 1
ATOM 3617 N N . PHE A 1 454 ? -14.610 -15.964 2.660 1.00 98.31 454 PHE A N 1
ATOM 3618 C CA . PHE A 1 454 ? -15.727 -15.309 1.983 1.00 98.31 454 PHE A CA 1
ATOM 3619 C C . PHE A 1 454 ? -15.546 -15.359 0.474 1.00 98.31 454 PHE A C 1
ATOM 3621 O O . PHE A 1 454 ? -14.425 -15.339 -0.036 1.00 98.31 454 PHE A O 1
ATOM 3628 N N . TYR A 1 455 ? -16.668 -15.451 -0.226 1.00 98.50 455 TYR A N 1
ATOM 3629 C CA . TYR A 1 455 ? -16.719 -15.541 -1.676 1.00 98.50 455 TYR A CA 1
ATOM 3630 C C . TYR A 1 455 ? -17.357 -14.272 -2.236 1.00 98.50 455 TYR A C 1
ATOM 3632 O O . TYR A 1 455 ? -18.393 -13.837 -1.744 1.00 98.50 455 TYR A O 1
ATOM 3640 N N . ILE A 1 456 ? -16.770 -13.693 -3.275 1.00 98.56 456 ILE A N 1
ATOM 3641 C CA . ILE A 1 456 ? -17.318 -12.559 -4.015 1.00 98.56 456 ILE A CA 1
ATOM 3642 C C . ILE A 1 456 ? -17.651 -13.034 -5.429 1.00 98.56 456 ILE A C 1
ATOM 3644 O O . ILE A 1 456 ? -16.747 -13.350 -6.203 1.00 98.56 456 ILE A O 1
ATOM 3648 N N . ALA A 1 457 ? -18.941 -13.067 -5.759 1.00 97.75 457 ALA A N 1
ATOM 3649 C CA . ALA A 1 457 ? -19.409 -13.209 -7.133 1.00 97.75 457 ALA A CA 1
ATOM 3650 C C . ALA A 1 457 ? -19.542 -11.813 -7.742 1.00 97.75 457 ALA A C 1
ATOM 3652 O O . ALA A 1 457 ? -20.071 -10.904 -7.095 1.00 97.75 457 ALA A O 1
ATOM 3653 N N . VAL A 1 458 ? -19.051 -11.639 -8.963 1.00 96.94 458 VAL A N 1
ATOM 3654 C CA . VAL A 1 458 ? -18.985 -10.330 -9.615 1.00 96.94 458 VAL A CA 1
ATOM 3655 C C . VAL A 1 458 ? -19.814 -10.316 -10.883 1.00 96.94 458 VAL A C 1
ATOM 3657 O O . VAL A 1 458 ? -19.656 -11.200 -11.719 1.00 96.94 458 VAL A O 1
ATOM 3660 N N . ASP A 1 459 ? -20.600 -9.261 -11.061 1.00 96.25 459 ASP A N 1
ATOM 3661 C CA . ASP A 1 459 ? -21.376 -9.016 -12.271 1.00 96.25 459 ASP A CA 1
ATOM 3662 C C . ASP A 1 459 ? -21.094 -7.621 -12.872 1.00 96.25 459 ASP A C 1
ATOM 3664 O O . ASP A 1 459 ? -20.500 -6.750 -12.226 1.00 96.25 459 ASP A O 1
ATOM 3668 N N . SER A 1 460 ? -21.411 -7.423 -14.155 1.00 95.38 460 SER A N 1
ATOM 3669 C CA . SER A 1 460 ? -20.960 -6.262 -14.928 1.00 95.38 460 SER A CA 1
ATOM 3670 C C . SER A 1 460 ? -21.925 -5.078 -14.927 1.00 95.38 460 SER A C 1
ATOM 3672 O O . SER A 1 460 ? -21.494 -3.948 -15.142 1.00 95.38 460 SER A O 1
ATOM 3674 N N . GLU A 1 461 ? -23.212 -5.268 -14.677 1.00 95.62 461 GLU A N 1
ATOM 3675 C CA . GLU A 1 461 ? -24.234 -4.258 -14.954 1.00 95.62 461 GLU A CA 1
ATOM 3676 C C . GLU A 1 461 ? -24.491 -3.342 -13.761 1.00 95.62 461 GLU A C 1
ATOM 3678 O O . GLU A 1 461 ? -24.846 -2.177 -13.936 1.00 95.62 461 GLU A O 1
ATOM 3683 N N . GLY A 1 462 ? -24.308 -3.843 -12.543 1.00 96.06 462 GLY A N 1
ATOM 3684 C CA . GLY A 1 462 ? -24.507 -3.155 -11.270 1.00 96.06 462 GLY A CA 1
ATOM 3685 C C . GLY A 1 462 ? -23.404 -2.245 -10.711 1.00 96.06 462 GLY A C 1
ATOM 3686 O O . GLY A 1 462 ? -23.756 -1.479 -9.813 1.00 96.06 462 GLY A O 1
ATOM 3687 N N . PRO A 1 463 ? -22.144 -2.224 -11.192 1.00 97.75 463 PRO A N 1
ATOM 3688 C CA . PRO A 1 463 ? -21.085 -1.418 -10.583 1.00 97.75 463 PRO A CA 1
ATOM 3689 C C . PRO A 1 463 ? -21.362 0.089 -10.553 1.00 97.75 463 PRO A C 1
ATOM 3691 O O . PRO A 1 463 ? -22.203 0.619 -11.300 1.00 97.75 463 PRO A O 1
ATOM 3694 N N . THR A 1 464 ? -20.602 0.780 -9.704 1.00 97.88 464 THR A N 1
ATOM 3695 C CA . THR A 1 464 ? -20.490 2.237 -9.618 1.00 97.88 464 THR A CA 1
ATOM 3696 C C . THR A 1 464 ? -20.270 2.845 -11.001 1.00 97.88 464 THR A C 1
ATOM 3698 O O . THR A 1 464 ? -19.447 2.375 -11.784 1.00 97.88 464 THR A O 1
ATOM 3701 N N . GLY A 1 465 ? -20.991 3.927 -11.303 1.00 96.00 465 GLY A N 1
ATOM 3702 C CA . GLY A 1 465 ? -20.808 4.696 -12.538 1.00 96.00 465 GLY A CA 1
ATOM 3703 C C . GLY A 1 465 ? -21.298 4.016 -13.824 1.00 96.00 465 GLY A C 1
ATOM 3704 O O . GLY A 1 465 ? -21.231 4.636 -14.879 1.00 96.00 465 GLY A O 1
ATOM 3705 N N . VAL A 1 466 ? -21.813 2.783 -13.764 1.00 96.12 466 VAL A N 1
ATOM 3706 C CA . VAL A 1 466 ? -22.316 2.045 -14.934 1.00 96.12 466 VAL A CA 1
ATOM 3707 C C . VAL A 1 466 ? -23.819 2.266 -15.127 1.00 96.12 466 VAL A C 1
ATOM 3709 O O . VAL A 1 466 ? -24.606 2.024 -14.210 1.00 96.12 466 VAL A O 1
ATOM 3712 N N . ASN A 1 467 ? -24.243 2.633 -16.336 1.00 94.75 467 ASN A N 1
ATOM 3713 C CA . ASN A 1 467 ? -25.655 2.703 -16.748 1.00 94.75 467 ASN A CA 1
ATOM 3714 C C . ASN A 1 467 ? -25.926 2.116 -18.150 1.00 94.75 467 ASN A C 1
ATOM 3716 O O . ASN A 1 467 ? -27.016 2.296 -18.686 1.00 94.75 467 ASN A O 1
ATOM 3720 N N . GLU A 1 468 ? -24.966 1.396 -18.734 1.00 94.31 468 GLU A N 1
ATOM 3721 C CA . GLU A 1 468 ? -25.091 0.736 -20.039 1.00 94.31 468 GLU A CA 1
ATOM 3722 C C . GLU A 1 468 ? -24.521 -0.695 -20.001 1.00 94.31 468 GLU A C 1
ATOM 3724 O O . GLU A 1 468 ? -23.687 -1.009 -19.153 1.00 94.31 468 GLU A O 1
ATOM 3729 N N . TYR A 1 469 ? -24.943 -1.567 -20.930 1.00 93.81 469 TYR A N 1
ATOM 3730 C CA . TYR A 1 469 ? -24.450 -2.953 -21.069 1.00 93.81 469 TYR A CA 1
ATOM 3731 C C . TYR A 1 469 ? -23.027 -3.005 -21.654 1.00 93.81 469 TYR A C 1
ATOM 3733 O O . TYR A 1 469 ? -22.793 -3.498 -22.762 1.00 93.81 469 TYR A O 1
ATOM 3741 N N . TRP A 1 470 ? -22.063 -2.451 -20.925 1.00 93.69 470 TRP A N 1
ATOM 3742 C CA . TRP A 1 470 ? -20.726 -2.156 -21.429 1.00 93.69 470 TRP A CA 1
ATOM 3743 C C . TRP A 1 470 ? -19.917 -3.402 -21.798 1.00 93.69 470 TRP A C 1
ATOM 3745 O O . TRP A 1 470 ? -19.292 -3.420 -22.856 1.00 93.69 470 TRP A O 1
ATOM 3755 N N . ALA A 1 471 ? -19.964 -4.457 -20.979 1.00 90.56 471 ALA A N 1
ATOM 3756 C CA . ALA A 1 471 ? -19.207 -5.690 -21.212 1.00 90.56 471 ALA A CA 1
ATOM 3757 C C . ALA A 1 471 ? -19.660 -6.418 -22.490 1.00 90.56 471 ALA A C 1
ATOM 3759 O O . ALA A 1 471 ? -18.877 -7.119 -23.138 1.00 90.56 471 ALA A O 1
ATOM 3760 N N . ARG A 1 472 ? -20.929 -6.224 -22.872 1.00 88.00 472 ARG A N 1
ATOM 3761 C CA . ARG A 1 472 ? -21.524 -6.782 -24.088 1.00 88.00 472 ARG A CA 1
ATOM 3762 C C . ARG A 1 472 ? -21.306 -5.902 -25.314 1.00 88.00 472 ARG A C 1
ATOM 3764 O O . ARG A 1 472 ? -20.992 -6.437 -26.376 1.00 88.00 472 ARG A O 1
ATOM 3771 N N . ASN A 1 473 ? -21.517 -4.595 -25.175 1.00 90.94 473 ASN A N 1
ATOM 3772 C CA . ASN A 1 473 ? -21.678 -3.692 -26.315 1.00 90.94 473 ASN A CA 1
ATOM 3773 C C . ASN A 1 473 ? -20.400 -2.929 -26.687 1.00 90.94 473 ASN A C 1
ATOM 3775 O O . ASN A 1 473 ? -20.258 -2.524 -27.841 1.00 90.94 473 ASN A O 1
ATOM 3779 N N . LEU A 1 474 ? -19.476 -2.706 -25.746 1.00 90.81 474 LEU A N 1
ATOM 3780 C CA . LEU A 1 474 ? -18.253 -1.961 -26.037 1.00 90.81 474 LEU A CA 1
ATOM 3781 C C . LEU A 1 474 ? -17.187 -2.853 -26.679 1.00 90.81 474 LEU A C 1
ATOM 3783 O O . LEU A 1 474 ? -16.968 -3.999 -26.283 1.00 90.81 474 LEU A O 1
ATOM 3787 N N . LYS A 1 475 ? -16.488 -2.289 -27.668 1.00 88.75 475 LYS A N 1
ATOM 3788 C CA . LYS A 1 475 ? -15.325 -2.911 -28.309 1.00 88.75 475 LYS A CA 1
ATOM 3789 C C . LYS A 1 475 ? -14.108 -2.895 -27.376 1.00 88.75 475 LYS A C 1
ATOM 3791 O O . LYS A 1 475 ? -14.015 -2.060 -26.476 1.00 88.75 475 LYS A O 1
ATOM 3796 N N . ALA A 1 476 ? -13.173 -3.816 -27.613 1.00 84.19 476 ALA A N 1
ATOM 3797 C CA . ALA A 1 476 ? -12.001 -4.041 -26.761 1.00 84.19 476 ALA A CA 1
ATOM 3798 C C . ALA A 1 476 ? -11.077 -2.814 -26.616 1.00 84.19 476 ALA A C 1
ATOM 3800 O O . ALA A 1 476 ? -10.410 -2.669 -25.596 1.00 84.19 476 ALA A O 1
ATOM 3801 N N . ASP A 1 477 ? -11.058 -1.940 -27.619 1.00 86.81 477 ASP A N 1
ATOM 3802 C CA . ASP A 1 477 ? -10.272 -0.707 -27.711 1.00 86.81 477 ASP A CA 1
ATOM 3803 C C . ASP A 1 477 ? -10.981 0.524 -27.118 1.00 86.81 477 ASP A C 1
ATOM 3805 O O . ASP A 1 477 ? -10.389 1.598 -27.028 1.00 86.81 477 ASP A O 1
ATOM 3809 N N . SER A 1 478 ? -12.234 0.392 -26.671 1.00 91.06 478 SER A N 1
ATOM 3810 C CA . SER A 1 478 ? -12.989 1.517 -26.125 1.00 91.06 478 SER A CA 1
ATOM 3811 C C . SER A 1 478 ? -12.388 2.017 -24.798 1.00 91.06 478 SER A C 1
ATOM 3813 O O . SER A 1 478 ? -12.301 1.253 -23.828 1.00 91.06 478 SER A O 1
ATOM 3815 N N . PRO A 1 479 ? -12.072 3.319 -24.663 1.00 89.19 479 PRO A N 1
ATOM 3816 C CA . PRO A 1 479 ? -11.642 3.887 -23.384 1.00 89.19 479 PRO A CA 1
ATOM 3817 C C . PRO A 1 479 ? -12.693 3.724 -22.274 1.00 89.19 479 PRO A C 1
ATOM 3819 O O . PRO A 1 479 ? -12.340 3.470 -21.121 1.00 89.19 479 PRO A O 1
ATOM 3822 N N . ARG A 1 480 ? -13.989 3.777 -22.624 1.00 93.31 480 ARG A N 1
ATOM 3823 C CA . ARG A 1 480 ? -15.104 3.551 -21.686 1.00 93.31 480 ARG A CA 1
ATOM 3824 C C . ARG A 1 480 ? -15.099 2.137 -21.110 1.00 93.31 480 ARG A C 1
ATOM 3826 O O . ARG A 1 480 ? -15.305 1.978 -19.912 1.00 93.31 480 ARG A O 1
ATOM 3833 N N . LEU A 1 481 ? -14.783 1.127 -21.928 1.00 93.12 481 LEU A N 1
ATOM 3834 C CA . LEU A 1 481 ? -14.639 -0.258 -21.468 1.00 93.12 481 LEU A CA 1
ATOM 3835 C C . LEU A 1 481 ? -13.566 -0.347 -20.379 1.00 93.12 481 LEU A C 1
ATOM 3837 O O . LEU A 1 481 ? -13.789 -0.942 -19.329 1.00 93.12 481 LEU A O 1
ATOM 3841 N N . THR A 1 482 ? -12.414 0.287 -20.600 1.00 91.75 482 THR A N 1
ATOM 3842 C CA . THR A 1 482 ? -11.341 0.328 -19.597 1.00 91.75 482 THR A CA 1
ATOM 3843 C C . THR A 1 482 ? -11.789 1.043 -18.321 1.00 91.75 482 THR A C 1
ATOM 3845 O O . THR A 1 482 ? -11.542 0.529 -17.230 1.00 91.75 482 THR A O 1
ATOM 3848 N N . GLY A 1 483 ? -12.487 2.176 -18.445 1.00 95.44 483 GLY A N 1
ATOM 3849 C CA . GLY A 1 483 ? -13.034 2.920 -17.307 1.00 95.44 483 GLY A CA 1
ATOM 3850 C C . GLY A 1 483 ? -14.022 2.103 -16.468 1.00 95.44 483 GLY A C 1
ATOM 3851 O O . GLY A 1 483 ? -13.857 2.006 -15.254 1.00 95.44 483 GLY A O 1
ATOM 3852 N N . PHE A 1 484 ? -14.998 1.434 -17.088 1.00 96.81 484 PHE A N 1
ATOM 3853 C CA . PHE A 1 484 ? -15.967 0.610 -16.354 1.00 96.81 484 PHE A CA 1
ATOM 3854 C C . PHE A 1 484 ? -15.335 -0.615 -15.696 1.00 96.81 484 PHE A C 1
ATOM 3856 O O . PHE A 1 484 ? -15.674 -0.942 -14.562 1.00 96.81 484 PHE A O 1
ATOM 3863 N N . ARG A 1 485 ? -14.349 -1.249 -16.344 1.00 96.31 485 ARG A N 1
ATOM 3864 C CA . ARG A 1 485 ? -13.575 -2.333 -15.721 1.00 96.31 485 ARG A CA 1
ATOM 3865 C C . ARG A 1 485 ? -12.801 -1.864 -14.491 1.00 96.31 485 ARG A C 1
ATOM 3867 O O . ARG A 1 485 ? -12.687 -2.617 -13.523 1.00 96.31 485 ARG A O 1
ATOM 3874 N N . GLN A 1 486 ? -12.256 -0.646 -14.522 1.00 97.31 486 GLN A N 1
ATOM 3875 C CA . GLN A 1 486 ? -11.591 -0.048 -13.362 1.00 97.31 486 GLN A CA 1
ATOM 3876 C C . GLN A 1 486 ? -12.588 0.191 -12.230 1.00 97.31 486 GLN A C 1
ATOM 3878 O O . GLN A 1 486 ? -12.334 -0.276 -11.127 1.00 97.31 486 GLN A O 1
ATOM 3883 N N . LEU A 1 487 ? -13.735 0.813 -12.519 1.00 98.00 487 LEU A N 1
ATOM 3884 C CA . LEU A 1 487 ? -14.790 1.064 -11.532 1.00 98.00 487 LEU A CA 1
ATOM 3885 C C . LEU A 1 487 ? -15.311 -0.230 -10.896 1.00 98.00 487 LEU A C 1
ATOM 3887 O O . LEU A 1 487 ? -15.409 -0.315 -9.677 1.00 98.00 487 LEU A O 1
ATOM 3891 N N . LEU A 1 488 ? -15.559 -1.268 -11.698 1.00 98.25 488 LEU A N 1
ATOM 3892 C CA . LEU A 1 488 ? -15.957 -2.575 -11.180 1.00 98.25 488 LEU A CA 1
ATOM 3893 C C . LEU A 1 488 ? -14.871 -3.209 -10.301 1.00 98.25 488 LEU A C 1
ATOM 3895 O O . LEU A 1 488 ? -15.166 -3.741 -9.234 1.00 98.25 488 LEU A O 1
ATOM 3899 N N . THR A 1 489 ? -13.608 -3.155 -10.733 1.00 98.44 489 THR A N 1
ATOM 3900 C CA . THR A 1 489 ? -12.499 -3.695 -9.929 1.00 98.44 489 THR A CA 1
ATOM 3901 C C . THR A 1 489 ? -12.340 -2.915 -8.618 1.00 98.44 489 THR A C 1
ATOM 3903 O O . THR A 1 489 ? -12.012 -3.511 -7.596 1.00 98.44 489 THR A O 1
ATOM 3906 N N . ASP A 1 490 ? -12.619 -1.611 -8.620 1.00 98.31 490 ASP A N 1
ATOM 3907 C CA . ASP A 1 490 ? -12.578 -0.764 -7.425 1.00 98.31 490 ASP A CA 1
ATOM 3908 C C . ASP A 1 490 ? -13.710 -1.086 -6.443 1.00 98.31 490 ASP A C 1
ATOM 3910 O O . ASP A 1 490 ? -13.449 -1.187 -5.245 1.00 98.31 490 ASP A O 1
ATOM 3914 N N . ASP A 1 491 ? -14.929 -1.339 -6.929 1.00 98.75 491 ASP A N 1
ATOM 3915 C CA . ASP A 1 491 ? -16.040 -1.815 -6.094 1.00 98.75 491 ASP A CA 1
ATOM 3916 C C . ASP A 1 491 ? -15.713 -3.169 -5.442 1.00 98.75 491 ASP A C 1
ATOM 3918 O O . ASP A 1 491 ? -15.955 -3.373 -4.249 1.00 98.75 491 ASP A O 1
ATOM 3922 N N . VAL A 1 492 ? -15.112 -4.094 -6.200 1.00 98.75 492 VAL A N 1
ATOM 3923 C CA . VAL A 1 492 ? -14.656 -5.388 -5.668 1.00 98.75 492 VAL A CA 1
ATOM 3924 C C . VAL A 1 492 ? -13.564 -5.199 -4.623 1.00 98.75 492 VAL A C 1
ATOM 3926 O O . VAL A 1 492 ? -13.647 -5.791 -3.550 1.00 98.75 492 VAL A O 1
ATOM 3929 N N . ASN A 1 493 ? -12.573 -4.347 -4.884 1.00 98.69 493 ASN A N 1
ATOM 3930 C CA . ASN A 1 493 ? -11.508 -4.062 -3.925 1.00 98.69 493 ASN A CA 1
ATOM 3931 C C . ASN A 1 493 ? -12.040 -3.415 -2.640 1.00 98.69 493 ASN A C 1
ATOM 3933 O O . ASN A 1 493 ? -11.590 -3.778 -1.556 1.00 98.69 493 ASN A O 1
ATOM 3937 N N . ALA A 1 494 ? -13.030 -2.524 -2.734 1.00 98.38 494 ALA A N 1
ATOM 3938 C CA . ALA A 1 494 ? -13.703 -1.959 -1.566 1.00 98.38 494 ALA A CA 1
ATOM 3939 C C . ALA A 1 494 ? -14.405 -3.052 -0.737 1.00 98.38 494 ALA A C 1
ATOM 3941 O O . ALA A 1 494 ? -14.297 -3.082 0.492 1.00 98.38 494 ALA A O 1
ATOM 3942 N N . ALA A 1 495 ? -15.070 -4.008 -1.395 1.00 98.81 495 ALA A N 1
ATOM 3943 C CA . ALA A 1 495 ? -15.683 -5.146 -0.712 1.00 98.81 495 ALA A CA 1
ATOM 3944 C C . ALA A 1 495 ? -14.629 -6.052 -0.047 1.00 98.81 495 ALA A C 1
ATOM 3946 O O . ALA A 1 495 ? -14.793 -6.433 1.113 1.00 98.81 495 ALA A O 1
ATOM 3947 N N . VAL A 1 496 ? -13.523 -6.350 -0.741 1.00 98.56 496 VAL A N 1
ATOM 3948 C CA . VAL A 1 496 ? -12.383 -7.114 -0.204 1.00 98.56 496 VAL A CA 1
ATOM 3949 C C . VAL A 1 496 ? -11.796 -6.426 1.031 1.00 98.56 496 VAL A C 1
ATOM 3951 O O . VAL A 1 496 ? -11.595 -7.072 2.062 1.00 98.56 496 VAL A O 1
ATOM 3954 N N . GLU A 1 497 ? -11.564 -5.114 0.963 1.00 93.50 497 GLU A N 1
ATOM 3955 C CA . GLU A 1 497 ? -11.063 -4.316 2.081 1.00 93.50 497 GLU A CA 1
ATOM 3956 C C . GLU A 1 497 ? -11.981 -4.438 3.302 1.00 93.50 497 GLU A C 1
ATOM 3958 O O . GLU A 1 497 ? -11.506 -4.730 4.403 1.00 93.50 497 GLU A O 1
ATOM 3963 N N . GLY A 1 498 ? -13.294 -4.279 3.105 1.00 88.69 498 GLY A N 1
ATOM 3964 C CA . GLY A 1 498 ? -14.285 -4.415 4.170 1.00 88.69 498 GLY A CA 1
ATOM 3965 C C . GLY A 1 498 ? -14.317 -5.818 4.779 1.00 88.69 498 GLY A C 1
ATOM 3966 O O . GLY A 1 498 ? -14.419 -5.953 6.000 1.00 88.69 498 GLY A O 1
ATOM 3967 N N . CYS A 1 499 ? -14.148 -6.860 3.958 1.00 97.38 499 CYS A N 1
ATOM 3968 C CA . CYS A 1 499 ? -14.065 -8.242 4.429 1.00 97.38 499 CYS A CA 1
ATOM 3969 C C . CYS A 1 499 ? -12.878 -8.448 5.378 1.00 97.38 499 CYS A C 1
ATOM 3971 O O . CYS A 1 499 ? -13.048 -8.925 6.504 1.00 97.38 499 CYS A O 1
ATOM 3973 N N . PHE A 1 500 ? -11.672 -8.061 4.951 1.00 93.19 500 PHE A N 1
ATOM 3974 C CA . PHE A 1 500 ? -10.467 -8.199 5.774 1.00 93.19 500 PHE A CA 1
ATOM 3975 C C . PHE A 1 500 ? -10.519 -7.313 7.022 1.00 93.19 500 PHE A C 1
ATOM 3977 O O . PHE A 1 500 ? -10.112 -7.750 8.099 1.00 93.19 500 PHE A O 1
ATOM 3984 N N . ALA A 1 501 ? -11.087 -6.108 6.923 1.00 77.75 501 ALA A N 1
ATOM 3985 C CA . ALA A 1 501 ? -11.286 -5.225 8.071 1.00 77.75 501 ALA A CA 1
ATOM 3986 C C . ALA A 1 501 ? -12.204 -5.832 9.153 1.00 77.75 501 ALA A C 1
ATOM 3988 O O . ALA A 1 501 ? -12.089 -5.459 10.319 1.00 77.75 501 ALA A O 1
ATOM 3989 N N . ALA A 1 502 ? -13.080 -6.774 8.787 1.00 83.56 502 ALA A N 1
ATOM 3990 C CA . ALA A 1 502 ? -13.977 -7.497 9.691 1.00 83.56 502 ALA A CA 1
ATOM 3991 C C . ALA A 1 502 ? -13.456 -8.882 10.133 1.00 83.56 502 ALA A C 1
ATOM 3993 O O . ALA A 1 502 ? -14.183 -9.663 10.756 1.00 83.56 502 ALA A O 1
ATOM 3994 N N . GLY A 1 503 ? -12.200 -9.209 9.813 1.00 85.81 503 GLY A N 1
ATOM 3995 C CA . GLY A 1 503 ? -11.563 -10.461 10.219 1.00 85.81 503 GLY A CA 1
ATOM 3996 C C . GLY A 1 503 ? -11.826 -11.650 9.292 1.00 85.81 503 GLY A C 1
ATOM 3997 O O . GLY A 1 503 ? -11.725 -12.791 9.744 1.00 85.81 503 GLY A O 1
ATOM 3998 N N . ALA A 1 504 ? -12.166 -11.421 8.017 1.00 93.69 504 ALA A N 1
ATOM 3999 C CA . ALA A 1 504 ? -12.015 -12.461 7.000 1.00 93.69 504 ALA A CA 1
ATOM 4000 C C . ALA A 1 504 ? -10.539 -12.880 6.901 1.00 93.69 504 ALA A C 1
ATOM 4002 O O . ALA A 1 504 ? -9.645 -12.034 6.925 1.00 93.69 504 ALA A O 1
ATOM 4003 N N . THR A 1 505 ? -10.279 -14.181 6.792 1.00 92.81 505 THR A N 1
ATOM 4004 C CA . THR A 1 505 ? -8.912 -14.712 6.634 1.00 92.81 505 THR A CA 1
ATOM 4005 C C . THR A 1 505 ? -8.580 -15.007 5.180 1.00 92.81 505 THR A C 1
ATOM 4007 O O . THR A 1 505 ? -7.413 -14.988 4.803 1.00 92.81 505 THR A O 1
ATOM 4010 N N . GLU A 1 506 ? -9.599 -15.268 4.361 1.00 96.31 506 GLU A N 1
ATOM 4011 C CA . GLU A 1 506 ? -9.464 -15.482 2.924 1.00 96.31 506 GLU A CA 1
ATOM 4012 C C . GLU A 1 506 ? -10.667 -14.881 2.196 1.00 96.31 506 GLU A C 1
ATOM 4014 O O . GLU A 1 506 ? -11.806 -15.009 2.651 1.00 96.31 506 GLU A O 1
ATOM 4019 N N . VAL A 1 507 ? -10.413 -14.262 1.045 1.00 98.25 507 VAL A N 1
ATOM 4020 C CA . VAL A 1 507 ? -11.454 -13.742 0.158 1.00 98.25 507 VAL A CA 1
ATOM 4021 C C . VAL A 1 507 ? -11.188 -14.259 -1.247 1.00 98.25 507 VAL A C 1
ATOM 4023 O O . VAL A 1 507 ? -10.113 -14.032 -1.805 1.00 98.25 507 VAL A O 1
ATOM 4026 N N . TYR A 1 508 ? -12.162 -14.967 -1.807 1.00 98.31 508 TYR A N 1
ATOM 4027 C CA . TYR A 1 508 ? -12.123 -15.478 -3.172 1.00 98.31 508 TYR A CA 1
ATOM 4028 C C . TYR A 1 508 ? -13.028 -14.627 -4.051 1.00 98.31 508 TYR A C 1
ATOM 4030 O O . TYR A 1 508 ? -14.107 -14.233 -3.624 1.00 98.31 508 TYR A O 1
ATOM 4038 N N . VAL A 1 509 ? -12.591 -14.338 -5.269 1.00 98.00 509 VAL A N 1
ATOM 4039 C CA . VAL A 1 509 ? -13.326 -13.514 -6.230 1.00 98.00 509 VAL A CA 1
ATOM 4040 C C . VAL A 1 509 ? -13.530 -14.331 -7.490 1.00 98.00 509 VAL A C 1
ATOM 4042 O O . VAL A 1 509 ? -12.558 -14.839 -8.047 1.00 98.00 509 VAL A O 1
ATOM 4045 N N . LYS A 1 510 ? -14.766 -14.424 -7.972 1.00 95.81 510 LYS A N 1
ATOM 4046 C CA . LYS A 1 510 ? -15.076 -14.967 -9.292 1.00 95.81 510 LYS A CA 1
ATOM 4047 C C . LYS A 1 510 ? -15.796 -13.915 -10.114 1.00 95.81 510 LYS A C 1
ATOM 4049 O O . LYS A 1 510 ? -16.797 -13.346 -9.691 1.00 95.81 510 LYS A O 1
ATOM 4054 N N . ASP A 1 511 ? -15.255 -13.670 -11.298 1.00 93.25 511 ASP A N 1
ATOM 4055 C CA . ASP A 1 511 ? -15.941 -12.906 -12.330 1.00 93.25 511 ASP A CA 1
ATOM 4056 C C . ASP A 1 511 ? -17.017 -13.805 -12.936 1.00 93.25 511 ASP A C 1
ATOM 4058 O O . ASP A 1 511 ? -16.690 -14.844 -13.507 1.00 93.25 511 ASP A O 1
ATOM 4062 N N . ASP A 1 512 ? -18.281 -13.453 -12.742 1.00 86.62 512 ASP A N 1
ATOM 4063 C CA . ASP A 1 512 ? -19.443 -14.145 -13.299 1.00 86.62 512 ASP A CA 1
ATOM 4064 C C . ASP A 1 512 ? -20.157 -13.306 -14.375 1.00 86.62 512 ASP A C 1
ATOM 4066 O O . ASP A 1 512 ? -21.052 -13.807 -15.058 1.00 86.62 512 ASP A O 1
ATOM 4070 N N . GLY A 1 513 ? -19.724 -12.059 -14.578 1.00 83.00 513 GLY A N 1
ATOM 4071 C CA . GLY A 1 513 ? -20.300 -11.149 -15.560 1.00 83.00 513 GLY A CA 1
ATOM 4072 C C . GLY A 1 513 ? -20.014 -11.557 -17.007 1.00 83.00 513 GLY A C 1
ATOM 4073 O O . GLY A 1 513 ? -19.236 -12.472 -17.315 1.00 83.00 513 GLY A O 1
ATOM 4074 N N . PHE A 1 514 ? -20.608 -10.822 -17.949 1.00 79.12 514 PHE A N 1
ATOM 4075 C CA . PHE A 1 514 ? -20.535 -11.148 -19.374 1.00 79.12 514 PHE A CA 1
ATOM 4076 C C . PHE A 1 514 ? -19.081 -11.302 -19.874 1.00 79.12 514 PHE A C 1
ATOM 4078 O O . PHE A 1 514 ? -18.203 -10.510 -19.538 1.00 79.12 514 PHE A O 1
ATOM 4085 N N . ARG A 1 515 ? -18.808 -12.345 -20.678 1.00 77.50 515 ARG A N 1
ATOM 4086 C CA . ARG A 1 515 ? -17.465 -12.775 -21.154 1.00 77.50 515 ARG A CA 1
ATOM 4087 C C . ARG A 1 515 ? -16.448 -13.160 -20.075 1.00 77.50 515 ARG A C 1
ATOM 4089 O O . ARG A 1 515 ? -15.370 -13.630 -20.448 1.00 77.50 515 ARG A O 1
ATOM 4096 N N . VAL A 1 516 ? -16.782 -13.041 -18.788 1.00 76.25 516 VAL A N 1
ATOM 4097 C CA . VAL A 1 516 ? -15.999 -13.576 -17.666 1.00 76.25 516 VAL A CA 1
ATOM 4098 C C . VAL A 1 516 ? -14.565 -13.001 -17.610 1.00 76.25 516 VAL A C 1
ATOM 4100 O O . VAL A 1 516 ? -13.608 -13.698 -17.266 1.00 76.25 516 VAL A O 1
ATOM 4103 N N . ARG A 1 517 ? -14.387 -11.746 -18.061 1.00 80.81 517 ARG A N 1
ATOM 4104 C CA . ARG A 1 517 ? -13.089 -11.041 -18.231 1.00 80.81 517 ARG A CA 1
ATOM 4105 C C . ARG A 1 517 ? -13.167 -9.553 -17.846 1.00 80.81 517 ARG A C 1
ATOM 4107 O O . ARG A 1 517 ? -12.425 -8.719 -18.374 1.00 80.81 517 ARG A O 1
ATOM 4114 N N . ASN A 1 518 ? -14.074 -9.212 -16.948 1.00 91.12 518 ASN A N 1
ATOM 4115 C CA . ASN A 1 518 ? -14.403 -7.858 -16.527 1.00 91.12 518 ASN A CA 1
ATOM 4116 C C . ASN A 1 518 ? -13.383 -7.327 -15.512 1.00 91.12 518 ASN A C 1
ATOM 4118 O O . ASN A 1 518 ? -12.877 -6.213 -15.674 1.00 91.12 518 ASN A O 1
ATOM 4122 N N . ILE A 1 519 ? -12.964 -8.151 -14.551 1.00 94.56 519 ILE A N 1
ATOM 4123 C CA . ILE A 1 519 ? -11.971 -7.781 -13.536 1.00 94.56 519 ILE A CA 1
ATOM 4124 C C . ILE A 1 519 ? -10.590 -7.525 -14.152 1.00 94.56 519 ILE A C 1
ATOM 4126 O O . ILE A 1 519 ? -10.095 -8.257 -15.020 1.00 94.56 519 ILE A O 1
ATOM 4130 N N . ILE A 1 520 ? -9.930 -6.458 -13.692 1.00 95.06 520 ILE A N 1
ATOM 4131 C CA . ILE A 1 520 ? -8.550 -6.134 -14.060 1.00 95.06 520 ILE A CA 1
ATOM 4132 C C . ILE A 1 520 ? -7.614 -6.829 -13.072 1.00 95.06 520 ILE A C 1
ATOM 4134 O O . ILE A 1 520 ? -7.322 -6.304 -12.003 1.00 95.06 520 ILE A O 1
ATOM 4138 N N . ARG A 1 521 ? -7.085 -7.996 -13.459 1.00 92.69 521 ARG A N 1
ATOM 4139 C CA . ARG A 1 521 ? -6.225 -8.841 -12.601 1.00 92.69 521 ARG A CA 1
ATOM 4140 C C . ARG A 1 521 ? -5.087 -8.078 -11.914 1.00 92.69 521 ARG A C 1
ATOM 4142 O O . ARG A 1 521 ? -4.871 -8.251 -10.728 1.00 92.69 521 ARG A O 1
ATOM 4149 N N . LYS A 1 522 ? -4.409 -7.184 -12.643 1.00 92.56 522 LYS A N 1
ATOM 4150 C CA . LYS A 1 522 ? -3.293 -6.363 -12.126 1.00 92.56 522 LYS A CA 1
ATOM 4151 C C . LYS A 1 522 ? -3.697 -5.280 -11.112 1.00 92.56 522 LYS A C 1
ATOM 4153 O O . LYS A 1 522 ? -2.828 -4.595 -10.589 1.00 92.56 522 LYS A O 1
ATOM 4158 N N . ARG A 1 523 ? -4.997 -5.053 -10.921 1.00 94.69 523 ARG A N 1
ATOM 4159 C CA . ARG A 1 523 ? -5.563 -4.040 -10.020 1.00 94.69 523 ARG A CA 1
ATOM 4160 C C . ARG A 1 523 ? -6.333 -4.669 -8.859 1.00 94.69 523 ARG A C 1
ATOM 4162 O O . ARG A 1 523 ? -6.620 -3.964 -7.900 1.00 94.69 523 ARG A O 1
ATOM 4169 N N . LEU A 1 524 ? -6.667 -5.957 -8.942 1.00 97.19 524 LEU A N 1
ATOM 4170 C CA . LEU A 1 524 ? -7.328 -6.672 -7.856 1.00 97.19 524 LEU A CA 1
ATOM 4171 C C . LEU A 1 524 ? -6.453 -6.634 -6.593 1.00 97.19 524 LEU A C 1
ATOM 4173 O O . LEU A 1 524 ? -5.232 -6.756 -6.691 1.00 97.19 524 LEU A O 1
ATOM 4177 N N . ASP A 1 525 ? -7.079 -6.455 -5.430 1.00 95.56 525 ASP A N 1
ATOM 4178 C CA . ASP A 1 525 ? -6.406 -6.452 -4.131 1.00 95.56 525 ASP A CA 1
ATOM 4179 C C . ASP A 1 525 ? -5.538 -7.717 -3.991 1.00 95.56 525 ASP A C 1
ATOM 4181 O O . ASP A 1 525 ? -6.045 -8.830 -4.168 1.00 95.56 525 ASP A O 1
ATOM 4185 N N . PRO A 1 526 ? -4.237 -7.582 -3.674 1.00 92.81 526 PRO A N 1
ATOM 4186 C CA . PRO A 1 526 ? -3.305 -8.707 -3.666 1.00 92.81 526 PRO A CA 1
ATOM 4187 C C . PRO A 1 526 ? -3.611 -9.756 -2.587 1.00 92.81 526 PRO A C 1
ATOM 4189 O O . PRO A 1 526 ? -3.052 -10.850 -2.623 1.00 92.81 526 PRO A O 1
ATOM 4192 N N . ARG A 1 527 ? -4.477 -9.444 -1.615 1.00 93.44 527 ARG A N 1
ATOM 4193 C CA . ARG A 1 527 ? -4.940 -10.391 -0.591 1.00 93.44 527 ARG A CA 1
ATOM 4194 C C . ARG A 1 527 ? -6.085 -11.278 -1.090 1.00 93.44 527 ARG A C 1
ATOM 4196 O O . ARG A 1 527 ? -6.367 -12.298 -0.461 1.00 93.44 527 ARG A O 1
ATOM 4203 N N . ALA A 1 528 ? -6.758 -10.903 -2.179 1.00 96.06 528 ALA A N 1
ATOM 4204 C CA . ALA A 1 528 ? -7.838 -11.684 -2.772 1.00 96.06 528 ALA A CA 1
ATOM 4205 C C . ALA A 1 528 ? -7.304 -12.774 -3.715 1.00 96.06 528 ALA A C 1
ATOM 4207 O O . ALA A 1 528 ? -6.296 -12.607 -4.402 1.00 96.06 528 ALA A O 1
ATOM 4208 N N . ARG A 1 529 ? -8.017 -13.900 -3.784 1.00 96.25 529 ARG A N 1
ATOM 4209 C CA . ARG A 1 529 ? -7.719 -15.015 -4.694 1.00 96.25 529 ARG A CA 1
ATOM 4210 C C . ARG A 1 529 ? -8.724 -15.020 -5.840 1.00 96.25 529 ARG A C 1
ATOM 4212 O O . ARG A 1 529 ? -9.915 -15.204 -5.615 1.00 96.25 529 ARG A O 1
ATOM 4219 N N . LEU A 1 530 ? -8.257 -14.817 -7.070 1.00 94.81 530 LEU A N 1
ATOM 4220 C CA . LEU A 1 530 ? -9.117 -14.860 -8.254 1.00 94.81 530 LEU A CA 1
ATOM 4221 C C . LEU A 1 530 ? -9.357 -16.312 -8.690 1.00 94.81 530 LEU A C 1
ATOM 4223 O O . LEU A 1 530 ? -8.408 -17.023 -9.019 1.00 94.81 530 LEU A O 1
ATOM 4227 N N . ILE A 1 531 ? -10.618 -16.729 -8.732 1.00 92.44 531 ILE A N 1
ATOM 4228 C CA . ILE A 1 531 ? -11.041 -18.018 -9.281 1.00 92.44 531 ILE A CA 1
ATOM 4229 C C . ILE A 1 531 ? -11.036 -17.918 -10.815 1.00 92.44 531 ILE A C 1
ATOM 4231 O O . ILE A 1 531 ? -11.539 -16.929 -11.362 1.00 92.44 531 ILE A O 1
ATOM 4235 N N . PRO A 1 532 ? -10.463 -18.905 -11.533 1.00 82.75 532 PRO A N 1
ATOM 4236 C CA . PRO A 1 532 ? -10.488 -18.928 -12.988 1.00 82.75 532 PRO A CA 1
ATOM 4237 C C . PRO A 1 532 ? -11.903 -18.816 -13.566 1.00 82.75 532 PRO A C 1
ATOM 4239 O O . PRO A 1 532 ? -12.870 -19.355 -13.032 1.00 82.75 532 PRO A O 1
ATOM 4242 N N . SER A 1 533 ? -12.001 -18.124 -14.696 1.00 77.25 533 SER A N 1
ATOM 4243 C CA . SER A 1 533 ? -13.237 -17.967 -15.456 1.00 77.25 533 SER A CA 1
ATOM 4244 C C . SER A 1 533 ? -13.786 -19.318 -15.940 1.00 77.25 533 SER A C 1
ATOM 4246 O O . SER A 1 533 ? -13.017 -20.184 -16.353 1.00 77.25 533 SER A O 1
ATOM 4248 N N . GLY A 1 534 ? -15.115 -19.458 -15.981 1.00 75.56 534 GLY A N 1
ATOM 4249 C CA . GLY A 1 534 ? -15.811 -20.678 -16.412 1.00 75.56 534 GLY A CA 1
ATOM 4250 C C . GLY A 1 534 ? -16.493 -21.423 -15.259 1.00 75.56 534 GLY A C 1
ATOM 4251 O O . GLY A 1 534 ? -16.604 -20.894 -14.153 1.00 75.56 534 GLY A O 1
ATOM 4252 N N . GLY A 1 535 ? -16.976 -22.636 -15.539 1.00 81.44 535 GLY A N 1
ATOM 4253 C CA . GLY A 1 535 ? -17.671 -23.485 -14.565 1.00 81.44 535 GLY A CA 1
ATOM 4254 C C . GLY A 1 535 ? -19.139 -23.101 -14.306 1.00 81.44 535 GLY A C 1
ATOM 4255 O O . GLY A 1 535 ? -19.656 -22.168 -14.925 1.00 81.44 535 GLY A O 1
ATOM 4256 N N . PRO A 1 536 ? -19.830 -23.845 -13.421 1.00 83.81 536 PRO A N 1
ATOM 4257 C CA . PRO A 1 536 ? -21.182 -23.510 -12.974 1.00 83.81 536 PRO A CA 1
ATOM 4258 C C . PRO A 1 536 ? -21.207 -22.209 -12.151 1.00 83.81 536 PRO A C 1
ATOM 4260 O O . PRO A 1 536 ? -20.160 -21.678 -11.766 1.00 83.81 536 PRO A O 1
ATOM 4263 N N . LEU A 1 537 ? -22.414 -21.709 -11.862 1.00 87.19 537 LEU A N 1
ATOM 4264 C CA . LEU A 1 537 ? -22.606 -20.609 -10.909 1.00 87.19 537 LEU A CA 1
ATOM 4265 C C . LEU A 1 537 ? -21.913 -20.950 -9.587 1.00 87.19 537 LEU A C 1
ATOM 4267 O O . LEU A 1 537 ? -22.022 -22.081 -9.118 1.00 87.19 537 LEU A O 1
ATOM 4271 N N . LEU A 1 538 ? -21.208 -19.976 -9.005 1.00 91.56 538 LEU A N 1
ATOM 4272 C CA . LEU A 1 538 ? -20.479 -20.139 -7.741 1.00 91.56 538 LEU A CA 1
ATOM 4273 C C . LEU A 1 538 ? -19.409 -21.250 -7.763 1.00 91.56 538 LEU A C 1
ATOM 4275 O O . LEU A 1 538 ? -19.108 -21.854 -6.736 1.00 91.56 538 LEU A O 1
ATOM 4279 N N . HIS A 1 539 ? -18.797 -21.523 -8.922 1.00 90.94 539 HIS A N 1
ATOM 4280 C CA . HIS A 1 539 ? -17.685 -22.474 -9.007 1.00 90.94 539 HIS A CA 1
ATOM 4281 C C . HIS A 1 539 ? -16.573 -22.150 -7.995 1.00 90.94 539 HIS A C 1
ATOM 4283 O O . HIS A 1 539 ? -16.085 -21.023 -7.929 1.00 90.94 539 HIS A O 1
ATOM 4289 N N . GLY A 1 540 ? -16.147 -23.164 -7.240 1.00 90.31 540 GLY A N 1
ATOM 4290 C CA . GLY A 1 540 ? -15.150 -23.027 -6.178 1.00 90.31 540 GLY A CA 1
ATOM 4291 C C . GLY A 1 540 ? -15.726 -22.616 -4.819 1.00 90.31 540 GLY A C 1
ATOM 4292 O O . GLY A 1 540 ? -14.967 -22.536 -3.856 1.00 90.31 540 GLY A O 1
ATOM 4293 N N . LEU A 1 541 ? -17.040 -22.385 -4.715 1.00 95.19 541 LEU A N 1
ATOM 4294 C CA . LEU A 1 541 ? -17.731 -22.291 -3.433 1.00 95.19 541 LEU A CA 1
ATOM 4295 C C . LEU A 1 541 ? -17.915 -23.691 -2.829 1.00 95.19 541 LEU A C 1
ATOM 4297 O O . LEU A 1 541 ? -18.221 -24.658 -3.526 1.00 95.19 541 LEU A O 1
ATOM 4301 N N . ASP A 1 542 ? -17.761 -23.791 -1.514 1.00 93.00 542 ASP A N 1
ATOM 4302 C CA . ASP A 1 542 ? -18.057 -24.986 -0.731 1.00 93.00 542 ASP A CA 1
ATOM 4303 C C . ASP A 1 542 ? -18.600 -24.600 0.657 1.00 93.00 542 ASP A C 1
ATOM 4305 O O . ASP A 1 542 ? -18.723 -23.420 0.997 1.00 93.00 542 ASP A O 1
ATOM 4309 N N . ASN A 1 543 ? -18.922 -25.598 1.479 1.00 90.75 543 ASN A N 1
ATOM 4310 C CA . ASN A 1 543 ? -19.462 -25.390 2.825 1.00 90.75 543 ASN A CA 1
ATOM 4311 C C . ASN A 1 543 ? -18.439 -24.842 3.847 1.00 90.75 543 ASN A C 1
ATOM 4313 O O . ASN A 1 543 ? -18.780 -24.656 5.016 1.00 90.75 543 ASN A O 1
ATOM 4317 N N . THR A 1 544 ? -17.187 -24.594 3.442 1.00 92.25 544 THR A N 1
ATOM 4318 C CA . THR A 1 544 ? -16.161 -23.959 4.283 1.00 92.25 544 THR A CA 1
ATOM 4319 C C . THR A 1 544 ? -16.230 -22.433 4.240 1.00 92.25 544 THR A C 1
ATOM 4321 O O . THR A 1 544 ? -15.597 -21.771 5.066 1.00 92.25 544 THR A O 1
ATOM 4324 N N . PHE A 1 545 ? -17.014 -21.863 3.321 1.00 95.94 545 PHE A N 1
ATOM 4325 C CA . PHE A 1 545 ? -17.253 -20.427 3.236 1.00 95.94 545 PHE A CA 1
ATOM 4326 C C . PHE A 1 545 ? -18.328 -19.966 4.223 1.00 95.94 545 PHE A C 1
ATOM 4328 O O . PHE A 1 545 ? -19.367 -20.594 4.397 1.00 95.94 545 PHE A O 1
ATOM 4335 N N . ALA A 1 546 ? -18.086 -18.817 4.851 1.00 95.88 546 ALA A N 1
ATOM 4336 C CA . ALA A 1 546 ? -18.996 -18.206 5.815 1.00 95.88 546 ALA A CA 1
ATOM 4337 C C . ALA A 1 546 ? -20.070 -17.319 5.157 1.00 95.88 546 ALA A C 1
ATOM 4339 O O . ALA A 1 546 ? -21.054 -16.962 5.802 1.00 95.88 546 ALA A O 1
ATOM 4340 N N . GLY A 1 547 ? -19.894 -16.944 3.888 1.00 97.62 547 GLY A N 1
ATOM 4341 C CA . GLY A 1 547 ? -20.863 -16.130 3.165 1.00 97.62 547 GLY A CA 1
ATOM 4342 C C . GLY A 1 547 ? -20.427 -15.765 1.749 1.00 97.62 547 GLY A C 1
ATOM 4343 O O . GLY A 1 547 ? -19.238 -15.791 1.418 1.00 97.62 547 GLY A O 1
ATOM 4344 N N . VAL A 1 548 ? -21.412 -15.380 0.941 1.00 98.56 548 VAL A N 1
ATOM 4345 C CA . VAL A 1 548 ? -21.245 -14.876 -0.427 1.00 98.56 548 VAL A CA 1
ATOM 4346 C C . VAL A 1 548 ? -21.634 -13.398 -0.493 1.00 98.56 548 VAL A C 1
ATOM 4348 O O . VAL A 1 548 ? -22.680 -12.995 0.021 1.00 98.56 548 VAL A O 1
ATOM 4351 N N . LEU A 1 549 ? -20.808 -12.589 -1.148 1.00 98.75 549 LEU A N 1
ATOM 4352 C CA . LEU A 1 549 ? -21.092 -11.206 -1.504 1.00 98.75 549 LEU A CA 1
ATOM 4353 C C . LEU A 1 549 ? -21.347 -11.142 -3.015 1.00 98.75 549 LEU A C 1
ATOM 4355 O O . LEU A 1 549 ? -20.520 -11.603 -3.799 1.00 98.75 549 LEU A O 1
ATOM 4359 N N . LEU A 1 550 ? -22.474 -10.564 -3.421 1.00 98.69 550 LEU A N 1
ATOM 4360 C CA . LEU A 1 550 ? -22.808 -10.321 -4.826 1.00 98.69 550 LEU A CA 1
ATOM 4361 C C . LEU A 1 550 ? -22.455 -8.869 -5.164 1.00 98.69 550 LEU A C 1
ATOM 4363 O O . LEU A 1 550 ? -23.142 -7.947 -4.720 1.00 98.69 550 LEU A O 1
ATOM 4367 N N . VAL A 1 551 ? -21.360 -8.646 -5.888 1.00 98.62 551 VAL A N 1
ATOM 4368 C CA . VAL A 1 551 ? -20.826 -7.305 -6.170 1.00 98.62 551 VAL A CA 1
ATOM 4369 C C . VAL A 1 551 ? -21.065 -6.930 -7.627 1.00 98.62 551 VAL A C 1
ATOM 4371 O O . VAL A 1 551 ? -20.689 -7.665 -8.533 1.00 98.62 551 VAL A O 1
ATOM 4374 N N . GLY A 1 552 ? -21.667 -5.763 -7.855 1.00 97.56 552 GLY A N 1
ATOM 4375 C CA . GLY A 1 552 ? -21.948 -5.276 -9.205 1.00 97.56 552 GLY A CA 1
ATOM 4376 C C . GLY A 1 552 ? -23.161 -5.939 -9.861 1.00 97.56 552 GLY A C 1
ATOM 4377 O O . GLY A 1 552 ? -23.238 -5.972 -11.081 1.00 97.56 552 GLY A O 1
ATOM 4378 N N . PHE A 1 553 ? -24.123 -6.421 -9.074 1.00 97.94 553 PHE A N 1
ATOM 4379 C CA . PHE A 1 553 ? -25.329 -7.095 -9.567 1.00 97.94 553 PHE A CA 1
ATOM 4380 C C . PHE A 1 553 ? -26.445 -6.110 -9.958 1.00 97.94 553 PHE A C 1
ATOM 4382 O O . PHE A 1 553 ? -26.461 -4.937 -9.564 1.00 97.94 553 PHE A O 1
ATOM 4389 N N . HIS A 1 554 ? -27.446 -6.599 -10.690 1.00 97.50 554 HIS A N 1
ATOM 4390 C CA . HIS A 1 554 ? -28.637 -5.841 -11.088 1.00 97.50 554 HIS A CA 1
ATOM 4391 C C . HIS A 1 554 ? -29.943 -6.564 -10.723 1.00 97.50 554 HIS A C 1
ATOM 4393 O O . HIS A 1 554 ? -29.963 -7.754 -10.421 1.00 97.50 554 HIS A O 1
ATOM 4399 N N . ALA A 1 555 ? -31.052 -5.821 -10.751 1.00 97.56 555 ALA A N 1
ATOM 4400 C CA . ALA A 1 555 ? -32.377 -6.364 -10.461 1.00 97.56 555 ALA A CA 1
ATOM 4401 C C . ALA A 1 555 ? -32.924 -7.221 -11.620 1.00 97.56 555 ALA A C 1
ATOM 4403 O O . ALA A 1 555 ? -32.493 -7.076 -12.772 1.00 97.56 555 ALA A O 1
ATOM 4404 N N . ARG A 1 556 ? -33.912 -8.070 -11.321 1.00 96.88 556 ARG A N 1
ATOM 4405 C CA . ARG A 1 556 ? -34.628 -8.924 -12.284 1.00 96.88 556 ARG A CA 1
ATOM 4406 C C . ARG A 1 556 ? -35.361 -8.139 -13.376 1.00 96.88 556 ARG A C 1
ATOM 4408 O O . ARG A 1 556 ? -35.701 -6.968 -13.205 1.00 96.88 556 ARG A O 1
ATOM 4415 N N . GLU A 1 557 ? -35.677 -8.800 -14.491 1.00 96.00 557 GLU A N 1
ATOM 4416 C CA . GLU A 1 557 ? -36.493 -8.210 -15.561 1.00 96.00 557 GLU A CA 1
ATOM 4417 C C . GLU A 1 557 ? -37.858 -7.767 -15.018 1.00 96.00 557 GLU A C 1
ATOM 4419 O O . GLU A 1 557 ? -38.564 -8.531 -14.362 1.00 96.00 557 GLU A O 1
ATOM 4424 N N . GLY A 1 558 ? -38.248 -6.530 -15.332 1.00 92.56 558 GLY A N 1
ATOM 4425 C CA . GLY A 1 558 ? -39.508 -5.953 -14.865 1.00 92.56 558 GLY A CA 1
ATOM 4426 C C . GLY A 1 558 ? -39.472 -5.381 -13.446 1.00 92.56 558 GLY A C 1
ATOM 4427 O O . GLY A 1 558 ? -40.494 -4.855 -13.009 1.00 92.56 558 GLY A O 1
ATOM 4428 N N . ALA A 1 559 ? -38.332 -5.424 -12.746 1.00 95.00 559 ALA A N 1
ATOM 4429 C CA . ALA A 1 559 ? -38.199 -4.796 -11.436 1.00 95.00 559 ALA A CA 1
ATOM 4430 C C . ALA A 1 559 ? -38.424 -3.270 -11.525 1.00 95.00 559 ALA A C 1
ATOM 4432 O O . ALA A 1 559 ? -37.741 -2.585 -12.298 1.00 95.00 559 ALA A O 1
ATOM 4433 N N . PRO A 1 560 ? -39.346 -2.699 -10.728 1.00 91.94 560 PRO A N 1
ATOM 4434 C CA . PRO A 1 560 ? -39.672 -1.281 -10.802 1.00 91.94 560 PRO A CA 1
ATOM 4435 C C . PRO A 1 560 ? -38.499 -0.422 -10.323 1.00 91.94 560 PRO A C 1
ATOM 4437 O O . PRO A 1 560 ? -37.800 -0.790 -9.373 1.00 91.94 560 PRO A O 1
ATOM 4440 N N . ARG A 1 561 ? -38.315 0.749 -10.952 1.00 92.56 561 ARG A N 1
ATOM 4441 C CA . ARG A 1 561 ? -37.274 1.741 -10.611 1.00 92.56 561 ARG A CA 1
ATOM 4442 C C . ARG A 1 561 ? -35.895 1.098 -10.425 1.00 92.56 561 ARG A C 1
ATOM 4444 O O . ARG A 1 561 ? -35.305 1.171 -9.349 1.00 92.56 561 ARG A O 1
ATOM 4451 N N . SER A 1 562 ? -35.431 0.409 -11.461 1.00 96.31 562 SER A N 1
ATOM 4452 C CA . SER A 1 562 ? -34.161 -0.320 -11.464 1.00 96.31 562 SER A CA 1
ATOM 4453 C C . SER A 1 562 ? -33.315 0.086 -12.666 1.00 96.31 562 SER A C 1
ATOM 4455 O O . SER A 1 562 ? -33.848 0.369 -13.737 1.00 96.31 562 SER A O 1
ATOM 4457 N N . VAL A 1 563 ? -31.993 0.095 -12.496 1.00 96.69 563 VAL A N 1
ATOM 4458 C CA . VAL A 1 563 ? -31.034 0.385 -13.572 1.00 96.69 563 VAL A CA 1
ATOM 4459 C C . VAL A 1 563 ? -30.614 -0.933 -14.224 1.00 96.69 563 VAL A C 1
ATOM 4461 O O . VAL A 1 563 ? -30.185 -1.842 -13.519 1.00 96.69 563 VAL A O 1
ATOM 4464 N N . LEU A 1 564 ? -30.739 -1.021 -15.554 1.00 95.56 564 LEU A N 1
ATOM 4465 C CA . LEU A 1 564 ? -30.447 -2.221 -16.362 1.00 95.56 564 LEU A CA 1
ATOM 4466 C C . LEU A 1 564 ? -31.148 -3.526 -15.894 1.00 95.56 564 LEU A C 1
ATOM 4468 O O . LEU A 1 564 ? -30.513 -4.583 -15.897 1.00 95.56 564 LEU A O 1
ATOM 4472 N N . PRO A 1 565 ? -32.441 -3.502 -15.498 1.00 96.19 565 PRO A N 1
ATOM 4473 C CA . PRO A 1 565 ? -33.116 -4.698 -15.011 1.00 96.19 565 PRO A CA 1
ATOM 4474 C C . PRO A 1 565 ? -33.282 -5.718 -16.134 1.00 96.19 565 PRO A C 1
ATOM 4476 O O . PRO A 1 565 ? -33.834 -5.402 -17.190 1.00 96.19 565 PRO A O 1
ATOM 4479 N N . HIS A 1 566 ? -32.826 -6.940 -15.892 1.00 95.00 566 HIS A N 1
ATOM 4480 C CA . HIS A 1 566 ? -33.015 -8.072 -16.789 1.00 95.00 566 HIS A CA 1
ATOM 4481 C C . HIS A 1 566 ? -32.764 -9.390 -16.044 1.00 95.00 566 HIS A C 1
ATOM 4483 O O . HIS A 1 566 ? -32.493 -9.410 -14.845 1.00 95.00 566 HIS A O 1
ATOM 4489 N N . THR A 1 567 ? -32.902 -10.525 -16.725 1.00 94.00 567 THR A N 1
ATOM 4490 C CA . THR A 1 567 ? -32.581 -11.839 -16.146 1.00 94.00 567 THR A CA 1
ATOM 4491 C C . THR A 1 567 ? -31.924 -12.714 -17.205 1.00 94.00 567 THR A C 1
ATOM 4493 O O . THR A 1 567 ? -32.562 -13.061 -18.204 1.00 94.00 567 THR A O 1
ATOM 4496 N N . TRP A 1 568 ? -30.638 -13.026 -17.031 1.00 88.81 568 TRP A N 1
ATOM 4497 C CA . TRP A 1 568 ? -29.720 -13.750 -17.925 1.00 88.81 568 TRP A CA 1
ATOM 4498 C C . TRP A 1 568 ? -29.463 -13.112 -19.293 1.00 88.81 568 TRP A C 1
ATOM 4500 O O . TRP A 1 568 ? -28.389 -13.249 -19.872 1.00 88.81 568 TRP A O 1
ATOM 4510 N N . SER A 1 569 ? -30.472 -12.491 -19.901 1.00 84.38 569 SER A N 1
ATOM 4511 C CA . SER A 1 569 ? -30.363 -11.891 -21.223 1.00 84.38 569 SER A CA 1
ATOM 4512 C C . SER A 1 569 ? -31.335 -10.732 -21.396 1.00 84.38 569 SER A C 1
ATOM 4514 O O . SER A 1 569 ? -32.535 -10.931 -21.605 1.00 84.38 569 SER A O 1
ATOM 4516 N N . SER A 1 570 ? -30.784 -9.520 -21.436 1.00 80.06 570 SER A N 1
ATOM 4517 C CA . SER A 1 570 ? -31.521 -8.291 -21.750 1.00 80.06 570 SER A CA 1
ATOM 4518 C C . SER A 1 570 ? -32.136 -8.290 -23.155 1.00 80.06 570 SER A C 1
ATOM 4520 O O . SER A 1 570 ? -33.188 -7.699 -23.381 1.00 80.06 570 SER A O 1
ATOM 4522 N N . GLY A 1 571 ? -31.523 -9.001 -24.110 1.00 79.44 571 GLY A N 1
ATOM 4523 C CA . GLY A 1 571 ? -32.028 -9.094 -25.486 1.00 79.44 571 GLY A CA 1
ATOM 4524 C C . GLY A 1 571 ? -33.262 -9.988 -25.634 1.00 79.44 571 GLY A C 1
ATOM 4525 O O . GLY A 1 571 ? -34.107 -9.725 -26.483 1.00 79.44 571 GLY A O 1
ATOM 4526 N N . ARG A 1 572 ? -33.379 -11.036 -24.805 1.00 82.00 572 ARG A N 1
ATOM 4527 C CA . ARG A 1 572 ? -34.493 -12.002 -24.872 1.00 82.00 572 ARG A CA 1
ATOM 4528 C C . ARG A 1 572 ? -35.642 -11.683 -23.911 1.00 82.00 572 ARG A C 1
ATOM 4530 O O . ARG A 1 572 ? -36.657 -12.371 -23.981 1.00 82.00 572 ARG A O 1
ATOM 4537 N N . ARG A 1 573 ? -35.484 -10.658 -23.056 1.00 85.94 573 ARG A N 1
ATOM 4538 C CA . ARG A 1 573 ? -36.483 -10.176 -22.081 1.00 85.94 573 ARG A CA 1
ATOM 4539 C C . ARG A 1 573 ? -37.101 -11.329 -21.292 1.00 85.94 573 ARG A C 1
ATOM 4541 O O . ARG A 1 573 ? -38.261 -11.684 -21.493 1.00 85.94 573 ARG A O 1
ATOM 4548 N N . ARG A 1 574 ? -36.282 -11.966 -20.454 1.00 91.69 574 ARG A N 1
ATOM 4549 C CA . ARG A 1 574 ? -36.680 -13.166 -19.714 1.00 91.69 574 ARG A CA 1
ATOM 4550 C C . ARG A 1 574 ? -37.264 -12.788 -18.362 1.00 91.69 574 ARG A C 1
ATOM 4552 O O . ARG A 1 574 ? -36.571 -12.152 -17.580 1.00 91.69 574 ARG A O 1
ATOM 4559 N N . ARG A 1 575 ? -38.480 -13.233 -18.052 1.00 95.06 575 ARG A N 1
ATOM 4560 C CA . ARG A 1 575 ? -39.030 -13.178 -16.688 1.00 95.06 575 ARG A CA 1
ATOM 4561 C C . ARG A 1 575 ? -39.064 -14.582 -16.110 1.00 95.06 575 ARG A C 1
ATOM 4563 O O . ARG A 1 575 ? -39.711 -15.455 -16.685 1.00 95.06 575 ARG A O 1
ATOM 4570 N N . TYR A 1 576 ? -38.363 -14.789 -15.000 1.00 94.75 576 TYR A N 1
ATOM 4571 C CA . TYR A 1 576 ? -38.373 -16.056 -14.277 1.00 94.75 576 TYR A CA 1
ATOM 4572 C C . TYR A 1 576 ? -39.317 -15.982 -13.082 1.00 94.75 576 TYR A C 1
ATOM 4574 O O . TYR A 1 576 ? -39.447 -14.945 -12.426 1.00 94.75 576 TYR A O 1
ATOM 4582 N N . ARG A 1 577 ? -39.946 -17.114 -12.775 1.00 96.19 577 ARG A N 1
ATOM 4583 C CA . ARG A 1 577 ? -40.613 -17.354 -11.500 1.00 96.19 577 ARG A CA 1
ATOM 4584 C C . ARG A 1 577 ? -40.137 -18.673 -10.915 1.00 96.19 577 ARG A C 1
ATOM 4586 O O . ARG A 1 577 ? -40.076 -19.661 -11.640 1.00 96.19 577 ARG A O 1
ATOM 4593 N N . PHE A 1 578 ? -39.834 -18.683 -9.622 1.00 95.19 578 PHE A N 1
ATOM 4594 C CA . PHE A 1 578 ? -39.560 -19.893 -8.848 1.00 95.19 578 PHE A CA 1
ATOM 4595 C C . PHE A 1 578 ? -40.717 -20.100 -7.867 1.00 95.19 578 PHE A C 1
ATOM 4597 O O . PHE A 1 578 ? -40.960 -19.245 -7.017 1.00 95.19 578 PHE A O 1
ATOM 4604 N N . ASN A 1 579 ? -41.466 -21.196 -8.018 1.00 94.75 579 ASN A N 1
ATOM 4605 C CA . ASN A 1 579 ? -42.718 -21.475 -7.302 1.00 94.75 579 ASN A CA 1
ATOM 4606 C C . ASN A 1 579 ? -43.701 -20.289 -7.361 1.00 94.75 579 ASN A C 1
ATOM 4608 O O . ASN A 1 579 ? -44.196 -19.814 -6.343 1.00 94.75 579 ASN A O 1
ATOM 4612 N N . GLY A 1 580 ? -43.919 -19.749 -8.565 1.00 94.38 580 GLY A N 1
ATOM 4613 C CA . GLY A 1 580 ? -44.818 -18.612 -8.802 1.00 94.38 580 GLY A CA 1
ATOM 4614 C C . GLY A 1 580 ? -44.268 -17.235 -8.404 1.00 94.38 580 GLY A C 1
ATOM 4615 O O . GLY A 1 580 ? -44.796 -16.221 -8.858 1.00 94.38 580 GLY A O 1
ATOM 4616 N N . ARG A 1 581 ? -43.174 -17.161 -7.639 1.00 95.38 581 ARG A N 1
ATOM 4617 C CA . ARG A 1 581 ? -42.563 -15.899 -7.202 1.00 95.38 581 ARG A CA 1
ATOM 4618 C C . ARG A 1 581 ? -41.575 -15.359 -8.232 1.00 95.38 581 ARG A C 1
ATOM 4620 O O . ARG A 1 581 ? -40.675 -16.085 -8.642 1.00 95.38 581 ARG A O 1
ATOM 4627 N N . GLU A 1 582 ? -41.696 -14.084 -8.613 1.00 95.81 582 GLU A N 1
ATOM 4628 C CA . GLU A 1 582 ? -40.761 -13.449 -9.553 1.00 95.81 582 GLU A CA 1
ATOM 4629 C C . GLU A 1 582 ? -39.313 -13.464 -9.051 1.00 95.81 582 GLU A C 1
ATOM 4631 O O . GLU A 1 582 ? -39.022 -13.085 -7.913 1.00 95.81 582 GLU A O 1
ATOM 4636 N N . ALA A 1 583 ? -38.405 -13.870 -9.934 1.00 95.00 583 ALA A N 1
ATOM 4637 C CA . ALA A 1 583 ? -37.014 -14.140 -9.615 1.00 95.00 583 ALA A CA 1
ATOM 4638 C C . ALA A 1 583 ? -36.072 -13.594 -10.694 1.00 95.00 583 ALA A C 1
ATOM 4640 O O . ALA A 1 583 ? -36.396 -13.598 -11.883 1.00 95.00 583 ALA A O 1
ATOM 4641 N N . GLY A 1 584 ? -34.889 -13.162 -10.261 1.00 94.56 584 GLY A N 1
ATOM 4642 C CA . GLY A 1 584 ? -33.752 -12.853 -11.120 1.00 94.56 584 GLY A CA 1
ATOM 4643 C C . GLY A 1 584 ? -32.529 -13.699 -10.789 1.00 94.56 584 GLY A C 1
ATOM 4644 O O . GLY A 1 584 ? -32.606 -14.729 -10.115 1.00 94.56 584 GLY A O 1
ATOM 4645 N N . GLU A 1 585 ? -31.374 -13.219 -11.234 1.00 95.38 585 GLU A N 1
ATOM 4646 C CA . GLU A 1 585 ? -30.087 -13.865 -10.977 1.00 95.38 585 GLU A CA 1
ATOM 4647 C C . GLU A 1 585 ? -29.768 -13.900 -9.481 1.00 95.38 585 GLU A C 1
ATOM 4649 O O . GLU A 1 585 ? -29.355 -14.942 -8.988 1.00 95.38 585 GLU A O 1
ATOM 4654 N N . LEU A 1 586 ? -30.082 -12.841 -8.721 1.00 96.88 586 LEU A N 1
ATOM 4655 C CA . LEU A 1 586 ? -29.925 -12.831 -7.259 1.00 96.88 586 LEU A CA 1
ATOM 4656 C C . LEU A 1 586 ? -30.561 -14.061 -6.597 1.00 96.88 586 LEU A C 1
ATOM 4658 O O . LEU A 1 586 ? -29.927 -14.718 -5.771 1.00 96.88 586 LEU A O 1
ATOM 4662 N N . ALA A 1 587 ? -31.801 -14.385 -6.970 1.00 96.62 587 ALA A N 1
ATOM 4663 C CA . ALA A 1 587 ? -32.513 -15.529 -6.412 1.00 96.62 587 ALA A CA 1
ATOM 4664 C C . ALA A 1 587 ? -31.855 -16.850 -6.832 1.00 96.62 587 ALA A C 1
ATOM 4666 O O . ALA A 1 587 ? -31.723 -17.758 -6.014 1.00 96.62 587 ALA A O 1
ATOM 4667 N N . ALA A 1 588 ? -31.384 -16.947 -8.080 1.00 95.88 588 ALA A N 1
ATOM 4668 C CA . ALA A 1 588 ? -30.676 -18.128 -8.559 1.00 95.88 588 ALA A CA 1
ATOM 4669 C C . ALA A 1 588 ? -29.359 -18.362 -7.796 1.00 95.88 588 ALA A C 1
ATOM 4671 O O . ALA A 1 588 ? -29.111 -19.474 -7.334 1.00 95.88 588 ALA A O 1
ATOM 4672 N N . TYR A 1 589 ? -28.555 -17.314 -7.592 1.00 97.31 589 TYR A N 1
ATOM 4673 C CA . TYR A 1 589 ? -27.332 -17.375 -6.783 1.00 97.31 589 TYR A CA 1
ATOM 4674 C C . TYR A 1 589 ? -27.625 -17.753 -5.331 1.00 97.31 589 TYR A C 1
ATOM 4676 O O . TYR A 1 589 ? -26.911 -18.574 -4.761 1.00 97.31 589 TYR A O 1
ATOM 4684 N N . ALA A 1 590 ? -28.684 -17.198 -4.737 1.00 97.19 590 ALA A N 1
ATOM 4685 C CA . ALA A 1 590 ? -29.076 -17.526 -3.372 1.00 97.19 590 ALA A CA 1
ATOM 4686 C C . ALA A 1 590 ? -29.503 -18.992 -3.216 1.00 97.19 590 ALA A C 1
ATOM 4688 O O . ALA A 1 590 ? -29.087 -19.640 -2.257 1.00 97.19 590 ALA A O 1
ATOM 4689 N N . ILE A 1 591 ? -30.282 -19.521 -4.168 1.00 96.62 591 ILE A N 1
ATOM 4690 C CA . ILE A 1 591 ? -30.686 -20.933 -4.197 1.00 96.62 591 ILE A CA 1
ATOM 4691 C C . ILE A 1 591 ? -29.453 -21.829 -4.332 1.00 96.62 591 ILE A C 1
ATOM 4693 O O . ILE A 1 591 ? -29.294 -22.734 -3.524 1.00 96.62 591 ILE A O 1
ATOM 4697 N N . VAL A 1 592 ? -28.549 -21.573 -5.287 1.00 96.06 592 VAL A N 1
ATOM 4698 C CA . VAL A 1 592 ? -27.325 -22.386 -5.452 1.00 96.06 592 VAL A CA 1
ATOM 4699 C C . VAL A 1 592 ? -26.456 -22.327 -4.192 1.00 96.06 592 VAL A C 1
ATOM 4701 O O . VAL A 1 592 ? -26.101 -23.367 -3.641 1.00 96.06 592 VAL A O 1
ATOM 4704 N N . ALA A 1 593 ? -26.176 -21.130 -3.665 1.00 96.94 593 ALA A N 1
ATOM 4705 C CA . ALA A 1 593 ? -25.367 -20.965 -2.457 1.00 96.94 593 ALA A CA 1
ATOM 4706 C C . ALA A 1 593 ? -25.957 -21.723 -1.255 1.00 96.94 593 ALA A C 1
ATOM 4708 O O . ALA A 1 593 ? -25.236 -22.416 -0.533 1.00 96.94 593 ALA A O 1
ATOM 4709 N N . GLY A 1 594 ? -27.271 -21.628 -1.037 1.00 96.50 594 GLY A N 1
ATOM 4710 C CA . GLY A 1 594 ? -27.905 -22.218 0.135 1.00 96.50 594 GLY A CA 1
ATOM 4711 C C . GLY A 1 594 ? -28.250 -23.701 0.005 1.00 96.50 594 GLY A C 1
ATOM 4712 O O . GLY A 1 594 ? -28.064 -24.441 0.980 1.00 96.50 594 GLY A O 1
ATOM 4713 N N . ASN A 1 595 ? -28.731 -24.153 -1.156 1.00 95.06 595 ASN A N 1
ATOM 4714 C CA . ASN A 1 595 ? -29.080 -25.554 -1.398 1.00 95.06 595 ASN A CA 1
ATOM 4715 C C . ASN A 1 595 ? -27.842 -26.433 -1.615 1.00 95.06 595 ASN A C 1
ATOM 4717 O O . ASN A 1 595 ? -27.765 -27.480 -0.975 1.00 95.06 595 ASN A O 1
ATOM 4721 N N . ASP A 1 596 ? -26.876 -26.008 -2.434 1.00 94.06 596 ASP A N 1
ATOM 4722 C CA . ASP A 1 596 ? -25.744 -26.868 -2.817 1.00 94.06 596 ASP A CA 1
ATOM 4723 C C . ASP A 1 596 ? -24.575 -26.765 -1.833 1.00 94.06 596 ASP A C 1
ATOM 4725 O O . ASP A 1 596 ? -23.875 -27.747 -1.588 1.00 94.06 596 ASP A O 1
ATOM 4729 N N . HIS A 1 597 ? -24.379 -25.589 -1.228 1.00 95.06 597 HIS A N 1
ATOM 4730 C CA . HIS A 1 597 ? -23.213 -25.327 -0.376 1.00 95.06 597 HIS A CA 1
ATOM 4731 C C . HIS A 1 597 ? -23.568 -25.023 1.082 1.00 95.06 597 HIS A C 1
ATOM 4733 O O . HIS A 1 597 ? -22.702 -25.089 1.951 1.00 95.06 597 HIS A O 1
ATOM 4739 N N . GLY A 1 598 ? -24.832 -24.712 1.388 1.00 95.25 598 GLY A N 1
ATOM 4740 C CA . GLY A 1 598 ? -25.229 -24.306 2.737 1.00 95.25 598 GLY A CA 1
ATOM 4741 C C . GLY A 1 598 ? -24.615 -22.974 3.174 1.00 95.25 598 GLY A C 1
ATOM 4742 O O . GLY A 1 598 ? -24.385 -22.784 4.365 1.00 95.25 598 GLY A O 1
ATOM 4743 N N . VAL A 1 599 ? -24.361 -22.059 2.234 1.00 97.75 599 VAL A N 1
ATOM 4744 C CA . VAL A 1 599 ? -23.723 -20.757 2.479 1.00 97.75 599 VAL A CA 1
ATOM 4745 C C . VAL A 1 599 ? -24.732 -19.623 2.241 1.00 97.75 599 VAL A C 1
ATOM 4747 O O . VAL A 1 599 ? -25.441 -19.642 1.233 1.00 97.75 599 VAL A O 1
ATOM 4750 N N . PRO A 1 600 ? -24.844 -18.622 3.136 1.00 97.75 600 PRO A N 1
ATOM 4751 C CA . PRO A 1 600 ? -25.752 -17.496 2.937 1.00 97.75 600 PRO A CA 1
ATOM 4752 C C . PRO A 1 600 ? -25.183 -16.435 1.987 1.00 97.75 600 PRO A C 1
ATOM 4754 O O . PRO A 1 600 ? -23.980 -16.168 1.971 1.00 97.75 600 PRO A O 1
ATOM 4757 N N . ILE A 1 601 ? -26.071 -15.742 1.269 1.00 98.38 601 ILE A N 1
ATOM 4758 C CA . ILE A 1 601 ? -25.744 -14.436 0.686 1.00 98.38 601 ILE A CA 1
ATOM 4759 C C . ILE A 1 601 ? -25.749 -13.410 1.824 1.00 98.38 601 ILE A C 1
ATOM 4761 O O . ILE A 1 601 ? -26.773 -13.213 2.477 1.00 98.38 601 ILE A O 1
ATOM 4765 N N . VAL A 1 602 ? -24.609 -12.769 2.080 1.00 98.38 602 VAL A N 1
ATOM 4766 C CA . VAL A 1 602 ? -24.441 -11.818 3.194 1.00 98.38 602 VAL A CA 1
ATOM 4767 C C . VAL A 1 602 ? -24.491 -10.364 2.749 1.00 98.38 602 VAL A C 1
ATOM 4769 O O . VAL A 1 602 ? -24.843 -9.488 3.542 1.00 98.38 602 VAL A O 1
ATOM 4772 N N . MET A 1 603 ? -24.180 -10.107 1.479 1.00 98.69 603 MET A N 1
ATOM 4773 C CA . MET A 1 603 ? -24.184 -8.766 0.914 1.00 98.69 603 MET A CA 1
ATOM 4774 C C . MET A 1 603 ? -24.567 -8.759 -0.557 1.00 98.69 603 MET A C 1
ATOM 4776 O O . MET A 1 603 ? -24.196 -9.666 -1.301 1.00 98.69 603 MET A O 1
ATOM 4780 N N . VAL A 1 604 ? -25.219 -7.677 -0.978 1.00 98.69 604 VAL A N 1
ATOM 4781 C CA . VAL A 1 604 ? -25.411 -7.331 -2.388 1.00 98.69 604 VAL A CA 1
ATOM 4782 C C . VAL A 1 604 ? -25.020 -5.875 -2.658 1.00 98.69 604 VAL A C 1
ATOM 4784 O O . VAL A 1 604 ? -25.258 -4.999 -1.817 1.00 98.69 604 VAL A O 1
ATOM 4787 N N . THR A 1 605 ? -24.454 -5.598 -3.834 1.00 98.44 605 THR A N 1
ATOM 4788 C CA . THR A 1 605 ? -24.219 -4.232 -4.330 1.00 98.44 605 THR A CA 1
ATOM 4789 C C . THR A 1 605 ? -24.750 -4.049 -5.745 1.00 98.44 605 THR A C 1
ATOM 4791 O O . THR A 1 605 ? -24.603 -4.930 -6.591 1.00 98.44 605 THR A O 1
ATOM 4794 N N . GLY A 1 606 ? -25.377 -2.899 -5.997 1.00 97.88 606 GLY A N 1
ATOM 4795 C CA . GLY A 1 606 ? -25.989 -2.590 -7.287 1.00 97.88 606 GLY A CA 1
ATOM 4796 C C . GLY A 1 606 ? -26.878 -1.351 -7.235 1.00 97.88 606 GLY A C 1
ATOM 4797 O O . GLY A 1 606 ? -26.604 -0.396 -6.504 1.00 97.88 606 GLY A O 1
ATOM 4798 N N . CYS A 1 607 ? -27.969 -1.351 -8.002 1.00 97.50 607 CYS A N 1
ATOM 4799 C CA . CYS A 1 607 ? -28.968 -0.285 -7.899 1.00 97.50 607 CYS A CA 1
ATOM 4800 C C . CYS A 1 607 ? -29.887 -0.450 -6.674 1.00 97.50 607 CYS A C 1
ATOM 4802 O O . CYS A 1 607 ? -29.974 -1.516 -6.069 1.00 97.50 607 CYS A O 1
ATOM 4804 N N . ASP A 1 608 ? -30.609 0.607 -6.311 1.00 95.12 608 ASP A N 1
ATOM 4805 C CA . ASP A 1 608 ? -31.628 0.576 -5.254 1.00 95.12 608 ASP A CA 1
ATOM 4806 C C . ASP A 1 608 ? -32.738 -0.468 -5.500 1.00 95.12 608 ASP A C 1
ATOM 4808 O O . ASP A 1 608 ? -33.237 -1.068 -4.548 1.00 95.12 608 ASP A O 1
ATOM 4812 N N . GLY A 1 609 ? -33.078 -0.732 -6.765 1.00 97.00 609 GLY A N 1
ATOM 4813 C CA . GLY A 1 609 ? -33.966 -1.820 -7.173 1.00 97.00 609 GLY A CA 1
ATOM 4814 C C . GLY A 1 609 ? -33.475 -3.208 -6.770 1.00 97.00 609 GLY A C 1
ATOM 4815 O O . GLY A 1 609 ? -34.236 -3.965 -6.167 1.00 97.00 609 GLY A O 1
ATOM 4816 N N . LEU A 1 610 ? -32.189 -3.506 -6.993 1.00 98.25 610 LEU A N 1
ATOM 4817 C CA . LEU A 1 610 ? -31.572 -4.750 -6.520 1.00 98.25 610 LEU A CA 1
ATOM 4818 C C . LEU A 1 610 ? -31.641 -4.835 -4.994 1.00 98.25 610 LEU A C 1
ATOM 4820 O O . LEU A 1 610 ? -31.949 -5.885 -4.443 1.00 98.25 610 LEU A O 1
ATOM 4824 N N . CYS A 1 611 ? -31.366 -3.730 -4.298 1.00 98.12 611 CYS A N 1
ATOM 4825 C CA . CYS A 1 611 ? -31.398 -3.708 -2.838 1.00 98.12 611 CYS A CA 1
ATOM 4826 C C . CYS A 1 611 ? -32.792 -4.020 -2.272 1.00 98.12 611 CYS A C 1
ATOM 4828 O O . CYS A 1 611 ? -32.887 -4.597 -1.189 1.00 98.12 611 CYS A O 1
ATOM 4830 N N . ARG A 1 612 ? -33.869 -3.631 -2.969 1.00 97.50 612 ARG A N 1
ATOM 4831 C CA . ARG A 1 612 ? -35.240 -4.027 -2.610 1.00 97.50 612 ARG A CA 1
ATOM 4832 C C . ARG A 1 612 ? -35.465 -5.512 -2.873 1.00 97.50 612 ARG A C 1
ATOM 4834 O O . ARG A 1 612 ? -35.842 -6.226 -1.952 1.00 97.50 612 ARG A O 1
ATOM 4841 N N . GLU A 1 613 ? -35.136 -5.982 -4.075 1.00 97.81 613 GLU A N 1
ATOM 4842 C CA . GLU A 1 613 ? -35.264 -7.397 -4.450 1.00 97.81 613 GLU A CA 1
ATOM 4843 C C . GLU A 1 613 ? -34.507 -8.331 -3.491 1.00 97.81 613 GLU A C 1
ATOM 4845 O O . GLU A 1 613 ? -35.020 -9.378 -3.100 1.00 97.81 613 GLU A O 1
ATOM 4850 N N . ALA A 1 614 ? -33.306 -7.939 -3.063 1.00 97.88 614 ALA A N 1
ATOM 4851 C CA . ALA A 1 614 ? -32.503 -8.702 -2.118 1.00 97.88 614 ALA A CA 1
ATOM 4852 C C . ALA A 1 614 ? -33.190 -8.859 -0.761 1.00 97.88 614 ALA A C 1
ATOM 4854 O O . ALA A 1 614 ? -33.216 -9.959 -0.219 1.00 97.88 614 ALA A O 1
ATOM 4855 N N . ARG A 1 615 ? -33.771 -7.780 -0.222 1.00 96.88 615 ARG A N 1
ATOM 4856 C CA . ARG A 1 615 ? -34.505 -7.828 1.051 1.00 96.88 615 ARG A CA 1
ATOM 4857 C C . ARG A 1 615 ? -35.800 -8.614 0.927 1.00 96.88 615 ARG A C 1
ATOM 4859 O O . ARG A 1 615 ? -36.118 -9.383 1.825 1.00 96.88 615 ARG A O 1
ATOM 4866 N N . GLU A 1 616 ? -36.502 -8.492 -0.201 1.00 95.69 616 GLU A N 1
ATOM 4867 C CA . GLU A 1 616 ? -37.680 -9.313 -0.482 1.00 95.69 616 GLU A CA 1
ATOM 4868 C C . GLU A 1 616 ? -37.323 -10.804 -0.405 1.00 95.69 616 GLU A C 1
ATOM 4870 O O . GLU A 1 616 ? -38.025 -11.576 0.250 1.00 95.69 616 GLU A O 1
ATOM 4875 N N . TRP A 1 617 ? -36.260 -11.240 -1.088 1.00 95.38 617 TRP A N 1
ATOM 4876 C CA . TRP A 1 617 ? -35.891 -12.658 -1.167 1.00 95.38 617 TRP A CA 1
ATOM 4877 C C . TRP A 1 617 ? -35.188 -13.190 0.085 1.00 95.38 617 TRP A C 1
ATOM 4879 O O . TRP A 1 617 ? -35.454 -14.321 0.486 1.00 95.38 617 TRP A O 1
ATOM 4889 N N . LEU A 1 618 ? -34.303 -12.402 0.695 1.00 96.00 618 LEU A N 1
ATOM 4890 C CA . LEU A 1 618 ? -33.352 -12.861 1.715 1.00 96.00 618 LEU A CA 1
ATOM 4891 C C . LEU A 1 618 ? -33.639 -12.300 3.119 1.00 96.00 618 LEU A C 1
ATOM 4893 O O . LEU A 1 618 ? -32.992 -12.708 4.084 1.00 96.00 618 LEU A O 1
ATOM 4897 N N . GLY A 1 619 ? -34.604 -11.384 3.243 1.00 94.75 619 GLY A N 1
ATOM 4898 C CA . GLY A 1 619 ? -34.942 -10.675 4.478 1.00 94.75 619 GLY A CA 1
ATOM 4899 C C . GLY A 1 619 ? -34.013 -9.494 4.785 1.00 94.75 619 GLY A C 1
ATOM 4900 O O . GLY A 1 619 ? -32.937 -9.347 4.209 1.00 94.75 619 GLY A O 1
ATOM 4901 N N . ASP A 1 620 ? -34.402 -8.657 5.749 1.00 93.25 620 ASP A N 1
ATOM 4902 C CA . ASP A 1 620 ? -33.699 -7.402 6.086 1.00 93.25 620 ASP A CA 1
ATOM 4903 C C . ASP A 1 620 ? -32.319 -7.585 6.737 1.00 93.25 620 ASP A C 1
ATOM 4905 O O . ASP A 1 620 ? -31.556 -6.628 6.902 1.00 93.25 620 ASP A O 1
ATOM 4909 N N . ALA A 1 621 ? -31.977 -8.819 7.111 1.00 92.69 621 ALA A N 1
ATOM 4910 C CA . ALA A 1 621 ? -30.666 -9.143 7.656 1.00 92.69 621 ALA A CA 1
ATOM 4911 C C . ALA A 1 621 ? -29.548 -9.007 6.607 1.00 92.69 621 ALA A C 1
ATOM 4913 O O . ALA A 1 621 ? -28.409 -8.702 6.985 1.00 92.69 621 ALA A O 1
ATOM 4914 N N . VAL A 1 622 ? -29.863 -9.201 5.316 1.00 97.44 622 VAL A N 1
ATOM 4915 C CA . VAL A 1 622 ? -28.898 -9.043 4.220 1.00 97.44 622 VAL A CA 1
ATOM 4916 C C . VAL A 1 622 ? -28.441 -7.592 4.121 1.00 97.44 622 VAL A C 1
ATOM 4918 O O . VAL A 1 622 ? -29.238 -6.651 4.177 1.00 97.44 622 VAL A O 1
ATOM 4921 N N . VAL A 1 623 ? -27.135 -7.383 3.966 1.00 98.56 623 VAL A N 1
ATOM 4922 C CA . VAL A 1 623 ? -26.607 -6.035 3.757 1.00 98.56 623 VAL A CA 1
ATOM 4923 C C . VAL A 1 623 ? -26.752 -5.668 2.284 1.00 98.56 623 VAL A C 1
ATOM 4925 O O . VAL A 1 623 ? -26.192 -6.323 1.412 1.00 98.56 623 VAL A O 1
ATOM 4928 N N . ALA A 1 624 ? -27.497 -4.606 1.991 1.00 98.25 624 ALA A N 1
ATOM 4929 C CA . ALA A 1 624 ? -27.731 -4.153 0.624 1.00 98.25 624 ALA A CA 1
ATOM 4930 C C . ALA A 1 624 ? -27.192 -2.733 0.427 1.00 98.25 624 ALA A C 1
ATOM 4932 O O . ALA A 1 624 ? -27.653 -1.792 1.081 1.00 98.25 624 ALA A O 1
ATOM 4933 N N . VAL A 1 625 ? -26.220 -2.577 -0.476 1.00 98.50 625 VAL A N 1
ATOM 4934 C CA . VAL A 1 625 ? -25.537 -1.304 -0.746 1.00 98.50 625 VAL A CA 1
ATOM 4935 C C . VAL A 1 625 ? -25.893 -0.807 -2.143 1.00 98.50 625 VAL A C 1
ATOM 4937 O O . VAL A 1 625 ? -25.506 -1.395 -3.150 1.00 98.50 625 VAL A O 1
ATOM 4940 N N . SER A 1 626 ? -26.617 0.311 -2.203 1.00 98.00 626 SER A N 1
ATOM 4941 C CA . SER A 1 626 ? -26.929 0.981 -3.466 1.00 98.00 626 SER A CA 1
ATOM 4942 C C . SER A 1 626 ? -25.788 1.918 -3.878 1.00 98.00 626 SER A C 1
ATOM 4944 O O . SER A 1 626 ? -25.303 2.717 -3.070 1.00 98.00 626 SER A O 1
ATOM 4946 N N . VAL A 1 627 ? -25.383 1.823 -5.145 1.00 98.19 627 VAL A N 1
ATOM 4947 C CA . VAL A 1 627 ? -24.381 2.696 -5.788 1.00 98.19 627 VAL A CA 1
ATOM 4948 C C . VAL A 1 627 ? -24.978 3.581 -6.885 1.00 98.19 627 VAL A C 1
ATOM 4950 O O . VAL A 1 627 ? -24.307 4.446 -7.444 1.00 98.19 627 VAL A O 1
ATOM 4953 N N . LYS A 1 628 ? -26.250 3.348 -7.213 1.00 97.12 628 LYS A N 1
ATOM 4954 C CA . LYS A 1 628 ? -27.020 4.076 -8.222 1.00 97.12 628 LYS A CA 1
ATOM 4955 C C . LYS A 1 628 ? -28.512 3.859 -8.023 1.00 97.12 628 LYS A C 1
ATOM 4957 O O . LYS A 1 628 ? -28.924 2.874 -7.404 1.00 97.12 628 LYS A O 1
ATOM 4962 N N . ARG A 1 629 ? -29.322 4.756 -8.572 1.00 96.06 629 ARG A N 1
ATOM 4963 C CA . ARG A 1 629 ? -30.782 4.714 -8.437 1.00 96.06 629 ARG A CA 1
ATOM 4964 C C . ARG A 1 629 ? -31.495 5.273 -9.657 1.00 96.06 629 ARG A C 1
ATOM 4966 O O . ARG A 1 629 ? -30.903 6.025 -10.427 1.00 96.06 629 ARG A O 1
ATOM 4973 N N . VAL A 1 630 ? -32.772 4.933 -9.786 1.00 93.94 630 VAL A N 1
ATOM 4974 C CA . VAL A 1 630 ? -33.706 5.621 -10.686 1.00 93.94 630 VAL A CA 1
ATOM 4975 C C . VAL A 1 630 ? -34.484 6.650 -9.864 1.00 93.94 630 VAL A C 1
ATOM 4977 O O . VAL A 1 630 ? -35.124 6.292 -8.873 1.00 93.94 630 VAL A O 1
ATOM 4980 N N . ALA A 1 631 ? -34.388 7.927 -10.229 1.00 90.31 631 ALA A N 1
ATOM 4981 C CA . ALA A 1 631 ? -35.119 9.013 -9.583 1.00 90.31 631 ALA A CA 1
ATOM 4982 C C . ALA A 1 631 ? -36.619 8.970 -9.929 1.00 90.31 631 ALA A C 1
ATOM 4984 O O . ALA A 1 631 ? -37.064 8.183 -10.766 1.00 90.31 631 ALA A O 1
ATOM 4985 N N . ALA A 1 632 ? -37.420 9.794 -9.247 1.00 88.50 632 ALA A N 1
ATOM 4986 C CA . ALA A 1 632 ? -38.874 9.812 -9.423 1.00 88.50 632 ALA A CA 1
ATOM 4987 C C . ALA A 1 632 ? -39.306 10.190 -10.853 1.00 88.50 632 ALA A C 1
ATOM 4989 O O . ALA A 1 632 ? -40.318 9.689 -11.329 1.00 88.50 632 ALA A O 1
ATOM 4990 N N . ASP A 1 633 ? -38.509 11.009 -11.540 1.00 91.12 633 ASP A N 1
ATOM 4991 C CA . ASP A 1 633 ? -38.697 11.424 -12.936 1.00 91.12 633 ASP A CA 1
ATOM 4992 C C . ASP A 1 633 ? -38.203 10.386 -13.965 1.00 91.12 633 ASP A C 1
ATOM 4994 O O . ASP A 1 633 ? -38.254 10.622 -15.169 1.00 91.12 633 ASP A O 1
ATOM 4998 N N . GLY A 1 634 ? -37.704 9.233 -13.506 1.00 87.94 634 GLY A N 1
ATOM 4999 C CA . GLY A 1 634 ? -37.160 8.177 -14.357 1.00 87.94 634 GLY A CA 1
ATOM 5000 C C . GLY A 1 634 ? -35.688 8.355 -14.743 1.00 87.94 634 GLY A C 1
ATOM 5001 O O . GLY A 1 634 ? -35.123 7.455 -15.369 1.00 87.94 634 GLY A O 1
ATOM 5002 N N . SER A 1 635 ? -35.032 9.451 -14.349 1.00 93.12 635 SER A N 1
ATOM 5003 C CA . SER A 1 635 ? -33.608 9.661 -14.619 1.00 93.12 635 SER A CA 1
ATOM 5004 C C . SER A 1 635 ? -32.720 8.712 -13.803 1.00 93.12 635 SER A C 1
ATOM 5006 O O . SER A 1 635 ? -33.045 8.308 -12.682 1.00 93.12 635 SER A O 1
ATOM 5008 N N . VAL A 1 636 ? -31.572 8.325 -14.367 1.00 96.38 636 VAL A N 1
ATOM 5009 C CA . VAL A 1 636 ? -30.590 7.481 -13.672 1.00 96.38 636 VAL A CA 1
ATOM 5010 C C . VAL A 1 636 ? -29.593 8.365 -12.936 1.00 96.38 636 VAL A C 1
ATOM 5012 O O . VAL A 1 636 ? -28.859 9.132 -13.556 1.00 96.38 636 VAL A O 1
ATOM 5015 N N . VAL A 1 637 ? -29.510 8.197 -11.618 1.00 96.31 637 VAL A N 1
ATOM 5016 C CA . VAL A 1 637 ? -28.528 8.877 -10.772 1.00 96.31 637 VAL A CA 1
ATOM 5017 C C . VAL A 1 637 ? -27.419 7.904 -10.393 1.00 96.31 637 VAL A C 1
ATOM 5019 O O . VAL A 1 637 ? -27.663 6.871 -9.763 1.00 96.31 637 VAL A O 1
ATOM 5022 N N . LEU A 1 638 ? -26.193 8.257 -10.772 1.00 97.12 638 LEU A N 1
ATOM 5023 C CA . LEU A 1 638 ? -24.975 7.512 -10.472 1.00 97.12 638 LEU A CA 1
ATOM 5024 C C . LEU A 1 638 ? -24.244 8.197 -9.318 1.00 97.12 638 LEU A C 1
ATOM 5026 O O . LEU A 1 638 ? -23.839 9.353 -9.445 1.00 97.12 638 LEU A O 1
ATOM 5030 N N . ASP A 1 639 ? -24.063 7.500 -8.197 1.00 94.56 639 ASP A N 1
ATOM 5031 C CA . ASP A 1 639 ? -23.297 8.064 -7.089 1.00 94.56 639 ASP A CA 1
ATOM 5032 C C . ASP A 1 639 ? -21.786 7.984 -7.402 1.00 94.56 639 ASP A C 1
ATOM 5034 O O . ASP A 1 639 ? -21.321 7.012 -8.006 1.00 94.56 639 ASP A O 1
ATOM 5038 N N . PRO A 1 640 ? -20.987 8.996 -7.016 1.00 94.25 640 PRO A N 1
ATOM 5039 C CA . PRO A 1 640 ? -19.581 9.059 -7.399 1.00 94.25 640 PRO A CA 1
ATOM 5040 C C . PRO A 1 640 ? -18.717 8.034 -6.633 1.00 94.25 640 PRO A C 1
ATOM 5042 O O . PRO A 1 640 ? -18.984 7.771 -5.456 1.00 94.25 640 PRO A O 1
ATOM 5045 N N . PRO A 1 641 ? -17.599 7.547 -7.214 1.00 91.69 641 PRO A N 1
ATOM 5046 C CA . PRO A 1 641 ? -16.727 6.534 -6.595 1.00 91.69 641 PRO A CA 1
ATOM 5047 C C . PRO A 1 641 ? -16.213 6.880 -5.193 1.00 91.69 641 PRO A C 1
ATOM 5049 O O . PRO A 1 641 ? -16.116 6.019 -4.322 1.00 91.69 641 PRO A O 1
ATOM 5052 N N . LYS A 1 642 ? -15.939 8.168 -4.934 1.00 87.12 642 LYS A N 1
ATOM 5053 C CA . LYS A 1 642 ? -15.510 8.663 -3.610 1.00 87.12 642 LYS A CA 1
ATOM 5054 C C . LYS A 1 642 ? -16.552 8.441 -2.509 1.00 87.12 642 LYS A C 1
ATOM 5056 O O . LYS A 1 642 ? -16.225 8.549 -1.332 1.00 87.12 642 LYS A O 1
ATOM 5061 N N . ILE A 1 643 ? -17.794 8.173 -2.892 1.00 91.56 643 ILE A N 1
ATOM 5062 C CA . ILE A 1 643 ? -18.917 7.930 -2.000 1.00 91.56 643 ILE A CA 1
ATOM 5063 C C . ILE A 1 643 ? -19.282 6.443 -1.996 1.00 91.56 643 ILE A C 1
ATOM 5065 O O . ILE A 1 643 ? -19.481 5.874 -0.924 1.00 91.56 643 ILE A O 1
ATOM 5069 N N . THR A 1 644 ? -19.348 5.800 -3.162 1.00 97.31 644 THR A N 1
ATOM 5070 C CA . THR A 1 644 ? -19.732 4.385 -3.264 1.00 97.31 644 THR A CA 1
ATOM 5071 C C . THR A 1 644 ? -18.669 3.451 -2.695 1.00 97.31 644 THR A C 1
ATOM 5073 O O . THR A 1 644 ? -19.033 2.536 -1.962 1.00 97.31 644 THR A O 1
ATOM 5076 N N . GLY A 1 645 ? -17.376 3.729 -2.902 1.00 94.06 645 GLY A N 1
ATOM 5077 C CA . GLY A 1 645 ? -16.272 2.937 -2.349 1.00 94.06 645 GLY A CA 1
ATOM 5078 C C . GLY A 1 645 ? -16.360 2.782 -0.824 1.00 94.06 645 GLY A C 1
ATOM 5079 O O . GLY A 1 645 ? -16.559 1.667 -0.346 1.00 94.06 645 GLY A O 1
ATOM 5080 N N . PRO A 1 646 ? -16.337 3.878 -0.036 1.00 89.00 646 PRO A N 1
ATOM 5081 C CA . PRO A 1 646 ? -16.485 3.800 1.419 1.00 89.00 646 PRO A CA 1
ATOM 5082 C C . PRO A 1 646 ? -17.784 3.125 1.888 1.00 89.00 646 PRO A C 1
ATOM 5084 O O . PRO A 1 646 ? -17.779 2.430 2.905 1.00 89.00 646 PRO A O 1
ATOM 5087 N N . ARG A 1 647 ? -18.897 3.298 1.157 1.00 97.75 647 ARG A N 1
ATOM 5088 C CA . ARG A 1 647 ? -20.166 2.615 1.466 1.00 97.75 647 ARG A CA 1
ATOM 5089 C C . ARG A 1 647 ? -20.065 1.107 1.254 1.00 97.75 647 ARG A C 1
ATOM 5091 O O . ARG A 1 647 ? -20.560 0.358 2.091 1.00 97.75 647 ARG A O 1
ATOM 5098 N N . ILE A 1 648 ? -19.431 0.663 0.168 1.00 98.75 648 ILE A N 1
ATOM 5099 C CA . ILE A 1 648 ? -19.197 -0.758 -0.105 1.00 98.75 648 ILE A CA 1
ATOM 5100 C C . ILE A 1 648 ? -18.272 -1.345 0.966 1.00 98.75 648 ILE A C 1
ATOM 5102 O O . ILE A 1 648 ? -18.621 -2.370 1.545 1.00 98.75 648 ILE A O 1
ATOM 5106 N N . THR A 1 649 ? -17.166 -0.677 1.311 1.00 96.56 649 THR A N 1
ATOM 5107 C CA . THR A 1 649 ? -16.257 -1.122 2.383 1.00 96.56 649 THR A CA 1
ATOM 5108 C C . THR A 1 649 ? -16.996 -1.276 3.717 1.00 96.56 649 THR A C 1
ATOM 5110 O O . THR A 1 649 ? -16.870 -2.301 4.391 1.00 96.56 649 THR A O 1
ATOM 5113 N N . ALA A 1 650 ? -17.817 -0.290 4.096 1.00 86.12 650 ALA A N 1
ATOM 5114 C CA . ALA A 1 650 ? -18.617 -0.346 5.319 1.00 86.12 650 ALA A CA 1
ATOM 5115 C C . ALA A 1 650 ? -19.689 -1.450 5.275 1.00 86.12 650 ALA A C 1
ATOM 5117 O O . ALA A 1 650 ? -19.867 -2.171 6.258 1.00 86.12 650 ALA A O 1
ATOM 5118 N N . GLY A 1 651 ? -20.370 -1.613 4.138 1.00 97.38 651 GLY A N 1
ATOM 5119 C CA . GLY A 1 651 ? -21.364 -2.663 3.935 1.00 97.38 651 GLY A CA 1
ATOM 5120 C C . GLY A 1 651 ? -20.757 -4.062 4.010 1.00 97.38 651 GLY A C 1
ATOM 5121 O O . GLY A 1 651 ? -21.298 -4.925 4.694 1.00 97.38 651 GLY A O 1
ATOM 5122 N N . ALA A 1 652 ? -19.589 -4.274 3.401 1.00 98.56 652 ALA A N 1
ATOM 5123 C CA . ALA A 1 652 ? -18.885 -5.551 3.463 1.00 98.56 652 ALA A CA 1
ATOM 5124 C C . ALA A 1 652 ? -18.468 -5.875 4.894 1.00 98.56 652 ALA A C 1
ATOM 5126 O O . ALA A 1 652 ? -18.753 -6.969 5.376 1.00 98.56 652 ALA A O 1
ATOM 5127 N N . ARG A 1 653 ? -17.910 -4.900 5.622 1.00 94.81 653 ARG A N 1
ATOM 5128 C CA . ARG A 1 653 ? -17.600 -5.065 7.046 1.00 94.81 653 ARG A CA 1
ATOM 5129 C C . ARG A 1 653 ? -18.832 -5.496 7.848 1.00 94.81 653 ARG A C 1
ATOM 5131 O O . ARG A 1 653 ? -18.783 -6.489 8.574 1.00 94.81 653 ARG A O 1
ATOM 5138 N N . GLN A 1 654 ? -19.942 -4.782 7.676 1.00 96.12 654 GLN A N 1
ATOM 5139 C CA . GLN A 1 654 ? -21.205 -5.086 8.345 1.00 96.12 654 GLN A CA 1
ATOM 5140 C C . GLN A 1 654 ? -21.729 -6.484 7.978 1.00 96.12 654 GLN A C 1
ATOM 5142 O O . GLN A 1 654 ? -22.242 -7.197 8.840 1.00 96.12 654 GLN A O 1
ATOM 5147 N N . ALA A 1 655 ? -21.594 -6.893 6.716 1.00 97.44 655 ALA A N 1
ATOM 5148 C CA . ALA A 1 655 ? -22.023 -8.201 6.237 1.00 97.44 655 ALA A CA 1
ATOM 5149 C C . ALA A 1 655 ? -21.235 -9.333 6.903 1.00 97.44 655 ALA A C 1
ATOM 5151 O O . ALA A 1 655 ? -21.829 -10.313 7.350 1.00 97.44 655 ALA A O 1
ATOM 5152 N N . ILE A 1 656 ? -19.915 -9.178 7.048 1.00 95.44 656 ILE A N 1
ATOM 5153 C CA . ILE A 1 656 ? -19.073 -10.166 7.733 1.00 95.44 656 ILE A CA 1
ATOM 5154 C C . ILE A 1 656 ? -19.445 -10.257 9.215 1.00 95.44 656 ILE A C 1
ATOM 5156 O O . ILE A 1 656 ? -19.604 -11.359 9.740 1.00 95.44 656 ILE A O 1
ATOM 5160 N N . GLU A 1 657 ? -19.628 -9.121 9.888 1.00 90.50 657 GLU A N 1
ATOM 5161 C CA . GLU A 1 657 ? -20.025 -9.069 11.302 1.00 90.50 657 GLU A CA 1
ATOM 5162 C C . GLU A 1 657 ? -21.397 -9.730 11.538 1.00 90.50 657 GLU A C 1
ATOM 5164 O O . GLU A 1 657 ? -21.611 -10.380 12.564 1.00 90.50 657 GLU A O 1
ATOM 5169 N N . ARG A 1 658 ? -22.317 -9.612 10.572 1.00 91.94 658 ARG A N 1
ATOM 5170 C CA . ARG A 1 658 ? -23.649 -10.232 10.619 1.00 91.94 658 ARG A CA 1
ATOM 5171 C C . ARG A 1 658 ? -23.670 -11.685 10.160 1.00 91.94 658 ARG A C 1
ATOM 5173 O O . ARG A 1 658 ? -24.571 -12.404 10.584 1.00 91.94 658 ARG A O 1
ATOM 5180 N N . SER A 1 659 ? -22.704 -12.124 9.352 1.00 92.56 659 SER A N 1
ATOM 5181 C CA . SER A 1 659 ? -22.693 -13.450 8.715 1.00 92.56 659 SER A CA 1
ATOM 5182 C C . SER A 1 659 ? -23.026 -14.628 9.645 1.00 92.56 659 SER A C 1
ATOM 5184 O O . SER A 1 659 ? -23.819 -15.464 9.216 1.00 92.56 659 SER A O 1
ATOM 5186 N N . PRO A 1 660 ? -22.590 -14.688 10.927 1.00 89.19 660 PRO A N 1
ATOM 5187 C CA . PRO A 1 660 ? -22.940 -15.809 11.807 1.00 89.19 660 PRO A CA 1
ATOM 5188 C C . PRO A 1 660 ? -24.436 -15.912 12.143 1.00 89.19 660 PRO A C 1
ATOM 5190 O O . PRO A 1 660 ? -24.885 -16.940 12.639 1.00 89.19 660 PRO A O 1
ATOM 5193 N N . LYS A 1 661 ? -25.204 -14.837 11.928 1.00 87.31 661 LYS A N 1
ATOM 5194 C CA . LYS A 1 661 ? -26.647 -14.762 12.196 1.00 87.31 661 LYS A CA 1
ATOM 5195 C C . LYS A 1 661 ? -27.497 -14.988 10.945 1.00 87.31 661 LYS A C 1
ATOM 5197 O O . LYS A 1 661 ? -28.709 -15.146 11.073 1.00 87.31 661 LYS A O 1
ATOM 5202 N N . LEU A 1 662 ? -26.902 -14.969 9.750 1.00 91.94 662 LEU A N 1
ATOM 5203 C CA . LEU A 1 662 ? -27.642 -15.195 8.512 1.00 91.94 662 LEU A CA 1
ATOM 5204 C C . LEU A 1 662 ? -27.803 -16.690 8.254 1.00 91.94 662 LEU A C 1
ATOM 5206 O O . LEU A 1 662 ? -26.869 -17.474 8.401 1.00 91.94 662 LEU A O 1
ATOM 5210 N N . LYS A 1 663 ? -29.006 -17.076 7.830 1.00 92.12 663 LYS A N 1
ATOM 5211 C CA . LYS A 1 663 ? -29.305 -18.448 7.427 1.00 92.12 663 LYS A CA 1
ATOM 5212 C C . LYS A 1 663 ? -29.151 -18.585 5.910 1.00 92.12 663 LYS A C 1
ATOM 5214 O O . LYS A 1 663 ? -29.572 -17.680 5.189 1.00 92.12 663 LYS A O 1
ATOM 5219 N N . PRO A 1 664 ? -28.582 -19.696 5.409 1.00 95.00 664 PRO A N 1
ATOM 5220 C CA . PRO A 1 664 ? -28.571 -19.981 3.980 1.00 95.00 664 PRO A CA 1
ATOM 5221 C C . PRO A 1 664 ? -29.995 -20.014 3.420 1.00 95.00 664 PRO A C 1
ATOM 5223 O O . PRO A 1 664 ? -30.884 -20.620 4.022 1.00 95.00 664 PRO A O 1
ATOM 5226 N N . PHE A 1 665 ? -30.210 -19.379 2.268 1.00 96.06 665 PHE A N 1
ATOM 5227 C CA . PHE A 1 665 ? -31.509 -19.395 1.604 1.00 96.06 665 PHE A CA 1
ATOM 5228 C C . PHE A 1 665 ? -31.732 -20.763 0.956 1.00 96.06 665 PHE A C 1
ATOM 5230 O O . PHE A 1 665 ? -31.037 -21.123 0.012 1.00 96.06 665 PHE A O 1
ATOM 5237 N N . ARG A 1 666 ? -32.684 -21.543 1.470 1.00 92.69 666 ARG A N 1
ATOM 5238 C CA . ARG A 1 666 ? -32.998 -22.876 0.947 1.00 92.69 666 ARG A CA 1
ATOM 5239 C C . ARG A 1 666 ? -34.432 -22.939 0.468 1.00 92.69 666 ARG A C 1
ATOM 5241 O O . ARG A 1 666 ? -35.345 -22.534 1.183 1.00 92.69 666 ARG A O 1
ATOM 5248 N N . ILE A 1 667 ? -34.619 -23.522 -0.708 1.00 93.38 667 ILE A N 1
ATOM 5249 C CA . ILE A 1 667 ? -35.933 -23.878 -1.239 1.00 93.38 667 ILE A CA 1
ATOM 5250 C C . ILE A 1 667 ? -36.082 -25.400 -1.294 1.00 93.38 667 ILE A C 1
ATOM 5252 O O . ILE A 1 667 ? -35.103 -26.128 -1.480 1.00 93.38 667 ILE A O 1
ATOM 5256 N N . ARG A 1 668 ? -37.306 -25.896 -1.104 1.00 94.06 668 ARG A N 1
ATOM 5257 C CA . ARG A 1 668 ? -37.607 -27.326 -1.217 1.00 94.06 668 ARG A CA 1
ATOM 5258 C C . ARG A 1 668 ? -37.759 -27.702 -2.689 1.00 94.06 668 ARG A C 1
ATOM 5260 O O . ARG A 1 668 ? -38.567 -27.099 -3.386 1.00 94.06 668 ARG A O 1
ATOM 5267 N N . PHE A 1 669 ? -37.010 -28.712 -3.123 1.00 92.25 669 PHE A N 1
ATOM 5268 C CA . PHE A 1 669 ? -37.187 -29.345 -4.428 1.00 92.25 669 PHE A CA 1
ATOM 5269 C C . PHE A 1 669 ? -38.260 -30.464 -4.358 1.00 92.25 669 PHE A C 1
ATOM 5271 O O . PHE A 1 669 ? -38.417 -31.074 -3.296 1.00 92.25 669 PHE A O 1
ATOM 5278 N N . PRO A 1 670 ? -38.984 -30.759 -5.458 1.00 94.06 670 PRO A N 1
ATOM 5279 C CA . PRO A 1 670 ? -38.855 -30.117 -6.760 1.00 94.06 670 PRO A CA 1
ATOM 5280 C C . PRO A 1 670 ? -39.414 -28.690 -6.762 1.00 94.06 670 PRO A C 1
ATOM 5282 O O . PRO A 1 670 ? -40.380 -28.397 -6.065 1.00 94.06 670 PRO A O 1
ATOM 5285 N N . ILE A 1 671 ? -38.792 -27.806 -7.541 1.00 95.19 671 ILE A N 1
ATOM 5286 C CA . ILE A 1 671 ? -39.278 -26.433 -7.730 1.00 95.19 671 ILE A CA 1
ATOM 5287 C C . ILE A 1 671 ? -39.919 -26.296 -9.104 1.00 95.19 671 ILE A C 1
ATOM 5289 O O . ILE A 1 671 ? -39.404 -26.825 -10.093 1.00 95.19 671 ILE A O 1
ATOM 5293 N N . HIS A 1 672 ? -41.020 -25.557 -9.166 1.00 95.75 672 HIS A N 1
ATOM 5294 C CA . HIS A 1 672 ? -41.644 -25.148 -10.417 1.00 95.75 672 HIS A CA 1
ATOM 5295 C C . HIS A 1 672 ? -40.968 -23.874 -10.909 1.00 95.75 672 HIS A C 1
ATOM 5297 O O . HIS A 1 672 ? -40.952 -22.854 -10.215 1.00 95.75 672 HIS A O 1
ATOM 5303 N N . VAL A 1 673 ? -40.379 -23.937 -12.098 1.00 96.31 673 VAL A N 1
ATOM 5304 C CA . VAL A 1 673 ? -39.756 -22.788 -12.749 1.00 96.31 673 VAL A CA 1
ATOM 5305 C C . VAL A 1 673 ? -40.568 -22.415 -13.972 1.00 96.31 673 VAL A C 1
ATOM 5307 O O . VAL A 1 673 ? -40.752 -23.235 -14.868 1.00 96.31 673 VAL A O 1
ATOM 5310 N N . THR A 1 674 ? -41.006 -21.162 -14.031 1.00 96.19 674 THR A N 1
ATOM 5311 C CA . THR A 1 674 ? -41.636 -20.586 -15.221 1.00 96.19 674 THR A CA 1
ATOM 5312 C C . THR A 1 674 ? -40.698 -19.562 -15.839 1.00 96.19 674 THR A C 1
ATOM 5314 O O . THR A 1 674 ? -40.259 -18.633 -15.164 1.00 96.19 674 THR A O 1
ATOM 5317 N N . LEU A 1 675 ? -40.416 -19.710 -17.128 1.00 95.88 675 LEU A N 1
ATOM 5318 C CA . LEU A 1 675 ? -39.700 -18.751 -17.959 1.00 95.88 675 LEU A CA 1
ATOM 5319 C C . LEU A 1 675 ? -40.680 -18.147 -18.965 1.00 95.88 675 LEU A C 1
ATOM 5321 O O . LEU A 1 675 ? -41.222 -18.849 -19.816 1.00 95.88 675 LEU A O 1
ATOM 5325 N N . GLN A 1 676 ? -40.855 -16.830 -18.905 1.00 95.44 676 GLN A N 1
ATOM 5326 C CA . GLN A 1 676 ? -41.542 -16.065 -19.934 1.00 95.44 676 GLN A CA 1
ATOM 5327 C C . GLN A 1 676 ? -40.530 -15.325 -20.818 1.00 95.44 676 GLN A C 1
ATOM 5329 O O . GLN A 1 676 ? -39.671 -14.600 -20.313 1.00 95.44 676 GLN A O 1
ATOM 5334 N N . LEU A 1 677 ? -40.642 -15.485 -22.136 1.00 94.50 677 LEU A N 1
ATOM 5335 C CA . LEU A 1 677 ? -39.814 -14.824 -23.147 1.00 94.50 677 LEU A CA 1
ATOM 5336 C C . LEU A 1 677 ? -40.570 -13.682 -23.844 1.00 94.50 677 LEU A C 1
ATOM 5338 O O . LEU A 1 677 ? -41.773 -13.478 -23.648 1.00 94.50 677 LEU A O 1
ATOM 5342 N N . LYS A 1 678 ? -39.847 -12.905 -24.658 1.00 91.38 678 LYS A N 1
ATOM 5343 C CA . LYS A 1 678 ? -40.382 -11.734 -25.368 1.00 91.38 678 LYS A CA 1
ATOM 5344 C C . LYS A 1 678 ? -41.596 -12.051 -26.248 1.00 91.38 678 LYS A C 1
ATOM 5346 O O . LYS A 1 678 ? -42.584 -11.329 -26.182 1.00 91.38 678 LYS A O 1
ATOM 5351 N N . ASP A 1 679 ? -41.521 -13.102 -27.056 1.00 93.06 679 ASP A N 1
ATOM 5352 C CA . ASP A 1 679 ? -42.520 -13.430 -28.074 1.00 93.06 679 ASP A CA 1
ATOM 5353 C C . ASP A 1 679 ? -42.469 -14.922 -28.465 1.00 93.06 679 ASP A C 1
ATOM 5355 O O . ASP A 1 679 ? -41.639 -15.701 -27.980 1.00 93.06 679 ASP A O 1
ATOM 5359 N N . ASP A 1 680 ? -43.407 -15.314 -29.325 1.00 95.44 680 ASP A N 1
ATOM 5360 C CA . ASP A 1 680 ? -43.602 -16.673 -29.832 1.00 95.44 680 ASP A CA 1
ATOM 5361 C C . ASP A 1 680 ? -42.398 -17.198 -30.632 1.00 95.44 680 ASP A C 1
ATOM 5363 O O . ASP A 1 680 ? -41.918 -18.310 -30.390 1.00 95.44 680 ASP A O 1
ATOM 5367 N N . ALA A 1 681 ? -41.839 -16.363 -31.509 1.00 94.38 681 ALA A N 1
ATOM 5368 C CA . ALA A 1 681 ? -40.666 -16.703 -32.310 1.00 94.38 681 ALA A CA 1
ATOM 5369 C C . ALA A 1 681 ? -39.416 -16.935 -31.443 1.00 94.38 681 ALA A C 1
ATOM 5371 O O . ALA A 1 681 ? -38.728 -17.946 -31.605 1.00 94.38 681 ALA A O 1
ATOM 5372 N N . THR A 1 682 ? -39.158 -16.053 -30.471 1.00 93.50 682 THR A N 1
ATOM 5373 C CA . THR A 1 682 ? -38.038 -16.188 -29.526 1.00 93.50 682 THR A CA 1
ATOM 5374 C C . THR A 1 682 ? -38.166 -17.468 -28.707 1.00 93.50 682 THR A C 1
ATOM 5376 O O . THR A 1 682 ? -37.166 -18.141 -28.464 1.00 93.50 682 THR A O 1
ATOM 5379 N N . THR A 1 683 ? -39.388 -17.829 -28.306 1.00 94.56 683 THR A N 1
ATOM 5380 C CA . THR A 1 683 ? -39.657 -19.047 -27.529 1.00 94.56 683 THR A CA 1
ATOM 5381 C C . THR A 1 683 ? -39.399 -20.309 -28.344 1.00 94.56 683 THR A C 1
ATOM 5383 O O . THR A 1 683 ? -38.686 -21.187 -27.862 1.00 94.56 683 THR A O 1
ATOM 5386 N N . ARG A 1 684 ? -39.884 -20.387 -29.593 1.00 94.19 684 ARG A N 1
ATOM 5387 C CA . ARG A 1 684 ? -39.570 -21.511 -30.499 1.00 94.19 684 ARG A CA 1
ATOM 5388 C C . ARG A 1 684 ? -38.070 -21.676 -30.711 1.00 94.19 684 ARG A C 1
ATOM 5390 O O . ARG A 1 684 ? -37.548 -22.773 -30.543 1.00 94.19 684 ARG A O 1
ATOM 5397 N N . GLY A 1 685 ? -37.381 -20.582 -31.037 1.00 92.44 685 GLY A N 1
ATOM 5398 C CA . GLY A 1 685 ? -35.933 -20.607 -31.240 1.00 92.44 685 GLY A CA 1
ATOM 5399 C C . GLY A 1 685 ? -35.175 -21.028 -29.980 1.00 92.44 685 GLY A C 1
ATOM 5400 O O . GLY A 1 685 ? -34.184 -21.748 -30.070 1.00 92.44 685 GLY A O 1
ATOM 5401 N N . TYR A 1 686 ? -35.653 -20.620 -28.800 1.00 91.25 686 TYR A N 1
ATOM 5402 C CA . TYR A 1 686 ? -35.055 -21.000 -27.524 1.00 91.25 686 TYR A CA 1
ATOM 5403 C C . TYR A 1 686 ? -35.169 -22.496 -27.231 1.00 91.25 686 TYR A C 1
ATOM 5405 O O . TYR A 1 686 ? -34.164 -23.114 -26.887 1.00 91.25 686 TYR A O 1
ATOM 5413 N N . VAL A 1 687 ? -36.374 -23.053 -27.382 1.00 92.38 687 VAL A N 1
ATOM 5414 C CA . VAL A 1 687 ? -36.659 -24.480 -27.171 1.00 92.38 687 VAL A CA 1
ATOM 5415 C C . VAL A 1 687 ? -35.841 -25.323 -28.140 1.00 92.38 687 VAL A C 1
ATOM 5417 O O . VAL A 1 687 ? -35.068 -26.156 -27.691 1.00 92.38 687 VAL A O 1
ATOM 5420 N N . ASN A 1 688 ? -35.885 -25.004 -29.439 1.00 92.88 688 ASN A N 1
ATOM 5421 C CA . ASN A 1 688 ? -35.112 -25.726 -30.450 1.00 92.88 688 ASN A CA 1
ATOM 5422 C C . ASN A 1 688 ? -33.605 -25.719 -30.134 1.00 92.88 688 ASN A C 1
ATOM 5424 O O . ASN A 1 688 ? -32.936 -26.747 -30.177 1.00 92.88 688 ASN A O 1
ATOM 5428 N N . TRP A 1 689 ? -33.055 -24.561 -29.749 1.00 91.25 689 TRP A N 1
ATOM 5429 C CA . TRP A 1 689 ? -31.650 -24.489 -29.351 1.00 91.25 689 TRP A CA 1
ATOM 5430 C C . TRP A 1 689 ? -31.354 -25.339 -28.106 1.00 91.25 689 TRP A C 1
ATOM 5432 O O . TRP A 1 689 ? -30.308 -25.986 -28.056 1.00 91.25 689 TRP A O 1
ATOM 5442 N N . ARG A 1 690 ? -32.243 -25.349 -27.104 1.00 90.25 690 ARG A N 1
ATOM 5443 C CA . ARG A 1 690 ? -32.070 -26.153 -25.887 1.00 90.25 690 ARG A CA 1
ATOM 5444 C C . ARG A 1 690 ? -32.145 -27.649 -26.176 1.00 90.25 690 ARG A C 1
ATOM 5446 O O . ARG A 1 690 ? -31.244 -28.351 -25.735 1.00 90.25 690 ARG A O 1
ATOM 5453 N N . ASP A 1 691 ? -33.106 -28.103 -26.969 1.00 88.88 691 ASP A N 1
ATOM 5454 C CA . ASP A 1 691 ? -33.234 -29.514 -27.353 1.00 88.88 691 ASP A CA 1
ATOM 5455 C C . ASP A 1 691 ? -31.973 -30.009 -28.080 1.00 88.88 691 ASP A C 1
ATOM 5457 O O . ASP A 1 691 ? -31.443 -31.070 -27.759 1.00 88.88 691 ASP A O 1
ATOM 5461 N N . LEU A 1 692 ? -31.417 -29.189 -28.980 1.00 90.44 692 LEU A N 1
ATOM 5462 C CA . LEU A 1 692 ? -30.199 -29.523 -29.728 1.00 90.44 692 LEU A CA 1
ATOM 5463 C C . LEU A 1 692 ? -28.914 -29.494 -28.883 1.00 90.44 692 LEU A C 1
ATOM 5465 O O . LEU A 1 692 ? -27.984 -30.247 -29.158 1.00 90.44 692 LEU A O 1
ATOM 5469 N N . ASN A 1 693 ? -28.811 -28.603 -27.890 1.00 87.00 693 ASN A N 1
ATOM 5470 C CA . ASN A 1 693 ? -27.544 -28.340 -27.182 1.00 87.00 693 ASN A CA 1
ATOM 5471 C C . ASN A 1 693 ? -27.519 -28.839 -25.728 1.00 87.00 693 ASN A C 1
ATOM 5473 O O . ASN A 1 693 ? -26.456 -28.863 -25.098 1.00 87.00 693 ASN A O 1
ATOM 5477 N N . LYS A 1 694 ? -28.683 -29.154 -25.157 1.00 85.75 694 LYS A N 1
ATOM 5478 C CA . LYS A 1 694 ? -28.904 -29.530 -23.754 1.00 85.75 694 LYS A CA 1
ATOM 5479 C C . LYS A 1 694 ? -30.055 -30.541 -23.664 1.00 85.75 694 LYS A C 1
ATOM 5481 O O . LYS A 1 694 ? -31.052 -30.229 -23.027 1.00 85.75 694 LYS A O 1
ATOM 5486 N N . PRO A 1 695 ? -29.936 -31.737 -24.262 1.00 82.62 695 PRO A N 1
ATOM 5487 C CA . PRO A 1 695 ? -31.049 -32.686 -24.390 1.00 82.62 695 PRO A CA 1
ATOM 5488 C C . PRO A 1 695 ? -31.632 -33.165 -23.048 1.00 82.62 695 PRO A C 1
ATOM 5490 O O . PRO A 1 695 ? -32.738 -33.687 -23.009 1.00 82.62 695 PRO A O 1
ATOM 5493 N N . ASP A 1 696 ? -30.914 -32.972 -21.939 1.00 86.44 696 ASP A N 1
ATOM 5494 C CA . ASP A 1 696 ? -31.354 -33.301 -20.582 1.00 86.44 696 ASP A CA 1
ATOM 5495 C C . ASP A 1 696 ? -32.081 -32.150 -19.857 1.00 86.44 696 ASP A C 1
ATOM 5497 O O . ASP A 1 696 ? -32.427 -32.282 -18.680 1.00 86.44 696 ASP A O 1
ATOM 5501 N N . TRP A 1 697 ? -32.312 -31.009 -20.516 1.00 88.00 697 TRP A N 1
ATOM 5502 C CA . TRP A 1 697 ? -33.040 -29.894 -19.915 1.00 88.00 697 TRP A CA 1
ATOM 5503 C C . TRP A 1 697 ? -34.540 -30.238 -19.746 1.00 88.00 697 TRP A C 1
ATOM 5505 O O . TRP A 1 697 ? -35.178 -30.724 -20.674 1.00 88.00 697 TRP A O 1
ATOM 5515 N N . PRO A 1 698 ? -35.152 -29.980 -18.578 1.00 89.62 698 PRO A N 1
ATOM 5516 C CA . PRO A 1 698 ? -36.504 -30.466 -18.270 1.00 89.62 698 PRO A CA 1
ATOM 5517 C C . PRO A 1 698 ? -37.632 -29.508 -18.691 1.00 89.62 698 PRO A C 1
ATOM 5519 O O . PRO A 1 698 ? -38.763 -29.646 -18.221 1.00 89.62 698 PRO A O 1
ATOM 5522 N N . GLY A 1 699 ? -37.328 -28.473 -19.476 1.00 92.19 699 GLY A N 1
ATOM 5523 C CA . GLY A 1 699 ? -38.301 -27.436 -19.789 1.00 92.19 699 GLY A CA 1
ATOM 5524 C C . GLY A 1 699 ? -39.229 -27.832 -20.925 1.00 92.19 699 GLY A C 1
ATOM 5525 O O . GLY A 1 699 ? -38.813 -28.341 -21.959 1.00 92.19 699 GLY A O 1
ATOM 5526 N N . ARG A 1 700 ? -40.515 -27.546 -20.744 1.00 93.00 700 ARG A N 1
ATOM 5527 C CA . ARG A 1 700 ? -41.553 -27.752 -21.745 1.00 93.00 700 ARG A CA 1
ATOM 5528 C C . ARG A 1 700 ? -42.233 -26.434 -22.044 1.00 93.00 700 ARG A C 1
ATOM 5530 O O . ARG A 1 700 ? -42.616 -25.685 -21.150 1.00 93.00 700 ARG A O 1
ATOM 5537 N N . ARG A 1 701 ? -42.423 -26.159 -23.326 1.00 94.69 701 ARG A N 1
ATOM 5538 C CA . ARG A 1 701 ? -43.223 -25.023 -23.762 1.00 94.69 701 ARG A CA 1
ATOM 5539 C C . ARG A 1 701 ? -44.698 -25.251 -23.420 1.00 94.69 701 ARG A C 1
ATOM 5541 O O . ARG A 1 701 ? -45.280 -26.225 -23.887 1.00 94.69 701 ARG A O 1
ATOM 5548 N N . THR A 1 702 ? -45.294 -24.348 -22.645 1.00 95.38 702 THR A N 1
ATOM 5549 C CA . THR A 1 702 ? -46.712 -24.408 -22.235 1.00 95.38 702 THR A CA 1
ATOM 5550 C C . THR A 1 702 ? -47.569 -23.314 -22.871 1.00 95.38 702 THR A C 1
ATOM 5552 O O . THR A 1 702 ? -48.790 -23.369 -22.800 1.00 95.38 702 THR A O 1
ATOM 5555 N N . GLY A 1 703 ? -46.957 -22.341 -23.555 1.00 93.88 703 GLY A N 1
ATOM 5556 C CA . GLY A 1 703 ? -47.686 -21.323 -24.310 1.00 93.88 703 GLY A CA 1
ATOM 5557 C C . GLY A 1 703 ? -46.814 -20.564 -25.311 1.00 93.88 703 GLY A C 1
ATOM 5558 O O . GLY A 1 703 ? -45.620 -20.862 -25.452 1.00 93.88 703 GLY A O 1
ATOM 5559 N N . PRO A 1 704 ? -47.368 -19.535 -25.986 1.00 94.19 704 PRO A N 1
ATOM 5560 C CA . PRO A 1 704 ? -46.636 -18.758 -26.984 1.00 94.19 704 PRO A CA 1
ATOM 5561 C C . PRO A 1 704 ? -45.340 -18.180 -26.415 1.00 94.19 704 PRO A C 1
ATOM 5563 O O . PRO A 1 704 ? -44.300 -18.241 -27.054 1.00 94.19 704 PRO A O 1
ATOM 5566 N N . ARG A 1 705 ? -45.364 -17.705 -25.169 1.00 95.94 705 ARG A N 1
ATOM 5567 C CA . ARG A 1 705 ? -44.220 -17.045 -24.525 1.00 95.94 705 ARG A CA 1
ATOM 5568 C C . ARG A 1 705 ? -43.667 -17.794 -23.320 1.00 95.94 705 ARG A C 1
ATOM 5570 O O . ARG A 1 705 ? -42.757 -17.276 -22.684 1.00 95.94 705 ARG A O 1
ATOM 5577 N N . THR A 1 706 ? -44.225 -18.953 -22.982 1.00 96.38 706 THR A N 1
ATOM 5578 C CA . THR A 1 706 ? -44.045 -19.571 -21.664 1.00 96.38 706 THR A CA 1
ATOM 5579 C C . THR A 1 706 ? -43.420 -20.949 -21.783 1.00 96.38 706 THR A C 1
ATOM 5581 O O . THR A 1 706 ? -43.850 -21.780 -22.587 1.00 96.38 706 THR A O 1
ATOM 5584 N N . ILE A 1 707 ? -42.406 -21.176 -20.958 1.00 96.31 707 ILE A N 1
ATOM 5585 C CA . ILE A 1 707 ? -41.751 -22.459 -20.741 1.00 96.31 707 ILE A CA 1
ATOM 5586 C C . ILE A 1 707 ? -41.836 -22.763 -19.251 1.00 96.31 707 ILE A C 1
ATOM 5588 O O . ILE A 1 707 ? -41.568 -21.895 -18.422 1.00 96.31 707 ILE A O 1
ATOM 5592 N N . GLU A 1 708 ? -42.180 -23.995 -18.913 1.00 96.56 708 GLU A N 1
ATOM 5593 C CA . GLU A 1 708 ? -42.264 -24.473 -17.540 1.00 96.56 708 GLU A CA 1
ATOM 5594 C C . GLU A 1 708 ? -41.399 -25.705 -17.336 1.00 96.56 708 GLU A C 1
ATOM 5596 O O . GLU A 1 708 ? -41.224 -26.513 -18.245 1.00 96.56 708 GLU A O 1
ATOM 5601 N N . ALA A 1 709 ? -40.872 -25.860 -16.128 1.00 95.25 709 ALA A N 1
ATOM 5602 C CA . ALA A 1 709 ? -40.109 -27.031 -15.741 1.00 95.25 709 ALA A CA 1
ATOM 5603 C C . ALA A 1 709 ? -40.292 -27.343 -14.258 1.00 95.25 709 ALA A C 1
ATOM 5605 O O . ALA A 1 709 ? -40.419 -26.438 -13.432 1.00 95.25 709 ALA A O 1
ATOM 5606 N N . TRP A 1 710 ? -40.205 -28.626 -13.921 1.00 94.12 710 TRP A N 1
ATOM 5607 C CA . TRP A 1 710 ? -40.075 -29.092 -12.544 1.00 94.12 710 TRP A CA 1
ATOM 5608 C C . TRP A 1 710 ? -38.645 -29.562 -12.321 1.00 94.12 710 TRP A C 1
ATOM 5610 O O . TRP A 1 710 ? -38.229 -30.610 -12.814 1.00 94.12 710 TRP A O 1
ATOM 5620 N N . LEU A 1 711 ? -37.867 -28.758 -11.605 1.00 93.56 711 LEU A N 1
ATOM 5621 C CA . LEU A 1 711 ? -36.463 -29.053 -11.350 1.00 93.56 711 LEU A CA 1
ATOM 5622 C C . LEU A 1 711 ? -36.342 -29.881 -10.082 1.00 93.56 711 LEU A C 1
ATOM 5624 O O . LEU A 1 711 ? -36.967 -29.546 -9.084 1.00 93.56 711 LEU A O 1
ATOM 5628 N N . LYS A 1 712 ? -35.521 -30.934 -10.101 1.00 91.44 712 LYS A N 1
ATOM 5629 C CA . LYS A 1 712 ? -35.231 -31.767 -8.918 1.00 91.44 712 LYS A CA 1
ATOM 5630 C C . LYS A 1 712 ? -33.995 -31.298 -8.140 1.00 91.44 712 LYS A C 1
ATOM 5632 O O . LYS A 1 712 ? -33.798 -31.714 -7.006 1.00 91.44 712 LYS A O 1
ATOM 5637 N N . ASN A 1 713 ? -33.167 -30.460 -8.757 1.00 90.31 713 ASN A N 1
ATOM 5638 C CA . ASN A 1 713 ? -31.956 -29.873 -8.188 1.00 90.31 713 ASN A CA 1
ATOM 5639 C C . ASN A 1 713 ? -31.612 -28.567 -8.934 1.00 90.31 713 ASN A C 1
ATOM 5641 O O . ASN A 1 713 ? -32.341 -28.125 -9.826 1.00 90.31 713 ASN A O 1
ATOM 5645 N N . THR A 1 714 ? -30.491 -27.952 -8.578 1.00 91.00 714 THR A N 1
ATOM 5646 C CA . THR A 1 714 ? -30.009 -26.665 -9.102 1.00 91.00 714 THR A CA 1
ATOM 5647 C C . THR A 1 714 ? -29.387 -26.726 -10.500 1.00 91.00 714 THR A C 1
ATOM 5649 O O . THR A 1 714 ? -29.184 -25.679 -11.116 1.00 91.00 714 THR A O 1
ATOM 5652 N N . ARG A 1 715 ? -29.125 -27.918 -11.058 1.00 86.31 715 ARG A N 1
ATOM 5653 C CA . ARG A 1 715 ? -28.375 -28.100 -12.318 1.00 86.31 715 ARG A CA 1
ATOM 5654 C C . ARG A 1 715 ? -28.961 -27.323 -13.501 1.00 86.31 715 ARG A C 1
ATOM 5656 O O . ARG A 1 715 ? -28.212 -26.817 -14.333 1.00 86.31 715 ARG A O 1
ATOM 5663 N N . HIS A 1 716 ? -30.289 -27.213 -13.564 1.00 86.25 716 HIS A N 1
ATOM 5664 C CA . HIS A 1 716 ? -31.019 -26.534 -14.643 1.00 86.25 716 HIS A CA 1
ATOM 5665 C C . HIS A 1 716 ? -31.762 -25.282 -14.160 1.00 86.25 716 HIS A C 1
ATOM 5667 O O . HIS A 1 716 ? -32.739 -24.869 -14.778 1.00 86.25 716 HIS A O 1
ATOM 5673 N N . LEU A 1 717 ? -31.314 -24.664 -13.059 1.00 85.62 717 LEU A N 1
ATOM 5674 C CA . LEU A 1 717 ? -31.951 -23.463 -12.501 1.00 85.62 717 LEU A CA 1
ATOM 5675 C C . LEU A 1 717 ? -32.004 -22.311 -13.521 1.00 85.62 717 LEU A C 1
ATOM 5677 O O . LEU A 1 717 ? -32.972 -21.552 -13.572 1.00 85.62 717 LEU A O 1
ATOM 5681 N N . CYS A 1 718 ? -30.995 -22.235 -14.393 1.00 77.88 718 CYS A N 1
ATOM 5682 C CA . CYS A 1 718 ? -31.049 -21.466 -15.631 1.00 77.88 718 CYS A CA 1
ATOM 5683 C C . CYS A 1 718 ? -31.612 -22.345 -16.764 1.00 77.88 718 CYS A C 1
ATOM 5685 O O . CYS A 1 718 ? -30.846 -22.953 -17.527 1.00 77.88 718 CYS A O 1
ATOM 5687 N N . LEU A 1 719 ? -32.955 -22.410 -16.831 1.00 57.25 719 LEU A N 1
ATOM 5688 C CA . LEU A 1 719 ? -33.715 -23.137 -17.864 1.00 57.25 719 LEU A CA 1
ATOM 5689 C C . LEU A 1 719 ? -33.236 -22.838 -19.257 1.00 57.25 719 LEU A C 1
ATOM 5691 O O . LEU A 1 719 ? -32.973 -21.644 -19.535 1.00 57.25 719 LEU A O 1
#

Radius of gyration: 30.9 Å; chains: 1; bounding box: 87×66×65 Å

Foldseek 3Di:
DPPDAFAAEDQLWAPPDQAQDDPDPPHDPVCNVCVVQWAQAPVRDDRTRGGALVDPVSLVVSLVVLLCCLQVHPHLAYEYECVNPLAHYHFPCLLVCLVSVVVSLVVSLVSQLVSLCPDPVSDRRAYEYEAEQAPVLCSRSSHPPLVCLVVVSHQEYEYDANAAQALPRQLLRVLVRCVVSNHAREYEHEQAHFAPDQDPFFFPPDPPQFQPPGHTDRRRHGDAQQALLFSLLSNVLSHHPYYDYDHLAVRQHDPVGHDPVSVVRSVNNCVCNRDPCSSVVFKHKNKFFLRQACLQVCPPHSHDASDRDRQAGSSGHRGWDKDWCPPVNAQHKDKTKDFGNAQQLPWQFFDKKKWKKWPDDPQKDKWKAKQPHTQDPVQWDWDWDDSRTPPTTTIMIMGTSNRHDGDNRIMIIIIHIHDPDDGPDTIIIGIIMDMTGDIHGDPPPPDPPQQQEEEEEEEQQFFFPHQDPCLPPPDPPDPVLVVSLVRRLLLQQLLVLLQVVLPHQAYEYFYPYDPRPSHDPVSHDPRYHYDDDDDDQPPPAALSHLAYEYGRDWADQPQPFTRPHYAPDPVFRKWKDKQNHTDHVLLLNLACCCVVHFHHHLEYGGAPSVQVVCCVQFNPNHQYQHQWTQDPVRDIGGHHCVPRSNSSSNSSNSSSVSSVVGGRRHDDAQIKMKMFTDFQVSVVVVVVVCCVPPVPAAWDDPDSGIIIGGHRGSPVVVD

Secondary structure (DSSP, 8-state):
--S---EEEEESS---SSS--SS-TTS-HHHHH-GGGBPPPTT-------B-TTSHHHHHHHHHHHHHHHHHS--SEEEEETTTT--SSSTT-HHHHHHHHHHHHHHHHHHHHHHHHTSTT-PPPEEEEEE-SSHHHHHHTT--HHHHHHTT--SEEEE--SSS--TT--HHHHHHHHGGGT-EEEEEEESB---S--SSSEE-SS-S-B-TTS-SSGGGBB--HHHHHHHHHHHHHTT--EEEEESTTTTT--TTT--HHHHHHHHHHHHHHSSHHHHHTS-EEEEE--TTTTSTTSPSPSS--S---TTB-TTS-B-S--EE--TTTTTS-EEEEEE-STTTTS-EEEEEEEEEEES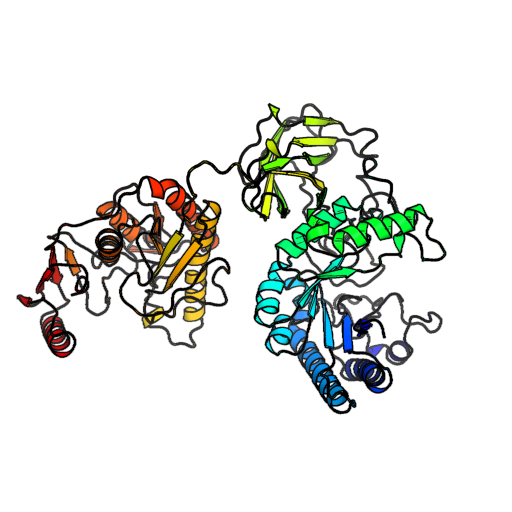--TT-EEEEEETTEEPPGGGEEEEE-STTEES--EEEEEEEGGGSPPP-SEEEEEEEEE--S--SS--EE--EEEEEEEEEPPP--SS-----EEEEEE-SSSSTT--S-HHHHS-TT-HHHHHHHHHHHHHHHHHHHHHHHTT-SEEEEEE-SGGG--S-GGGS-TTEEEPPS-SSTTTT--TTEEEEEEEEE-PPTT-TT-SS--SS-TTTT-EEEETTEEE-HHHHHHHHHHHHS---EEEEEEEHHHHHHHHHHH-TTSEEEEEEEE-TTSPEEEPPHHHHHHHHHHHHHHHHHHGGGPPP---PSSEEEEEE-S-HHHHHHHHHHHHHH-TT---EE-SSSEEEEEESSGGGS--

Sequence (719 aa):
AKGKEVLAAIRLSDTHHTRLNTFDDLCSQFAIDHPEYVIKQPDGRTNETALDYSIAAVRDHRMAIMKEIVTDYPVDGLELNFVRWAKHFPRDKGREKAPIMTRYVERIRRMMDNSGRKRKNGKRLTLGVRIPESLHTCWLAGVDIETWVKKGWIDFVVISTWNNTDPQLPVDEFSRFTRPAGVDTIVTMGNMIGSLSAGPPIPKDRGTAQSKKHADGYVSMLLNTAEARGAAANFYSYGADSISFWNVGIHFGREVTATPEQRKRIEDWTNAVGSRDRVWAGPRTYRFLPMGKGVSSRKPPVRNYPWYDEGSSPLGQKNNPSLLFTDKRIGKRLVYPFRVADGRKGELLEGRLRFWVYHVTDTDKLAIDINGTRVSEKHIRRLPAGKLRAELPGTRFEIDLANCPPFRGDNLLGLVLKTRATRAHVPLMEELEIHVTGVKPRAKTSGTSRARKFYIAVDSEGPTGVNEYWARNLKADSPRLTGFRQLLTDDVNAAVEGCFAAGATEVYVKDDGFRVRNIIRKRLDPRARLIPSGGPLLHGLDNTFAGVLLVGFHAREGAPRSVLPHTWSSGRRRRYRFNGREAGELAAYAIVAGNDHGVPIVMVTGCDGLCREAREWLGDAVVAVSVKRVAADGSVVLDPPKITGPRITAGARQAIERSPKLKPFRIRFPIHVTLQLKDDATTRGYVNWRDLNKPDWPGRRTGPRTIEAWLKNTRHLCL

=== Feature glossary ===
Reading guide. The protein is described through the following features:

Foldseek 3Di. A 3Di character summarizes, for each residue, the relative orientation of the Cα frame of its nearest spatial neighbor. Because it encodes fold topology rather than chemistry, 3Di alignments detect remote structural similarity that sequence alignment misses.

Contact-map, Ramachandran, and PAE plots. Plot images: a contact map (which residues are close in 3D, as an N×N binary image), a Ramachandran scatter (backbone torsion angles, revealing secondary-structure composition at a glance), and — for AlphaFold structures — a PAE heatmap (pairwise prediction confidence).

Radius of gyration, Cα contacts, bounding box. Radius of gyration (Rg) is the root-mean-square distance of Cα atoms from their centroid — a single number for overall size and compactness. A globular domain of N residues has Rg ≈ 2.2·N^0.38 Å; an extended or disordered chain has a much larger Rg. The Cα contact count is the number of residue pairs whose Cα atoms are within 8 Å and are more than four positions apart in sequence — a standard proxy for tertiary packing density. The bounding box is the smallest axis-aligned box enclosing all Cα atoms.

Secondary structure (8-state, DSSP). Eight-state secondary structure (DSSP): H is the canonical α-helix, G the tighter 3₁₀-helix, I the wider π-helix; E/B are β-structure, T and S are turns and bends, and '-' is everything else. DSSP derives these from the pattern of main-chain N–H···O=C hydrogen bonds, not from the sequence.

B-factor. B-factor (Debye–Waller factor) reflects atomic displacement in the crystal lattice. It is an experimental observable (units Å²), not a prediction; low values mean the atom is pinned down, high values mean it moves or is heterogeneous across the crystal.

pLDDT. pLDDT is the predicted lDDT-Cα score: AlphaFold's confidence that the local environment of each residue (all inter-atomic distances within 15 Å) is correctly placed. It is a per-residue number between 0 and 100, with higher meaning more reliable.

Nearest PDB structures. Nearest PDB neighbors are the top structural matches found by Foldseek when searching this structure against the entire Protein Data Bank. Each hit reports a TM-score (0 to 1; >0.5 almost always implies the same fold) and an E-value. These are *structural* homologs — they may share no detectable sequence similarity.

Solvent-accessible surface area. Accessible surface area quantifies burial. A residue with SASA near zero is packed into the hydrophobic core; one with SASA >100 Å² sits on the surface. Computed here via the Shrake–Rupley numerical algorithm with a 1.4 Å probe.

Rendered structure images. Structure images are PyMOL renders from six orthogonal camera directions. Cartoon representation draws helices as coils and strands as arrows; sticks shows the backbone as bonds; surface shows the solvent-excluded envelope. Rainbow coloring maps sequence position to hue (blue→red, N→C); chain coloring assigns a distinct color per polypeptide.

Backbone torsions (φ/ψ). φ (phi) and ψ (psi) are the two rotatable backbone dihedrals per residue: φ is the C(i-1)–N–Cα–C torsion, ψ is the N–Cα–C–N(i+1) torsion, both in degrees on (−180°, 180°]. α-helical residues cluster near (−60°, −45°); β-strand residues near (−120°, +130°). A Ramachandran plot is simply a scatter of (φ, ψ) for every residue.

Predicted aligned error. Predicted Aligned Error (PAE) is an AlphaFold confidence matrix: entry (i, j) is the expected error in the position of residue j, in ångströms, when the prediction is superimposed on the true structure at residue i. Low PAE within a block of residues means that block is internally rigid and well-predicted; high PAE between two blocks means their relative placement is uncertain even if each block individually is confident.

mmCIF coordinates. Structure coordinates are given as an mmCIF _atom_site loop: one row per atom with element, residue name, chain id, sequence number, and x/y/z position in Å. Only the four main-chain atoms per residue are included here; side chains are omitted to keep the record compact.

InterPro / GO / CATH / organism. Database cross-references. InterPro integrates a dozen domain/family signature databases into unified entries with residue-range hits. GO terms attach function/process/location labels with evidence codes. CATH codes position the fold in a four-level structural taxonomy. Organism is the NCBI-taxonomy species name.

Secondary structure (3-state, P-SEA). SS3 is a coarse helix/strand/coil call (letters a/b/c) made by the P-SEA algorithm from inter-Cα distances and dihedrals. It is less detailed than DSSP but needs only Cα positions.

Sequence. Sequence gives the chain of amino acids in standard one-letter code (A=alanine, C=cysteine, …, Y=tyrosine), read N→C. It is the only feature that is directly encoded by the gene; all structural features are derived from the folded form of this sequence.